Protein AF-0000000076997491 (afdb_homodimer)

InterPro domains:
  IPR021765 Mycotoxin biosynthesis protein UstYa-like [PF11807] (21-212)
  IPR021765 Mycotoxin biosynthesis protein UstYa-like [PTHR33365] (19-217)

Structure (mmCIF, N/CA/C/O backbone):
data_AF-0000000076997491-model_v1
#
loop_
_entity.id
_entity.type
_entity.pdbx_description
1 polymer 'Oxidase ustYa'
#
loop_
_atom_site.group_PDB
_atom_site.id
_atom_site.type_symbol
_atom_site.label_atom_id
_atom_site.label_alt_id
_atom_site.label_comp_id
_atom_site.label_asym_id
_atom_site.label_entity_id
_atom_site.label_seq_id
_atom_site.pdbx_PDB_ins_code
_atom_site.Cartn_x
_atom_site.Cartn_y
_atom_site.Cartn_z
_atom_site.occupancy
_atom_site.B_iso_or_equiv
_atom_site.auth_seq_id
_atom_site.auth_comp_id
_atom_site.auth_asym_id
_atom_site.auth_atom_id
_atom_site.pdbx_PDB_model_num
ATOM 1 N N . MET A 1 1 ? -20.172 119.562 7.012 1 32.09 1 MET A N 1
ATOM 2 C CA . MET A 1 1 ? -18.906 118.875 6.887 1 32.09 1 MET A CA 1
ATOM 3 C C . MET A 1 1 ? -18.578 118.125 8.164 1 32.09 1 MET A C 1
ATOM 5 O O . MET A 1 1 ? -17.766 117.188 8.148 1 32.09 1 MET A O 1
ATOM 9 N N . ASP A 1 2 ? -19.047 118.625 9.336 1 39.59 2 ASP A N 1
ATOM 10 C CA . ASP A 1 2 ? -18.531 118.188 10.633 1 39.59 2 ASP A CA 1
ATOM 11 C C . ASP A 1 2 ? -19.188 116.938 11.125 1 39.59 2 ASP A C 1
ATOM 13 O O . ASP A 1 2 ? -18.625 116.188 11.953 1 39.59 2 ASP A O 1
ATOM 17 N N . GLU A 1 3 ? -20.469 116.562 10.773 1 45.59 3 GLU A N 1
ATOM 18 C CA . GLU A 1 3 ? -21.266 115.562 11.43 1 45.59 3 GLU A CA 1
ATOM 19 C C . GLU A 1 3 ? -20.812 114.125 11 1 45.59 3 GLU A C 1
ATOM 21 O O . GLU A 1 3 ? -21.156 113.188 11.648 1 45.59 3 GLU A O 1
ATOM 26 N N . GLU A 1 4 ? -20.094 114 9.836 1 44.53 4 GLU A N 1
ATOM 27 C CA . GLU A 1 4 ? -19.875 112.688 9.258 1 44.53 4 GLU A CA 1
ATOM 28 C C . GLU A 1 4 ? -18.75 111.938 9.992 1 44.53 4 GLU A C 1
ATOM 30 O O . GLU A 1 4 ? -18.484 110.812 9.711 1 44.53 4 GLU A O 1
ATOM 35 N N . LYS A 1 5 ? -18 112.625 10.922 1 47.25 5 LYS A N 1
ATOM 36 C CA . LYS A 1 5 ? -16.781 112 11.43 1 47.25 5 LYS A CA 1
ATOM 37 C C . LYS A 1 5 ? -17.125 110.938 12.469 1 47.25 5 LYS A C 1
ATOM 39 O O . LYS A 1 5 ? -16.391 109.938 12.617 1 47.25 5 LYS A O 1
ATOM 44 N N . HIS A 1 6 ? -18.266 111.188 13.211 1 44.56 6 HIS A N 1
ATOM 45 C CA . HIS A 1 6 ? -18.297 110.438 14.469 1 44.56 6 HIS A CA 1
ATOM 46 C C . HIS A 1 6 ? -18.641 109 14.25 1 44.56 6 HIS A C 1
ATOM 48 O O . HIS A 1 6 ? -18.375 108.125 15.109 1 44.56 6 HIS A O 1
ATOM 54 N N . ILE A 1 7 ? -19.391 108.562 13.172 1 45.56 7 ILE A N 1
ATOM 55 C CA . ILE A 1 7 ? -19.984 107.25 13.125 1 45.56 7 ILE A CA 1
ATOM 56 C C . ILE A 1 7 ? -18.906 106.25 12.82 1 45.56 7 ILE A C 1
ATOM 58 O O . ILE A 1 7 ? -19.047 105.062 13.172 1 45.56 7 ILE A O 1
ATOM 62 N N . LEU A 1 8 ? -17.797 106.625 12.086 1 44.78 8 LEU A N 1
ATOM 63 C CA . LEU A 1 8 ? -16.922 105.625 11.555 1 44.78 8 LEU A CA 1
ATOM 64 C C . LEU A 1 8 ? -16.062 105 12.664 1 44.78 8 LEU A C 1
ATOM 66 O O . LEU A 1 8 ? -15.523 103.875 12.5 1 44.78 8 LEU A O 1
ATOM 70 N N . LEU A 1 9 ? -15.844 105.75 13.828 1 44.03 9 LEU A N 1
ATOM 71 C CA . LEU A 1 9 ? -14.844 105.25 14.773 1 44.03 9 LEU A CA 1
ATOM 72 C C . LEU A 1 9 ? -15.359 104 15.531 1 44.03 9 LEU A C 1
ATOM 74 O O . LEU A 1 9 ? -14.57 103.188 16 1 44.03 9 LEU A O 1
ATOM 78 N N . GLU A 1 10 ? -16.688 103.812 15.734 1 41.38 10 GLU A N 1
ATOM 79 C CA . GLU A 1 10 ? -17.094 102.875 16.734 1 41.38 10 GLU A CA 1
ATOM 80 C C . GLU A 1 10 ? -16.938 101.438 16.219 1 41.38 10 GLU A C 1
ATOM 82 O O . GLU A 1 10 ? -17.031 100.5 16.969 1 41.38 10 GLU A O 1
ATOM 87 N N . ALA A 1 11 ? -16.938 101.188 14.844 1 44.5 11 ALA A N 1
ATOM 88 C CA . ALA A 1 11 ? -17.078 99.812 14.406 1 44.5 11 ALA A CA 1
ATOM 89 C C . ALA A 1 11 ? -15.773 99.062 14.617 1 44.5 11 ALA A C 1
ATOM 91 O O . ALA A 1 11 ? -15.734 97.812 14.445 1 44.5 11 ALA A O 1
ATOM 92 N N . THR A 1 12 ? -14.656 99.75 14.812 1 41.25 12 THR A N 1
ATOM 93 C CA . THR A 1 12 ? -13.438 98.938 14.672 1 41.25 12 THR A CA 1
ATOM 94 C C . THR A 1 12 ? -13.211 98.125 15.906 1 41.25 12 THR A C 1
ATOM 96 O O . THR A 1 12 ? -12.227 97.375 15.984 1 41.25 12 THR A O 1
ATOM 99 N N . LYS A 1 13 ? -13.875 98.375 17.047 1 43.06 13 LYS A N 1
ATOM 100 C CA . LYS A 1 13 ? -13.211 97.75 18.203 1 43.06 13 LYS A CA 1
ATOM 101 C C . LYS A 1 13 ? -13.422 96.25 18.219 1 43.06 13 LYS A C 1
ATOM 103 O O . LYS A 1 13 ? -12.578 95.5 18.734 1 43.06 13 LYS A O 1
ATOM 108 N N . GLY A 1 14 ? -14.641 95.812 17.984 1 38 14 GLY A N 1
ATOM 109 C CA . GLY A 1 14 ? -14.891 94.562 18.688 1 38 14 GLY A CA 1
ATOM 110 C C . GLY A 1 14 ? -14.258 93.312 18.016 1 38 14 GLY A C 1
ATOM 111 O O . GLY A 1 14 ? -14.953 92.375 17.641 1 38 14 GLY A O 1
ATOM 112 N N . LEU A 1 15 ? -13.289 93.5 17.062 1 40.47 15 LEU A N 1
ATOM 113 C CA . LEU A 1 15 ? -12.828 92.25 16.547 1 40.47 15 LEU A CA 1
ATOM 114 C C . LEU A 1 15 ? -12.227 91.375 17.641 1 40.47 15 LEU A C 1
ATOM 116 O O . LEU A 1 15 ? -11.148 91.688 18.172 1 40.47 15 LEU A O 1
ATOM 120 N N . GLU A 1 16 ? -13.031 90.938 18.656 1 40.31 16 GLU A N 1
ATOM 121 C CA . GLU A 1 16 ? -12.562 89.938 19.594 1 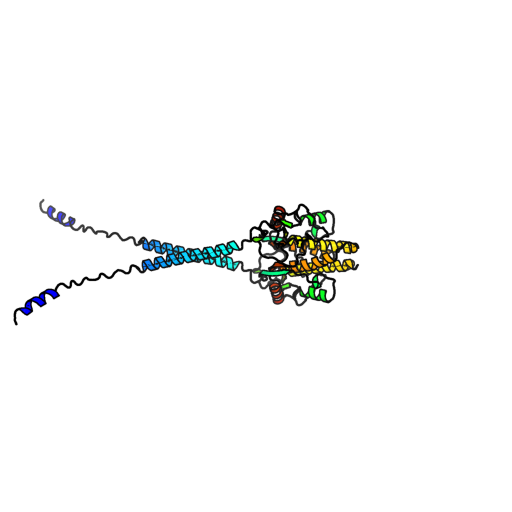40.31 16 GLU A CA 1
ATOM 122 C C . GLU A 1 16 ? -11.852 88.812 18.859 1 40.31 16 GLU A C 1
ATOM 124 O O . GLU A 1 16 ? -12.32 88.312 17.828 1 40.31 16 GLU A O 1
ATOM 129 N N . GLN A 1 17 ? -10.516 88.812 18.859 1 43.78 17 GLN A N 1
ATOM 130 C CA . GLN A 1 17 ? -9.656 87.688 18.469 1 43.78 17 GLN A CA 1
ATOM 131 C C . GLN A 1 17 ? -10.195 86.375 19.016 1 43.78 17 GLN A C 1
ATOM 133 O O . GLN A 1 17 ? -10.312 86.188 20.219 1 43.78 17 GLN A O 1
ATOM 138 N N . THR A 1 18 ? -11.273 85.812 18.438 1 43.94 18 THR A N 1
ATOM 139 C CA . THR A 1 18 ? -11.602 84.438 18.75 1 43.94 18 THR A CA 1
ATOM 140 C C . THR A 1 18 ? -10.359 83.562 18.719 1 43.94 18 THR A C 1
ATOM 142 O O . THR A 1 18 ? -9.734 83.375 17.672 1 43.94 18 THR A O 1
ATOM 145 N N . THR A 1 19 ? -9.523 83.562 19.734 1 46.66 19 THR A N 1
ATOM 146 C CA . THR A 1 19 ? -8.438 82.625 19.875 1 46.66 19 THR A CA 1
ATOM 147 C C . THR A 1 19 ? -8.93 81.188 19.609 1 46.66 19 THR A C 1
ATOM 149 O O . THR A 1 19 ? -9.852 80.75 20.281 1 46.66 19 THR A O 1
ATOM 152 N N . CYS A 1 20 ? -8.992 80.75 18.344 1 45.59 20 CYS A N 1
ATOM 153 C CA . CYS A 1 20 ? -9.25 79.375 17.984 1 45.59 20 CYS A CA 1
ATOM 154 C C . CYS A 1 20 ? -8.391 78.438 18.828 1 45.59 20 CYS A C 1
ATOM 156 O O . CYS A 1 20 ? -7.164 78.562 18.828 1 45.59 20 CYS A O 1
ATOM 158 N N . ARG A 1 21 ? -8.82 78 19.938 1 50.78 21 ARG A N 1
ATOM 159 C CA . ARG A 1 21 ? -8.164 76.875 20.672 1 50.78 21 ARG A CA 1
ATOM 160 C C . ARG A 1 21 ? -7.754 75.75 19.734 1 50.78 21 ARG A C 1
ATOM 162 O O . ARG A 1 21 ? -8.539 75.375 18.875 1 50.78 21 ARG A O 1
ATOM 169 N N . PRO A 1 22 ? -6.512 75.5 19.531 1 51.88 22 PRO A N 1
ATOM 170 C CA . PRO A 1 22 ? -6.121 74.375 18.703 1 51.88 22 PRO A CA 1
ATOM 171 C C . PRO A 1 22 ? -6.859 73.125 19.078 1 51.88 22 PRO A C 1
ATOM 173 O O . PRO A 1 22 ? -7.047 72.812 20.266 1 51.88 22 PRO A O 1
ATOM 176 N N . ARG A 1 23 ? -7.836 72.688 18.359 1 50.66 23 ARG A N 1
ATOM 177 C CA . ARG A 1 23 ? -8.445 71.375 18.5 1 50.66 23 ARG A CA 1
ATOM 178 C C . ARG A 1 23 ? -7.387 70.312 18.781 1 50.66 23 ARG A C 1
ATOM 180 O O . ARG A 1 23 ? -6.43 70.188 18.016 1 50.66 23 ARG A O 1
ATOM 187 N N . ARG A 1 24 ? -7.125 70 19.984 1 54 24 ARG A N 1
ATOM 188 C CA . ARG A 1 24 ? -6.285 68.875 20.266 1 54 24 ARG A CA 1
ATOM 189 C C . ARG A 1 24 ? -6.617 67.688 19.344 1 54 24 ARG A C 1
ATOM 191 O O . ARG A 1 24 ? -7.789 67.438 19.094 1 54 24 ARG A O 1
ATOM 198 N N . SER A 1 25 ? -5.883 67.438 18.359 1 59.16 25 SER A N 1
ATOM 199 C CA . SER A 1 25 ? -6.039 66.312 17.438 1 59.16 25 SER A CA 1
ATOM 200 C C . SER A 1 25 ? -6.48 65.062 18.156 1 59.16 25 SER A C 1
ATOM 202 O O . SER A 1 25 ? -5.902 64.688 19.172 1 59.16 25 SER A O 1
ATOM 204 N N . PRO A 1 26 ? -7.727 64.688 18 1 64.38 26 PRO A N 1
ATOM 205 C CA . PRO A 1 26 ? -8.258 63.562 18.734 1 64.38 26 PRO A CA 1
ATOM 206 C C . PRO A 1 26 ? -7.336 62.344 18.672 1 64.38 26 PRO A C 1
ATOM 208 O O . PRO A 1 26 ? -7.555 61.375 19.391 1 64.38 26 PRO A O 1
ATOM 211 N N . PHE A 1 27 ? -6.309 62.438 17.75 1 68.19 27 PHE A N 1
ATOM 212 C CA . PHE A 1 27 ? -5.508 61.219 17.641 1 68.19 27 PHE A CA 1
ATOM 213 C C . PHE A 1 27 ? -4.238 61.344 18.484 1 68.19 27 PHE A C 1
ATOM 215 O O . PHE A 1 27 ? -3.25 61.906 18.047 1 68.19 27 PHE A O 1
ATOM 222 N N . SER A 1 28 ? -4.352 61.438 19.781 1 81.06 28 SER A N 1
ATOM 223 C CA . SER A 1 28 ? -3.16 61.344 20.609 1 81.06 28 SER A CA 1
ATOM 224 C C . SER A 1 28 ? -2.338 60.094 20.266 1 81.06 28 SER A C 1
ATOM 226 O O . SER A 1 28 ? -2.889 59.062 19.859 1 81.06 28 SER A O 1
ATOM 228 N N . PRO A 1 29 ? -1.018 60.25 20.016 1 88.06 29 PRO A N 1
ATOM 229 C CA . PRO A 1 29 ? -0.13 59.125 19.703 1 88.06 29 PRO A CA 1
ATOM 230 C C . PRO A 1 29 ? -0.472 57.875 20.5 1 88.06 29 PRO A C 1
ATOM 232 O O . PRO A 1 29 ? -0.37 56.75 19.984 1 88.06 29 PRO A O 1
ATOM 235 N N . THR A 1 30 ? -0.955 58.031 21.625 1 86.44 30 THR A N 1
ATOM 236 C CA . THR A 1 30 ? -1.3 56.906 22.469 1 86.44 30 THR A CA 1
ATOM 237 C C . THR A 1 30 ? -2.535 56.188 21.922 1 86.44 30 THR A C 1
ATOM 239 O O . THR A 1 30 ? -2.588 54.969 21.891 1 86.44 30 THR A O 1
ATOM 242 N N . ARG A 1 31 ? -3.533 56.969 21.516 1 87.44 31 ARG A N 1
ATOM 243 C CA . ARG A 1 31 ? -4.746 56.406 20.953 1 87.44 31 ARG A CA 1
ATOM 244 C C . ARG A 1 31 ? -4.449 55.656 19.641 1 87.44 31 ARG A C 1
ATOM 246 O O . ARG A 1 31 ? -4.984 54.594 19.391 1 87.44 31 ARG A O 1
ATOM 253 N N . VAL A 1 32 ? -3.551 56.188 18.844 1 89.12 32 VAL A N 1
ATOM 254 C CA . VAL A 1 32 ? -3.158 55.562 17.578 1 89.12 32 VAL A CA 1
ATOM 255 C C . VAL A 1 32 ? -2.447 54.219 17.875 1 89.12 32 VAL A C 1
ATOM 257 O O . VAL A 1 32 ? -2.711 53.219 17.219 1 89.12 32 VAL A O 1
ATOM 260 N N . ALA A 1 33 ? -1.529 54.25 18.922 1 89.62 33 ALA A N 1
ATOM 261 C CA . ALA A 1 33 ? -0.811 53.031 19.297 1 89.62 33 ALA A CA 1
ATOM 262 C C . ALA A 1 33 ? -1.776 51.938 19.75 1 89.62 33 ALA A C 1
ATOM 264 O O . ALA A 1 33 ? -1.631 50.781 19.375 1 89.62 33 ALA A O 1
ATOM 265 N N . ILE A 1 34 ? -2.809 52.281 20.484 1 90.88 34 ILE A N 1
ATOM 266 C CA . ILE A 1 34 ? -3.791 51.312 20.969 1 90.88 34 ILE A CA 1
ATOM 267 C C . ILE A 1 34 ? -4.582 50.75 19.812 1 90.88 34 ILE A C 1
ATOM 269 O O . ILE A 1 34 ? -4.801 49.531 19.734 1 90.88 34 ILE A O 1
ATOM 273 N N . VAL A 1 35 ? -5.012 51.625 18.891 1 91.25 35 VAL A N 1
ATOM 274 C CA . VAL A 1 35 ? -5.781 51.156 17.734 1 91.25 35 VAL A CA 1
ATOM 275 C C . VAL A 1 35 ? -4.941 50.188 16.906 1 91.25 35 VAL A C 1
ATOM 277 O O . VAL A 1 35 ? -5.43 49.156 16.484 1 91.25 35 VAL A O 1
ATOM 280 N N . LEU A 1 36 ? -3.621 50.469 16.719 1 92.5 36 LEU A N 1
ATOM 281 C CA . LEU A 1 36 ? -2.738 49.625 15.945 1 92.5 36 LEU A CA 1
ATOM 282 C C . LEU A 1 36 ? -2.543 48.281 16.641 1 92.5 36 LEU A C 1
ATOM 284 O O . LEU A 1 36 ? -2.533 47.219 15.992 1 92.5 36 LEU A O 1
ATOM 288 N N . LEU A 1 37 ? -2.434 48.281 17.969 1 93.62 37 LEU A N 1
ATOM 289 C CA . LEU A 1 37 ? -2.246 47.062 18.734 1 93.62 37 LEU A CA 1
ATOM 290 C C . LEU A 1 37 ? -3.502 46.188 18.688 1 93.62 37 LEU A C 1
ATOM 292 O O . LEU A 1 37 ? -3.414 44.969 18.594 1 93.62 37 LEU A O 1
ATOM 296 N N . VAL A 1 38 ? -4.691 46.812 18.734 1 93.19 38 VAL A N 1
ATOM 297 C CA . VAL A 1 38 ? -5.953 46.062 18.656 1 93.19 38 VAL A CA 1
ATOM 298 C C . VAL A 1 38 ? -6.098 45.469 17.266 1 93.19 38 VAL A C 1
ATOM 300 O O . VAL A 1 38 ? -6.453 44.281 17.141 1 93.19 38 VAL A O 1
ATOM 303 N N . LEU A 1 39 ? -5.758 46.219 16.25 1 93.31 39 LEU A N 1
ATOM 304 C CA . LEU A 1 39 ? -5.852 45.719 14.883 1 93.31 39 LEU A CA 1
ATOM 305 C C . LEU A 1 39 ? -4.883 44.562 14.664 1 93.31 39 LEU A C 1
ATOM 307 O O . LEU A 1 39 ? -5.227 43.562 14.016 1 93.31 39 LEU A O 1
ATOM 311 N N . SER A 1 40 ? -3.654 44.688 15.219 1 93.38 40 SER A N 1
ATOM 312 C CA . SER A 1 40 ? -2.68 43.625 15.109 1 93.38 40 SER A CA 1
ATOM 313 C C . SER A 1 40 ? -3.152 42.375 15.844 1 93.38 40 SER A C 1
ATOM 315 O O . SER A 1 40 ? -3.016 41.25 15.336 1 93.38 40 SER A O 1
ATOM 317 N N . ASN A 1 41 ? -3.734 42.562 17.016 1 93.31 41 ASN A N 1
ATOM 318 C CA . ASN A 1 41 ? -4.285 41.438 17.75 1 93.31 41 ASN A CA 1
ATOM 319 C C . ASN A 1 41 ? -5.41 40.75 16.984 1 93.31 41 ASN A C 1
ATOM 321 O O . ASN A 1 41 ? -5.473 39.531 16.922 1 93.31 41 ASN A O 1
ATOM 325 N N . ILE A 1 42 ? -6.258 41.469 16.344 1 92.25 42 ILE A N 1
ATOM 326 C CA . ILE A 1 42 ? -7.363 40.938 15.57 1 92.25 42 ILE A CA 1
ATOM 327 C C . ILE A 1 42 ? -6.816 40.188 14.359 1 92.25 42 ILE A C 1
ATOM 329 O O . ILE A 1 42 ? -7.254 39.062 14.078 1 92.25 42 ILE A O 1
ATOM 333 N N . ALA A 1 43 ? -5.875 40.75 13.703 1 92.75 43 ALA A N 1
ATOM 334 C CA . ALA A 1 43 ? -5.262 40.125 12.547 1 92.75 43 ALA A CA 1
ATOM 335 C C . ALA A 1 43 ? -4.613 38.781 12.945 1 92.75 43 ALA A C 1
ATOM 337 O O . ALA A 1 43 ? -4.734 37.781 12.234 1 92.75 43 ALA A O 1
ATOM 338 N N . LEU A 1 44 ? -4.039 38.75 14.133 1 92.56 44 LEU A N 1
ATOM 339 C CA . LEU A 1 44 ? -3.352 37.562 14.594 1 92.56 44 LEU A CA 1
ATOM 340 C C . LEU A 1 44 ? -4.355 36.5 15.031 1 92.56 44 LEU A C 1
ATOM 342 O O . LEU A 1 44 ? -4.145 35.312 14.789 1 92.56 44 LEU A O 1
ATOM 346 N N . VAL A 1 45 ? -5.406 36.844 15.562 1 90.62 45 VAL A N 1
ATOM 347 C CA . VAL A 1 45 ? -6.453 35.906 15.945 1 90.62 45 VAL A CA 1
ATOM 348 C C . VAL A 1 45 ? -7.098 35.312 14.695 1 90.62 45 VAL A C 1
ATOM 350 O O . VAL A 1 45 ? -7.348 34.094 14.633 1 90.62 45 VAL A O 1
ATOM 353 N N . VAL A 1 46 ? -7.254 36.094 13.703 1 88.62 46 VAL A N 1
ATOM 354 C CA . VAL A 1 46 ? -7.824 35.625 12.445 1 88.62 46 VAL A CA 1
ATOM 355 C C . VAL A 1 46 ? -6.852 34.656 11.773 1 88.62 46 VAL A C 1
ATOM 357 O O . VAL A 1 46 ? -7.25 33.594 11.305 1 88.62 46 VAL A O 1
ATOM 360 N N . ALA A 1 47 ? -5.637 35.031 11.805 1 87.75 47 ALA A N 1
ATOM 361 C CA . ALA A 1 47 ? -4.621 34.156 11.219 1 87.75 47 ALA A CA 1
ATOM 362 C C . ALA A 1 47 ? -4.559 32.812 11.953 1 87.75 47 ALA A C 1
ATOM 364 O O . ALA A 1 47 ? -4.492 31.75 11.32 1 87.75 47 ALA A O 1
ATOM 365 N N . LEU A 1 48 ? -4.594 32.844 13.164 1 85.81 48 LEU A N 1
ATOM 366 C CA . LEU A 1 48 ? -4.582 31.641 13.977 1 85.81 48 LEU A CA 1
ATOM 367 C C . LEU A 1 48 ? -5.812 30.781 13.688 1 85.81 48 LEU A C 1
ATOM 369 O O . LEU A 1 48 ? -5.703 29.562 13.539 1 85.81 48 LEU A O 1
ATOM 373 N N . GLY A 1 49 ? -6.859 31.328 13.516 1 80.75 49 GLY A N 1
ATOM 374 C CA . GLY A 1 49 ? -8.078 30.609 13.188 1 80.75 49 GLY A CA 1
ATOM 375 C C . GLY A 1 49 ? -8.023 29.938 11.828 1 80.75 49 GLY A C 1
ATOM 376 O O . GLY A 1 49 ? -8.43 28.781 11.68 1 80.75 49 GLY A O 1
ATOM 377 N N . VAL A 1 50 ? -7.477 30.625 10.898 1 77.31 50 VAL A N 1
ATOM 378 C CA . VAL A 1 50 ? -7.359 30.078 9.547 1 77.31 50 VAL A CA 1
ATOM 379 C C . VAL A 1 50 ? -6.391 28.906 9.547 1 77.31 50 VAL A C 1
ATOM 381 O O . VAL A 1 50 ? -6.668 27.859 8.93 1 77.31 50 VAL A O 1
ATOM 384 N N . ILE A 1 51 ? -5.336 29.078 10.273 1 71.88 51 ILE A N 1
ATOM 385 C CA . ILE A 1 51 ? -4.336 28.016 10.32 1 71.88 51 ILE A CA 1
ATOM 386 C C . ILE A 1 51 ? -4.898 26.812 11.062 1 71.88 51 ILE A C 1
ATOM 388 O O . ILE A 1 51 ? -4.73 25.672 10.617 1 71.88 51 ILE A O 1
ATOM 392 N N . LEU A 1 52 ? -5.504 27 12.117 1 70.06 52 LEU A N 1
ATOM 393 C CA . LEU A 1 52 ? -6.082 25.906 12.883 1 70.06 52 LEU A CA 1
ATOM 394 C C . LEU A 1 52 ? -7.188 25.219 12.086 1 70.06 52 LEU A C 1
ATOM 396 O O . LEU A 1 52 ? -7.324 23.984 12.148 1 70.06 52 LEU A O 1
ATOM 400 N N . ARG A 1 53 ? -7.926 25.922 11.406 1 68 53 ARG A N 1
ATOM 401 C CA . ARG A 1 53 ? -8.969 25.344 10.562 1 68 53 ARG A CA 1
ATOM 402 C C . ARG A 1 53 ? -8.359 24.547 9.406 1 68 53 ARG A C 1
ATOM 404 O O . ARG A 1 53 ? -8.898 23.516 9.016 1 68 53 ARG A O 1
ATOM 411 N N . SER A 1 54 ? -7.328 25.156 8.906 1 61.88 54 SER A N 1
ATOM 412 C CA . SER A 1 54 ? -6.66 24.469 7.812 1 61.88 54 SER A CA 1
ATOM 413 C C . SER A 1 54 ? -6.051 23.141 8.289 1 61.88 54 SER A C 1
ATOM 415 O O . SER A 1 54 ? -5.957 22.188 7.52 1 61.88 54 SER A O 1
ATOM 417 N N . GLN A 1 55 ? -5.469 23.25 9.453 1 58.97 55 GLN A N 1
ATOM 418 C CA . GLN A 1 55 ? -4.922 22.031 10.031 1 58.97 55 GLN A CA 1
ATOM 419 C C . GLN A 1 55 ? -6.027 21.047 10.375 1 58.97 55 GLN A C 1
ATOM 421 O O . GLN A 1 55 ? -5.816 19.828 10.328 1 58.97 55 GLN A O 1
ATOM 426 N N . SER A 1 56 ? -7.043 21.594 10.977 1 53.09 56 SER A N 1
ATOM 427 C CA . SER A 1 56 ? -8.156 20.719 11.32 1 53.09 56 SER A CA 1
ATOM 428 C C . SER A 1 56 ? -8.789 20.109 10.078 1 53.09 56 SER A C 1
ATOM 430 O O . SER A 1 56 ? -9.336 19.016 10.133 1 53.09 56 SER A O 1
ATOM 432 N N . GLY A 1 57 ? -8.961 20.906 9.039 1 48.78 57 GLY A N 1
ATOM 433 C CA . GLY A 1 57 ? -9.852 20.656 7.914 1 48.78 57 GLY A CA 1
ATOM 434 C C . GLY A 1 57 ? -9.391 19.5 7.051 1 48.78 57 GLY A C 1
ATOM 435 O O . GLY A 1 57 ? -9.992 19.219 6.008 1 48.78 57 GLY A O 1
ATOM 436 N N . THR A 1 58 ? -8.07 19.328 6.891 1 52.53 58 THR A N 1
ATOM 437 C CA . THR A 1 58 ? -8.141 18.391 5.773 1 52.53 58 THR A CA 1
ATOM 438 C C . THR A 1 58 ? -8.992 17.172 6.145 1 52.53 58 THR A C 1
ATOM 440 O O . THR A 1 58 ? -8.461 16.094 6.41 1 52.53 58 THR A O 1
ATOM 443 N N . SER A 1 59 ? -9.883 17.453 6.984 1 61.44 59 SER A N 1
ATOM 444 C CA . SER A 1 59 ? -10.82 16.422 7.414 1 61.44 59 SER A CA 1
ATOM 445 C C . SER A 1 59 ? -11.469 15.727 6.219 1 61.44 59 SER A C 1
ATOM 447 O O . SER A 1 59 ? -11.914 16.391 5.281 1 61.44 59 SER A O 1
ATOM 449 N N . GLN A 1 60 ? -11.117 14.531 6 1 74.62 60 GLN A N 1
ATOM 450 C CA . GLN A 1 60 ? -11.758 13.727 4.961 1 74.62 60 GLN A CA 1
ATOM 451 C C . GLN A 1 60 ? -13.273 13.844 5.039 1 74.62 60 GLN A C 1
ATOM 453 O O . GLN A 1 60 ? -13.836 13.992 6.125 1 74.62 60 GLN A O 1
ATOM 458 N N . PRO A 1 61 ? -13.891 14.023 3.904 1 83.31 61 PRO A N 1
ATOM 459 C CA . PRO A 1 61 ? -15.352 13.992 3.918 1 83.31 61 PRO A CA 1
ATOM 460 C C . PRO A 1 61 ? -15.906 12.812 4.719 1 83.31 61 PRO A C 1
ATOM 462 O O . PRO A 1 61 ? -15.32 11.734 4.727 1 83.31 61 PRO A O 1
ATOM 465 N N . PRO A 1 62 ? -16.984 13.086 5.355 1 82.38 62 PRO A N 1
ATOM 466 C CA . PRO A 1 62 ? -17.547 12.055 6.227 1 82.38 62 PRO A CA 1
ATOM 467 C C . PRO A 1 62 ? -17.906 10.781 5.465 1 82.38 62 PRO A C 1
ATOM 469 O O . PRO A 1 62 ? -18.031 9.711 6.066 1 82.38 62 PRO A O 1
ATOM 472 N N . TRP A 1 63 ? -18.172 10.844 4.18 1 89.31 63 TRP A N 1
ATOM 473 C CA . TRP A 1 63 ? -18.594 9.688 3.404 1 89.31 63 TRP A CA 1
ATOM 474 C C . TRP A 1 63 ? -17.391 8.836 2.996 1 89.31 63 TRP A C 1
ATOM 476 O O . TRP A 1 63 ? -17.547 7.75 2.436 1 89.31 63 TRP A O 1
ATOM 486 N N . MET A 1 64 ? -16.234 9.352 3.328 1 92.44 64 MET A N 1
ATOM 487 C CA . MET A 1 64 ? -15.023 8.602 3.004 1 92.44 64 MET A CA 1
ATOM 488 C C . MET A 1 64 ? -14.617 7.695 4.164 1 92.44 64 MET A C 1
ATOM 490 O O . MET A 1 64 ? -14.844 8.031 5.328 1 92.44 64 MET A O 1
ATOM 494 N N . PRO A 1 65 ? -13.984 6.543 3.807 1 95.38 65 PRO A N 1
ATOM 495 C CA . PRO A 1 65 ? -13.445 5.695 4.871 1 95.38 65 PRO A CA 1
ATOM 496 C C . PRO A 1 65 ? -12.406 6.414 5.73 1 95.38 65 PRO A C 1
ATOM 498 O O . PRO A 1 65 ? -11.75 7.348 5.262 1 95.38 65 PRO A O 1
ATOM 501 N N . PRO A 1 66 ? -12.328 5.969 6.988 1 92.44 66 PRO A N 1
ATOM 502 C CA . PRO A 1 66 ? -11.367 6.617 7.883 1 92.44 66 PRO A CA 1
ATOM 503 C C . PRO A 1 66 ? -9.93 6.48 7.398 1 92.44 66 PRO A C 1
ATOM 505 O O . PRO A 1 66 ? -9.562 5.461 6.812 1 92.44 66 PRO A O 1
ATOM 508 N N . GLN A 1 67 ? -9.172 7.496 7.652 1 90.44 67 GLN A N 1
ATOM 509 C CA . GLN A 1 67 ? -7.77 7.504 7.242 1 90.44 67 GLN A CA 1
ATOM 510 C C . GLN A 1 67 ? -6.844 7.668 8.445 1 90.44 67 GLN A C 1
ATOM 512 O O . GLN A 1 67 ? -5.789 8.297 8.344 1 90.44 67 GLN A O 1
ATOM 517 N N . ARG A 1 68 ? -7.188 7.094 9.516 1 90.19 68 ARG A N 1
ATOM 518 C CA . ARG A 1 68 ? -6.352 7.125 10.711 1 90.19 68 ARG A CA 1
ATOM 519 C C . ARG A 1 68 ? -5.066 6.332 10.508 1 90.19 68 ARG A C 1
ATOM 521 O O . ARG A 1 68 ? -5.062 5.316 9.805 1 90.19 68 ARG A O 1
ATOM 528 N N . THR A 1 69 ? -4.016 6.824 11.086 1 92.19 69 THR A N 1
ATOM 529 C CA . THR A 1 69 ? -2.721 6.16 10.977 1 92.19 69 THR A CA 1
ATOM 530 C C . THR A 1 69 ? -2.465 5.27 12.188 1 92.19 69 THR A C 1
ATOM 532 O O . THR A 1 69 ? -2.998 5.52 13.273 1 92.19 69 THR A O 1
ATOM 535 N N . ALA A 1 70 ? -1.725 4.18 11.961 1 94.62 70 ALA A N 1
ATOM 536 C CA . ALA A 1 70 ? -1.314 3.258 13.016 1 94.62 70 ALA A CA 1
ATOM 537 C C . ALA A 1 70 ? 0.078 2.697 12.742 1 94.62 70 ALA A C 1
ATOM 539 O O . ALA A 1 70 ? 0.479 2.547 11.586 1 94.62 70 ALA A O 1
ATOM 540 N N . LYS A 1 71 ? 0.819 2.484 13.867 1 93.62 71 LYS A N 1
ATOM 541 C CA . LYS A 1 71 ? 2.094 1.784 13.75 1 93.62 71 LYS A CA 1
ATOM 542 C C . LYS A 1 71 ? 1.903 0.274 13.852 1 93.62 71 LYS A C 1
ATOM 544 O O . LYS A 1 71 ? 1.183 -0.207 14.727 1 93.62 71 LYS A O 1
ATOM 549 N N . LYS A 1 72 ? 2.482 -0.448 12.891 1 96.56 72 LYS A N 1
ATOM 550 C CA . LYS A 1 72 ? 2.346 -1.901 12.883 1 96.56 72 LYS A CA 1
ATOM 551 C C . LYS A 1 72 ? 3.701 -2.582 12.719 1 96.56 72 LYS A C 1
ATOM 553 O O . LYS A 1 72 ? 4.504 -2.178 11.875 1 96.56 72 LYS A O 1
ATOM 558 N N . LEU A 1 73 ? 3.969 -3.566 13.586 1 95.56 73 LEU A N 1
ATOM 559 C CA . LEU A 1 73 ? 5.145 -4.422 13.461 1 95.56 73 LEU A CA 1
ATOM 560 C C . LEU A 1 73 ? 4.863 -5.605 12.539 1 95.56 73 LEU A C 1
ATOM 562 O O . LEU A 1 73 ? 3.92 -6.363 12.773 1 95.56 73 LEU A O 1
ATOM 566 N N . PHE A 1 74 ? 5.668 -5.75 11.453 1 96.81 74 PHE A N 1
ATOM 567 C CA . PHE A 1 74 ? 5.508 -6.902 10.57 1 96.81 74 PHE A CA 1
ATOM 568 C C . PHE A 1 74 ? 6.184 -8.133 11.164 1 96.81 74 PHE A C 1
ATOM 570 O O . PHE A 1 74 ? 7.363 -8.086 11.516 1 96.81 74 PHE A O 1
ATOM 577 N N . MET A 1 75 ? 5.469 -9.172 11.336 1 96.94 75 MET A N 1
ATOM 578 C CA . MET A 1 75 ? 5.961 -10.469 11.773 1 96.94 75 MET A CA 1
ATOM 579 C C . MET A 1 75 ? 5.391 -11.586 10.914 1 96.94 75 MET A C 1
ATOM 581 O O . MET A 1 75 ? 4.211 -11.562 10.555 1 96.94 75 MET A O 1
ATOM 585 N N . TYR A 1 76 ? 6.23 -12.531 10.688 1 97.19 76 TYR A N 1
ATOM 586 C CA . TYR A 1 76 ? 5.785 -13.633 9.844 1 97.19 76 TYR A CA 1
ATOM 587 C C . TYR A 1 76 ? 4.668 -14.422 10.523 1 97.19 76 TYR A C 1
ATOM 589 O O . TYR A 1 76 ? 4.77 -14.766 11.703 1 97.19 76 TYR A O 1
ATOM 597 N N . GLN A 1 77 ? 3.641 -14.648 9.781 1 98.19 77 GLN A N 1
ATOM 598 C CA . GLN A 1 77 ? 2.537 -15.508 10.203 1 98.19 77 GLN A CA 1
ATOM 599 C C . GLN A 1 77 ? 2.34 -16.672 9.227 1 98.19 77 GLN A C 1
ATOM 601 O O . GLN A 1 77 ? 1.783 -16.484 8.141 1 98.19 77 GLN A O 1
ATOM 606 N N . SER A 1 78 ? 2.639 -17.797 9.609 1 97.31 78 SER A N 1
ATOM 607 C CA . SER A 1 78 ? 2.721 -18.953 8.727 1 97.31 78 SER A CA 1
ATOM 608 C C . SER A 1 78 ? 1.353 -19.312 8.156 1 97.31 78 SER A C 1
ATOM 610 O O . SER A 1 78 ? 1.255 -19.859 7.062 1 97.31 78 SER A O 1
ATOM 612 N N . VAL A 1 79 ? 0.308 -18.984 8.844 1 98.12 79 VAL A N 1
ATOM 613 C CA . VAL A 1 79 ? -1.041 -19.312 8.398 1 98.12 79 VAL A CA 1
ATOM 614 C C . VAL A 1 79 ? -1.343 -18.609 7.078 1 98.12 79 VAL A C 1
ATOM 616 O O . VAL A 1 79 ? -2.121 -19.109 6.266 1 98.12 79 VAL A O 1
ATOM 619 N N . PHE A 1 80 ? -0.691 -17.5 6.824 1 98.5 80 PHE A N 1
ATOM 620 C CA . PHE A 1 80 ? -0.937 -16.734 5.613 1 98.5 80 PHE A CA 1
ATOM 621 C C . PHE A 1 80 ? 0.097 -17.047 4.543 1 98.5 80 PHE A C 1
ATOM 623 O O . PHE A 1 80 ? -0.194 -16.984 3.348 1 98.5 80 PHE A O 1
ATOM 630 N N . GLY A 1 81 ? 1.274 -17.438 4.934 1 97.56 81 GLY A N 1
ATOM 631 C CA . GLY A 1 81 ? 2.346 -17.703 3.984 1 97.56 81 GLY A CA 1
ATOM 632 C C . GLY A 1 81 ? 2.451 -19.156 3.586 1 97.56 81 GLY A C 1
ATOM 633 O O . GLY A 1 81 ? 2.975 -19.484 2.518 1 97.56 81 GLY A O 1
ATOM 634 N N . GLY A 1 82 ? 1.923 -20.047 4.391 1 95.88 82 GLY A N 1
ATOM 635 C CA . GLY A 1 82 ? 2.158 -21.469 4.23 1 95.88 82 GLY A CA 1
ATOM 636 C C . GLY A 1 82 ? 1.195 -22.141 3.264 1 95.88 82 GLY A C 1
ATOM 637 O O . GLY A 1 82 ? 0.525 -21.453 2.484 1 95.88 82 GLY A O 1
ATOM 638 N N . GLU A 1 83 ? 1.155 -23.422 3.293 1 96.75 83 GLU A N 1
ATOM 639 C CA . GLU A 1 83 ? 0.316 -24.25 2.439 1 96.75 83 GLU A CA 1
ATOM 640 C C . GLU A 1 83 ? -1.165 -23.984 2.686 1 96.75 83 GLU A C 1
ATOM 642 O O . GLU A 1 83 ? -1.572 -23.719 3.818 1 96.75 83 GLU A O 1
ATOM 647 N N . PRO A 1 84 ? -1.905 -24.078 1.558 1 96 84 PRO A N 1
ATOM 648 C CA . PRO A 1 84 ? -3.35 -23.984 1.784 1 96 84 PRO A CA 1
ATOM 649 C C . PRO A 1 84 ? -3.906 -25.141 2.6 1 96 84 PRO A C 1
ATOM 651 O O . PRO A 1 84 ? -3.551 -26.297 2.354 1 96 84 PRO A O 1
ATOM 654 N N . ASP A 1 85 ? -4.613 -24.891 3.564 1 96.5 85 ASP A N 1
ATOM 655 C CA . ASP A 1 85 ? -5.414 -25.828 4.352 1 96.5 85 ASP A CA 1
ATOM 656 C C . ASP A 1 85 ? -6.652 -25.141 4.922 1 96.5 85 ASP A C 1
ATOM 658 O O . ASP A 1 85 ? -6.906 -23.969 4.633 1 96.5 85 ASP A O 1
ATOM 662 N N . ALA A 1 86 ? -7.469 -25.859 5.617 1 96.25 86 ALA A N 1
ATOM 663 C CA . ALA A 1 86 ? -8.734 -25.328 6.102 1 96.25 86 ALA A CA 1
ATOM 664 C C . ALA A 1 86 ? -8.508 -24.094 6.973 1 96.25 86 ALA A C 1
ATOM 666 O O . ALA A 1 86 ? -9.227 -23.094 6.844 1 96.25 86 ALA A O 1
ATOM 667 N N . LYS A 1 87 ? -7.586 -24.172 7.82 1 97.31 87 LYS A N 1
ATOM 668 C CA . LYS A 1 87 ? -7.293 -23.047 8.711 1 97.31 87 LYS A CA 1
ATOM 669 C C . LYS A 1 87 ? -6.805 -21.828 7.922 1 97.31 87 LYS A C 1
ATOM 671 O O . LYS A 1 87 ? -7.246 -20.703 8.164 1 97.31 87 LYS A O 1
ATOM 676 N N . SER A 1 88 ? -5.844 -22.031 7.043 1 96.81 88 SER A N 1
ATOM 677 C CA . SER A 1 88 ? -5.34 -20.953 6.195 1 96.81 88 SER A CA 1
ATOM 678 C C . SER A 1 88 ? -6.465 -20.297 5.402 1 96.81 88 SER A C 1
ATOM 680 O O . SER A 1 88 ? -6.559 -19.078 5.344 1 96.81 88 SER A O 1
ATOM 682 N N . GLU A 1 89 ? -7.344 -21.078 4.836 1 95.31 89 GLU A N 1
ATOM 683 C CA . GLU A 1 89 ? -8.469 -20.547 4.059 1 95.31 89 GLU A CA 1
ATOM 684 C C . GLU A 1 89 ? -9.398 -19.719 4.93 1 95.31 89 GLU A C 1
ATOM 686 O O . GLU A 1 89 ? -9.867 -18.656 4.504 1 95.31 89 GLU A O 1
ATOM 691 N N . GLU A 1 90 ? -9.656 -20.234 6.051 1 95.81 90 GLU A N 1
ATOM 692 C CA . GLU A 1 90 ? -10.484 -19.484 6.992 1 95.81 90 GLU A CA 1
ATOM 693 C C . GLU A 1 90 ? -9.852 -18.141 7.348 1 95.81 90 GLU A C 1
ATOM 695 O O . GLU A 1 90 ? -10.539 -17.125 7.371 1 95.81 90 GLU A O 1
ATOM 700 N N . MET A 1 91 ? -8.562 -18.141 7.598 1 97.69 91 MET A N 1
ATOM 701 C CA . MET A 1 91 ? -7.867 -16.938 8.023 1 97.69 91 MET A CA 1
ATOM 702 C C . MET A 1 91 ? -7.801 -15.914 6.887 1 97.69 91 MET A C 1
ATOM 704 O O . MET A 1 91 ? -7.957 -14.711 7.109 1 97.69 91 MET A O 1
ATOM 708 N N . TRP A 1 92 ? -7.594 -16.359 5.664 1 97.56 92 TRP A N 1
ATOM 709 C CA . TRP A 1 92 ? -7.621 -15.461 4.516 1 97.56 92 TRP A CA 1
ATOM 710 C C . TRP A 1 92 ? -9.016 -14.867 4.324 1 97.56 92 TRP A C 1
ATOM 712 O O . TRP A 1 92 ? -9.148 -13.672 4.043 1 97.56 92 TRP A O 1
ATOM 722 N N . THR A 1 93 ? -10.047 -15.633 4.516 1 96 93 THR A N 1
ATOM 723 C CA . THR A 1 93 ? -11.414 -15.133 4.391 1 96 93 THR A CA 1
ATOM 724 C C . THR A 1 93 ? -11.703 -14.07 5.445 1 96 93 THR A C 1
ATOM 726 O O . THR A 1 93 ? -12.406 -13.094 5.176 1 96 93 THR A O 1
ATOM 729 N N . LYS A 1 94 ? -11.148 -14.242 6.586 1 97 94 LYS A N 1
ATOM 730 C CA . LYS A 1 94 ? -11.375 -13.312 7.688 1 97 94 LYS A CA 1
ATOM 731 C C . LYS A 1 94 ? -10.75 -11.953 7.406 1 97 94 LYS A C 1
ATOM 733 O O . LYS A 1 94 ? -11.062 -10.969 8.078 1 97 94 LYS A O 1
ATOM 738 N N . LEU A 1 95 ? -9.859 -11.844 6.438 1 97.81 95 LEU A N 1
ATOM 739 C CA . LEU A 1 95 ? -9.234 -10.57 6.086 1 97.81 95 LEU A CA 1
ATOM 740 C C . LEU A 1 95 ? -10.242 -9.648 5.406 1 97.81 95 LEU A C 1
ATOM 742 O O . LEU A 1 95 ? -10.023 -8.438 5.316 1 97.81 95 LEU A O 1
ATOM 746 N N . ILE A 1 96 ? -11.281 -10.234 4.844 1 96.75 96 ILE A N 1
ATOM 747 C CA . ILE A 1 96 ? -12.305 -9.477 4.133 1 96.75 96 ILE A CA 1
ATOM 748 C C . ILE A 1 96 ? -13.523 -9.281 5.035 1 96.75 96 ILE A C 1
ATOM 750 O O . ILE A 1 96 ? -13.984 -10.227 5.68 1 96.75 96 ILE A O 1
ATOM 754 N N . PRO A 1 97 ? -14.062 -8.094 5.082 1 97.19 97 PRO A N 1
ATOM 755 C CA . PRO A 1 97 ? -15.258 -7.863 5.906 1 97.19 97 PRO A CA 1
ATOM 756 C C . PRO A 1 97 ? -16.516 -8.469 5.301 1 97.19 97 PRO A C 1
ATOM 758 O O . PRO A 1 97 ? -16.547 -8.789 4.109 1 97.19 97 PRO A O 1
ATOM 761 N N . MET A 1 98 ? -17.516 -8.633 6.207 1 96.31 98 MET A N 1
ATOM 762 C CA . MET A 1 98 ? -18.844 -8.922 5.676 1 96.31 98 MET A CA 1
ATOM 763 C C . MET A 1 98 ? -19.25 -7.887 4.633 1 96.31 98 MET A C 1
ATOM 765 O O . MET A 1 98 ? -19.047 -6.688 4.832 1 96.31 98 MET A O 1
ATOM 769 N N . GLY A 1 99 ? -19.812 -8.375 3.496 1 94.81 99 GLY A N 1
ATOM 770 C CA . GLY A 1 99 ? -20.109 -7.477 2.393 1 94.81 99 GLY A CA 1
ATOM 771 C C . GLY A 1 99 ? -18.984 -7.379 1.382 1 94.81 99 GLY A C 1
ATOM 772 O O . GLY A 1 99 ? -19.109 -6.695 0.365 1 94.81 99 GLY A O 1
ATOM 773 N N . LYS A 1 100 ? -17.734 -7.992 1.658 1 94.75 100 LYS A N 1
ATOM 774 C CA . LYS A 1 100 ? -16.594 -8.164 0.755 1 94.75 100 LYS A CA 1
ATOM 775 C C . LYS A 1 100 ? -15.922 -6.824 0.463 1 94.75 100 LYS A C 1
ATOM 777 O O . LYS A 1 100 ? -15.211 -6.688 -0.533 1 94.75 100 LYS A O 1
ATOM 782 N N . GLY A 1 101 ? -16.312 -5.801 1.281 1 95.94 101 GLY A N 1
ATOM 783 C CA . GLY A 1 101 ? -15.711 -4.488 1.112 1 95.94 101 GLY A CA 1
ATOM 784 C C . GLY A 1 101 ? -16.578 -3.535 0.306 1 95.94 101 GLY A C 1
ATOM 785 O O . GLY A 1 101 ? -16.219 -2.367 0.131 1 95.94 101 GLY A O 1
ATOM 786 N N . TRP A 1 102 ? -17.688 -4.055 -0.203 1 95.62 102 TRP A N 1
ATOM 787 C CA . TRP A 1 102 ? -18.672 -3.191 -0.86 1 95.62 102 TRP A CA 1
ATOM 788 C C . TRP A 1 102 ? -19.484 -2.404 0.165 1 95.62 102 TRP A C 1
ATOM 790 O O . TRP A 1 102 ? -20.047 -2.982 1.092 1 95.62 102 TRP A O 1
ATOM 800 N N . ILE A 1 103 ? -19.562 -1.097 -0.035 1 96.69 103 ILE A N 1
ATOM 801 C CA . ILE A 1 103 ? -20.234 -0.262 0.95 1 96.69 103 ILE A CA 1
ATOM 802 C C . ILE A 1 103 ? -21.312 0.58 0.262 1 96.69 103 ILE A C 1
ATOM 804 O O . ILE A 1 103 ? -21.234 0.843 -0.939 1 96.69 103 ILE A O 1
ATOM 808 N N . ASN A 1 104 ? -22.266 0.908 1.071 1 96.12 104 ASN A N 1
ATOM 809 C CA . ASN A 1 104 ? -23.172 2.006 0.727 1 96.12 104 ASN A CA 1
ATOM 810 C C . ASN A 1 104 ? -22.562 3.359 1.078 1 96.12 104 ASN A C 1
ATOM 812 O O . ASN A 1 104 ? -22.359 3.666 2.254 1 96.12 104 ASN A O 1
ATOM 816 N N . VAL A 1 105 ? -22.281 4.109 0.012 1 95.81 105 VAL A N 1
ATOM 817 C CA . VAL A 1 105 ? -21.719 5.434 0.273 1 95.81 105 VAL A CA 1
ATOM 818 C C . VAL A 1 105 ? -22.781 6.332 0.896 1 95.81 105 VAL A C 1
ATOM 820 O O . VAL A 1 105 ? -23.906 6.422 0.383 1 95.81 105 VAL A O 1
ATOM 823 N N . THR A 1 106 ? -22.469 6.977 1.967 1 93.19 106 THR A N 1
ATOM 824 C CA . THR A 1 106 ? -23.469 7.688 2.764 1 93.19 106 THR A CA 1
ATOM 825 C C . THR A 1 106 ? -23.844 9.016 2.107 1 93.19 106 THR A C 1
ATOM 827 O O . THR A 1 106 ? -24.953 9.508 2.287 1 93.19 106 THR A O 1
ATOM 830 N N . ALA A 1 107 ? -22.969 9.57 1.357 1 93.69 107 ALA A N 1
ATOM 831 C CA . ALA A 1 107 ? -23.25 10.828 0.681 1 93.69 107 ALA A CA 1
ATOM 832 C C . ALA A 1 107 ? -24.219 10.625 -0.484 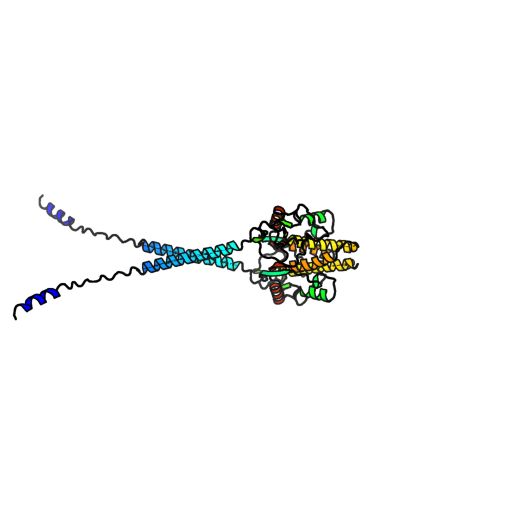1 93.69 107 ALA A C 1
ATOM 834 O O . ALA A 1 107 ? -24.234 9.562 -1.104 1 93.69 107 ALA A O 1
ATOM 835 N N . ASP A 1 108 ? -24.953 11.672 -0.686 1 94.81 108 ASP A N 1
ATOM 836 C CA . ASP A 1 108 ? -25.75 11.672 -1.912 1 94.81 108 ASP A CA 1
ATOM 837 C C . ASP A 1 108 ? -24.859 11.828 -3.143 1 94.81 108 ASP A C 1
ATOM 839 O O . ASP A 1 108 ? -23.812 12.484 -3.082 1 94.81 108 ASP A O 1
ATOM 843 N N . THR A 1 109 ? -25.344 11.18 -4.27 1 93.62 109 THR A N 1
ATOM 844 C CA . THR A 1 109 ? -24.547 11.18 -5.5 1 93.62 109 THR A CA 1
ATOM 845 C C . THR A 1 109 ? -24.188 12.609 -5.902 1 93.62 109 THR A C 1
ATOM 847 O O . THR A 1 109 ? -23.078 12.852 -6.375 1 93.62 109 THR A O 1
ATOM 850 N N . ASP A 1 110 ? -24.969 13.617 -5.676 1 91.62 110 ASP A N 1
ATOM 851 C CA . ASP A 1 110 ? -24.75 15 -6.098 1 91.62 110 ASP A CA 1
ATOM 852 C C . ASP A 1 110 ? -23.656 15.656 -5.258 1 91.62 110 ASP A C 1
ATOM 854 O O . ASP A 1 110 ? -23.109 16.688 -5.645 1 91.62 110 ASP A O 1
ATOM 858 N N . GLU A 1 111 ? -23.328 15.055 -4.113 1 90.5 111 GLU A N 1
ATOM 859 C CA . GLU A 1 111 ? -22.312 15.586 -3.223 1 90.5 111 GLU A CA 1
ATOM 860 C C . GLU A 1 111 ? -20.938 15.031 -3.574 1 90.5 111 GLU A C 1
ATOM 862 O O . GLU A 1 111 ? -19.906 15.539 -3.102 1 90.5 111 GLU A O 1
ATOM 867 N N . LEU A 1 112 ? -21.016 13.977 -4.332 1 89.31 112 LEU A N 1
ATOM 868 C CA . LEU A 1 112 ? -19.766 13.297 -4.656 1 89.31 112 LEU A CA 1
ATOM 869 C C . LEU A 1 112 ? -19.062 13.969 -5.832 1 89.31 112 LEU A C 1
ATOM 871 O O . LEU A 1 112 ? -19.719 14.422 -6.773 1 89.31 112 LEU A O 1
ATOM 875 N N . PRO A 1 113 ? -17.766 14.07 -5.676 1 83.31 113 PRO A N 1
ATOM 876 C CA . PRO A 1 113 ? -17.062 14.578 -6.852 1 83.31 113 PRO A CA 1
ATOM 877 C C . PRO A 1 113 ? -17.25 13.695 -8.086 1 83.31 113 PRO A C 1
ATOM 879 O O . PRO A 1 113 ? -17.562 12.508 -7.957 1 83.31 113 PRO A O 1
ATOM 882 N N . TYR A 1 114 ? -17.062 14.375 -9.188 1 79.56 114 TYR A N 1
ATOM 883 C CA . TYR A 1 114 ? -17.141 13.609 -10.43 1 79.56 114 TYR A CA 1
ATOM 884 C C . TYR A 1 114 ? -16.031 12.57 -10.516 1 79.56 114 TYR A C 1
ATOM 886 O O . TYR A 1 114 ? -14.891 12.852 -10.164 1 79.56 114 TYR A O 1
ATOM 894 N N . SER A 1 115 ? -16.438 11.375 -10.82 1 76.38 115 SER A N 1
ATOM 895 C CA . SER A 1 115 ? -15.492 10.273 -11.039 1 76.38 115 SER A CA 1
ATOM 896 C C . SER A 1 115 ? -15.914 9.422 -12.227 1 76.38 115 SER A C 1
ATOM 898 O O . SER A 1 115 ? -17.109 9.172 -12.43 1 76.38 115 SER A O 1
ATOM 900 N N . PRO A 1 116 ? -14.906 9.039 -12.984 1 73.12 116 PRO A N 1
ATOM 901 C CA . PRO A 1 116 ? -15.258 8.164 -14.102 1 73.12 116 PRO A CA 1
ATOM 902 C C . PRO A 1 116 ? -15.906 6.855 -13.648 1 73.12 116 PRO A C 1
ATOM 904 O O . PRO A 1 116 ? -15.531 6.309 -12.609 1 73.12 116 PRO A O 1
ATOM 907 N N . GLY A 1 117 ? -16.922 6.41 -14.398 1 73.06 117 GLY A N 1
ATOM 908 C CA . GLY A 1 117 ? -17.547 5.125 -14.125 1 73.06 117 GLY A CA 1
ATOM 909 C C . GLY A 1 117 ? -18.719 5.227 -13.156 1 73.06 117 GLY A C 1
ATOM 910 O O . GLY A 1 117 ? -19.422 4.246 -12.93 1 73.06 117 GLY A O 1
ATOM 911 N N . MET A 1 118 ? -18.875 6.367 -12.594 1 82.56 118 MET A N 1
ATOM 912 C CA . MET A 1 118 ? -19.984 6.551 -11.648 1 82.56 118 MET A CA 1
ATOM 913 C C . MET A 1 118 ? -21.297 6.746 -12.383 1 82.56 118 MET A C 1
ATOM 915 O O . MET A 1 118 ? -21.391 7.566 -13.297 1 82.56 118 MET A O 1
ATOM 919 N N . ASP A 1 119 ? -22.25 5.949 -12.031 1 86.12 119 ASP A N 1
ATOM 920 C CA . ASP A 1 119 ? -23.609 6.164 -12.531 1 86.12 119 ASP A CA 1
ATOM 921 C C . ASP A 1 119 ? -24.328 7.262 -11.734 1 86.12 119 ASP A C 1
ATOM 923 O O . ASP A 1 119 ? -24.922 6.992 -10.695 1 86.12 119 ASP A O 1
ATOM 927 N N . ARG A 1 120 ? -24.469 8.375 -12.305 1 88.38 120 ARG A N 1
ATOM 928 C CA . ARG A 1 120 ? -24.953 9.531 -11.562 1 88.38 120 ARG A CA 1
ATOM 929 C C . ARG A 1 120 ? -26.484 9.562 -11.555 1 88.38 120 ARG A C 1
ATOM 931 O O . ARG A 1 120 ? -27.094 10.414 -10.898 1 88.38 120 ARG A O 1
ATOM 938 N N . SER A 1 121 ? -27.016 8.711 -12.297 1 89.19 121 SER A N 1
ATOM 939 C CA . SER A 1 121 ? -28.469 8.648 -12.258 1 89.19 121 SER A CA 1
ATOM 940 C C . SER A 1 121 ? -28.969 8.031 -10.953 1 89.19 121 SER A C 1
ATOM 942 O O . SER A 1 121 ? -30.141 8.164 -10.602 1 89.19 121 SER A O 1
ATOM 944 N N . LE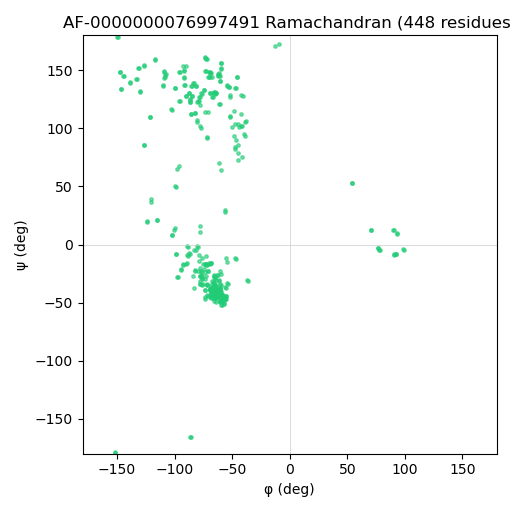U A 1 122 ? -28.094 7.34 -10.25 1 90.88 122 LEU A N 1
ATOM 945 C CA . LEU A 1 122 ? -28.438 6.738 -8.969 1 90.88 122 LEU A CA 1
ATOM 946 C C . LEU A 1 122 ? -28.359 7.766 -7.844 1 90.88 122 LEU A C 1
ATOM 948 O O . LEU A 1 122 ? -27.438 8.578 -7.801 1 90.88 122 LEU A O 1
ATOM 952 N N . PRO A 1 123 ? -29.344 7.777 -6.938 1 93 123 PRO A N 1
ATOM 953 C CA . PRO A 1 123 ? -29.328 8.734 -5.828 1 93 123 PRO A CA 1
ATOM 954 C C . PRO A 1 123 ? -28.188 8.477 -4.848 1 93 123 PRO A C 1
ATOM 956 O O . PRO A 1 123 ? -27.672 9.414 -4.23 1 93 123 PRO A O 1
ATOM 959 N N . LYS A 1 124 ? -27.859 7.152 -4.73 1 93.69 124 LYS A N 1
ATOM 960 C CA . LYS A 1 124 ? -26.75 6.73 -3.881 1 93.69 124 LYS A CA 1
ATOM 961 C C . LYS A 1 124 ? -25.812 5.773 -4.625 1 93.69 124 LYS A C 1
ATOM 963 O O . LYS A 1 124 ? -26.234 5.086 -5.555 1 93.69 124 LYS A O 1
ATOM 968 N N . GLN A 1 125 ? -24.594 5.871 -4.148 1 93.06 125 GLN A N 1
ATOM 969 C CA . GLN A 1 125 ? -23.609 5.027 -4.809 1 93.06 125 GLN A CA 1
ATOM 970 C C . GLN A 1 125 ? -23.172 3.879 -3.904 1 93.06 125 GLN A C 1
ATOM 972 O O . GLN A 1 125 ? -23.234 3.99 -2.68 1 93.06 125 GLN A O 1
ATOM 977 N N . ARG A 1 126 ? -22.844 2.809 -4.539 1 93.81 126 ARG A N 1
ATOM 978 C CA . ARG A 1 126 ? -22.094 1.721 -3.912 1 93.81 126 ARG A CA 1
ATOM 979 C C . ARG A 1 126 ? -20.672 1.653 -4.438 1 93.81 126 ARG A C 1
ATOM 981 O O . ARG A 1 126 ? -20.422 1.96 -5.605 1 93.81 126 ARG A O 1
ATOM 988 N N . ALA A 1 127 ? -19.781 1.314 -3.553 1 94.88 127 ALA A N 1
ATOM 989 C CA . ALA A 1 127 ? -18.391 1.29 -3.969 1 94.88 127 ALA A CA 1
ATOM 990 C C . ALA A 1 127 ? -17.609 0.199 -3.23 1 94.88 127 ALA A C 1
ATOM 992 O O . ALA A 1 127 ? -17.969 -0.169 -2.109 1 94.88 127 ALA A O 1
ATOM 993 N N . LEU A 1 128 ? -16.656 -0.296 -3.939 1 95.56 128 LEU A N 1
ATOM 994 C CA . LEU A 1 128 ? -15.672 -1.192 -3.338 1 95.56 128 LEU A CA 1
ATOM 995 C C . LEU A 1 128 ? -14.477 -0.409 -2.801 1 95.56 128 LEU A C 1
ATOM 997 O O . LEU A 1 128 ? -13.898 0.417 -3.514 1 95.56 128 LEU A O 1
ATOM 1001 N N . ILE A 1 129 ? -14.133 -0.644 -1.522 1 96.88 129 ILE A N 1
ATOM 1002 C CA . ILE A 1 129 ? -12.906 -0.04 -1.011 1 96.88 129 ILE A CA 1
ATOM 1003 C C . ILE A 1 129 ? -11.695 -0.781 -1.569 1 96.88 129 ILE A C 1
ATOM 1005 O O . ILE A 1 129 ? -11.594 -2.004 -1.447 1 96.88 129 ILE A O 1
ATOM 1009 N N . SER A 1 130 ? -10.719 -0.106 -2.047 1 97.44 130 SER A N 1
ATOM 1010 C CA . SER A 1 130 ? -9.656 -0.65 -2.885 1 97.44 130 SER A CA 1
ATOM 1011 C C . SER A 1 130 ? -8.797 -1.646 -2.111 1 97.44 130 SER A C 1
ATOM 1013 O O . SER A 1 130 ? -8.281 -2.609 -2.686 1 97.44 130 SER A O 1
ATOM 1015 N N . VAL A 1 131 ? -8.609 -1.438 -0.84 1 98.5 131 VAL A N 1
ATOM 1016 C CA . VAL A 1 131 ? -7.754 -2.35 -0.083 1 98.5 131 VAL A CA 1
ATOM 1017 C C . VAL A 1 131 ? -8.328 -3.764 -0.147 1 98.5 131 VAL A C 1
ATOM 1019 O O . VAL A 1 131 ? -7.574 -4.742 -0.218 1 98.5 131 VAL A O 1
ATOM 1022 N N . PHE A 1 132 ? -9.586 -3.92 -0.178 1 97.75 132 PHE A N 1
ATOM 1023 C CA . PHE A 1 132 ? -10.195 -5.242 -0.187 1 97.75 132 PHE A CA 1
ATOM 1024 C C . PHE A 1 132 ? -10.117 -5.867 -1.573 1 97.75 132 PHE A C 1
ATOM 1026 O O . PHE A 1 132 ? -9.992 -7.09 -1.703 1 97.75 132 PHE A O 1
ATOM 1033 N N . HIS A 1 133 ? -10.219 -5.047 -2.59 1 96.88 133 HIS A N 1
ATOM 1034 C CA . HIS A 1 133 ? -9.922 -5.52 -3.939 1 96.88 133 HIS A CA 1
ATOM 1035 C C . HIS A 1 133 ? -8.492 -6.043 -4.039 1 96.88 133 HIS A C 1
ATOM 1037 O O . HIS A 1 133 ? -8.258 -7.109 -4.613 1 96.88 133 HIS A O 1
ATOM 1043 N N . GLN A 1 134 ? -7.566 -5.332 -3.463 1 98.38 134 GLN A N 1
ATOM 1044 C CA . GLN A 1 134 ? -6.156 -5.707 -3.482 1 98.38 134 GLN A CA 1
ATOM 1045 C C . GLN A 1 134 ? -5.926 -7.027 -2.754 1 98.38 134 GLN A C 1
ATOM 1047 O O . GLN A 1 134 ? -5.191 -7.887 -3.236 1 98.38 134 GLN A O 1
ATOM 1052 N N . LEU A 1 135 ? -6.566 -7.168 -1.624 1 98.25 135 LEU A N 1
ATOM 1053 C CA . LEU A 1 135 ? -6.445 -8.414 -0.875 1 98.25 135 LEU A CA 1
ATOM 1054 C C . LEU A 1 135 ? -7.043 -9.578 -1.657 1 98.25 135 LEU A C 1
ATOM 1056 O O . LEU A 1 135 ? -6.484 -10.68 -1.664 1 98.25 135 LEU A O 1
ATOM 1060 N N . HIS A 1 136 ? -8.141 -9.352 -2.281 1 96.94 136 HIS A N 1
ATOM 1061 C CA . HIS A 1 136 ? -8.742 -10.352 -3.15 1 96.94 136 HIS A CA 1
ATOM 1062 C C . HIS A 1 136 ? -7.785 -10.773 -4.258 1 96.94 136 HIS A C 1
ATOM 1064 O O . HIS A 1 136 ? -7.598 -11.969 -4.5 1 96.94 136 HIS A O 1
ATOM 1070 N N . CYS A 1 137 ? -7.195 -9.805 -4.859 1 97.5 137 CYS A N 1
ATOM 1071 C CA . CYS A 1 137 ? -6.27 -10.102 -5.945 1 97.5 137 CYS A CA 1
ATOM 1072 C C . CYS A 1 137 ? -5.074 -10.898 -5.441 1 97.5 137 CYS A C 1
ATOM 1074 O O . CYS A 1 137 ? -4.598 -11.812 -6.125 1 97.5 137 CYS A O 1
ATOM 1076 N N . LEU A 1 138 ? -4.543 -10.531 -4.281 1 98.5 138 LEU A N 1
ATOM 1077 C CA . LEU A 1 138 ? -3.424 -11.289 -3.732 1 98.5 138 LEU A CA 1
ATOM 1078 C C . LEU A 1 138 ? -3.824 -12.734 -3.465 1 98.5 138 LEU A C 1
ATOM 1080 O O . LEU A 1 138 ? -3.061 -13.664 -3.754 1 98.5 138 LEU A O 1
ATOM 1084 N N . TYR A 1 139 ? -4.988 -12.906 -2.916 1 97.5 139 TYR A N 1
ATOM 1085 C CA . TYR A 1 139 ? -5.492 -14.258 -2.672 1 97.5 139 TYR A CA 1
ATOM 1086 C C . TYR A 1 139 ? -5.59 -15.047 -3.973 1 97.5 139 TYR A C 1
ATOM 1088 O O . TYR A 1 139 ? -5.199 -16.219 -4.031 1 97.5 139 TYR A O 1
ATOM 1096 N N . MET A 1 140 ? -6.137 -14.43 -4.988 1 96.75 140 MET A N 1
ATOM 1097 C CA . MET A 1 140 ? -6.305 -15.109 -6.27 1 96.75 140 MET A CA 1
ATOM 1098 C C . MET A 1 140 ? -4.953 -15.484 -6.867 1 96.75 140 MET A C 1
ATOM 1100 O O . MET A 1 140 ? -4.816 -16.547 -7.477 1 96.75 140 MET A O 1
ATOM 1104 N N . ALA A 1 141 ? -3.986 -14.602 -6.727 1 97.25 141 ALA A N 1
ATOM 1105 C CA . ALA A 1 141 ? -2.631 -14.922 -7.172 1 97.25 141 ALA A CA 1
ATOM 1106 C C . ALA A 1 141 ? -2.082 -16.141 -6.43 1 97.25 141 ALA A C 1
ATOM 1108 O O . ALA A 1 141 ? -1.548 -17.062 -7.047 1 97.25 141 ALA A O 1
ATOM 1109 N N . ARG A 1 142 ? -2.219 -16.109 -5.102 1 97.62 142 ARG A N 1
ATOM 1110 C CA . ARG A 1 142 ? -1.777 -17.234 -4.266 1 97.62 142 ARG A CA 1
ATOM 1111 C C . ARG A 1 142 ? -2.49 -18.516 -4.652 1 97.62 142 ARG A C 1
ATOM 1113 O O . ARG A 1 142 ? -1.848 -19.547 -4.859 1 97.62 142 ARG A O 1
ATOM 1120 N N . SER A 1 143 ? -3.781 -18.422 -4.758 1 96.31 143 SER A N 1
ATOM 1121 C CA . SER A 1 143 ? -4.582 -19.594 -5.141 1 96.31 143 SER A CA 1
ATOM 1122 C C . SER A 1 143 ? -4.18 -20.109 -6.52 1 96.31 143 SER A C 1
ATOM 1124 O O . SER A 1 143 ? -4.098 -21.312 -6.734 1 96.31 143 SER A O 1
ATOM 1126 N N . GLY A 1 144 ? -3.998 -19.172 -7.406 1 96.44 144 GLY A N 1
ATOM 1127 C CA . GLY A 1 144 ? -3.562 -19.562 -8.742 1 96.44 144 GLY A CA 1
ATOM 1128 C C . GLY A 1 144 ? -2.244 -20.312 -8.742 1 96.44 144 GLY A C 1
ATOM 1129 O O . GLY A 1 144 ? -2.098 -21.312 -9.453 1 96.44 144 GLY A O 1
ATOM 1130 N N . TYR A 1 145 ? -1.286 -19.859 -7.988 1 97.88 145 TYR A N 1
ATOM 1131 C CA . TYR A 1 145 ? -0 -20.547 -7.879 1 97.88 145 TYR A CA 1
ATOM 1132 C C . TYR A 1 145 ? -0.181 -21.969 -7.383 1 97.88 145 TYR A C 1
ATOM 1134 O O . TYR A 1 145 ? 0.35 -22.906 -7.98 1 97.88 145 TYR A O 1
ATOM 1142 N N . PHE A 1 146 ? -0.88 -22.141 -6.27 1 97.62 146 PHE A N 1
ATOM 1143 C CA . PHE A 1 146 ? -1.008 -23.469 -5.684 1 97.62 146 PHE A CA 1
ATOM 1144 C C . PHE A 1 146 ? -1.779 -24.391 -6.609 1 97.62 146 PHE A C 1
ATOM 1146 O O . PHE A 1 146 ? -1.471 -25.594 -6.703 1 97.62 146 PHE A O 1
ATOM 1153 N N . ALA A 1 147 ? -2.82 -23.859 -7.289 1 96.94 147 ALA A N 1
ATOM 1154 C CA . ALA A 1 147 ? -3.525 -24.656 -8.289 1 96.94 147 ALA A CA 1
ATOM 1155 C C . ALA A 1 147 ? -2.578 -25.109 -9.391 1 96.94 147 ALA A C 1
ATOM 1157 O O . ALA A 1 147 ? -2.572 -26.281 -9.766 1 96.94 147 ALA A O 1
ATOM 1158 N N . ALA A 1 148 ? -1.788 -24.219 -9.883 1 97.75 148 ALA A N 1
ATOM 1159 C CA . ALA A 1 148 ? -0.833 -24.547 -10.938 1 97.75 148 ALA A CA 1
ATOM 1160 C C . ALA A 1 148 ? 0.197 -25.562 -10.445 1 97.75 148 ALA A C 1
ATOM 1162 O O . ALA A 1 148 ? 0.515 -26.531 -11.156 1 97.75 148 ALA A O 1
ATOM 1163 N N . ARG A 1 149 ? 0.717 -25.359 -9.297 1 97.38 149 ARG A N 1
ATOM 1164 C CA . ARG A 1 149 ? 1.693 -26.25 -8.688 1 97.38 149 ARG A CA 1
ATOM 1165 C C . ARG A 1 149 ? 1.144 -27.672 -8.586 1 97.38 149 ARG A C 1
ATOM 1167 O O . ARG A 1 149 ? 1.868 -28.641 -8.82 1 97.38 149 ARG A O 1
ATOM 1174 N N . ASP A 1 150 ? -0.076 -27.75 -8.32 1 97.12 150 ASP A N 1
ATOM 1175 C CA . ASP A 1 150 ? -0.711 -29.031 -8.094 1 97.12 150 ASP A CA 1
ATOM 1176 C C . ASP A 1 150 ? -1.21 -29.641 -9.406 1 97.12 150 ASP A C 1
ATOM 1178 O O . ASP A 1 150 ? -1.828 -30.703 -9.406 1 97.12 150 ASP A O 1
ATOM 1182 N N . GLY A 1 151 ? -1.064 -28.984 -10.477 1 96.06 151 GLY A N 1
ATOM 1183 C CA . GLY A 1 151 ? -1.421 -29.516 -11.781 1 96.06 151 GLY A CA 1
ATOM 1184 C C . GLY A 1 151 ? -2.834 -29.156 -12.211 1 96.06 151 GLY A C 1
ATOM 1185 O O . GLY A 1 151 ? -3.336 -29.672 -13.211 1 96.06 151 GLY A O 1
ATOM 1186 N N . ASP A 1 152 ? -3.529 -28.25 -11.477 1 96 152 ASP A N 1
ATOM 1187 C CA . ASP A 1 152 ? -4.902 -27.844 -11.773 1 96 152 ASP A CA 1
ATOM 1188 C C . ASP A 1 152 ? -4.938 -26.516 -12.523 1 96 152 ASP A C 1
ATOM 1190 O O . ASP A 1 152 ? -5.664 -25.594 -12.148 1 96 152 ASP A O 1
ATOM 1194 N N . VAL A 1 153 ? -4.172 -26.406 -13.578 1 95.06 153 VAL A N 1
ATOM 1195 C CA . VAL A 1 153 ? -3.986 -25.156 -14.328 1 95.06 153 VAL A CA 1
ATOM 1196 C C . VAL A 1 153 ? -5.305 -24.75 -14.977 1 95.06 153 VAL A C 1
ATOM 1198 O O . VAL A 1 153 ? -5.594 -23.547 -15.102 1 95.06 153 VAL A O 1
ATOM 1201 N N . SER A 1 154 ? -6.148 -25.703 -15.289 1 94 154 SER A N 1
ATOM 1202 C CA . SER A 1 154 ? -7.398 -25.422 -15.984 1 94 154 SER A CA 1
ATOM 1203 C C . SER A 1 154 ? -8.383 -24.688 -15.078 1 94 154 SER A C 1
ATOM 1205 O O . SER A 1 154 ? -9.328 -24.062 -15.562 1 94 154 SER A O 1
ATOM 1207 N N . THR A 1 155 ? -8.164 -24.688 -13.797 1 91.38 155 THR A N 1
ATOM 1208 C CA . THR A 1 155 ? -9.07 -24.047 -12.852 1 91.38 155 THR A CA 1
ATOM 1209 C C . THR A 1 155 ? -8.695 -22.594 -12.625 1 91.38 155 THR A C 1
ATOM 1211 O O . THR A 1 155 ? -9.445 -21.844 -12 1 91.38 155 THR A O 1
ATOM 1214 N N . VAL A 1 156 ? -7.547 -22.219 -13.156 1 92 156 VAL A N 1
ATOM 1215 C CA . VAL A 1 156 ? -7.066 -20.859 -12.93 1 92 156 VAL A CA 1
ATOM 1216 C C . VAL A 1 156 ? -7.648 -19.922 -13.977 1 92 156 VAL A C 1
ATOM 1218 O O . VAL A 1 156 ? -7.555 -20.188 -15.18 1 92 156 VAL A O 1
ATOM 1221 N N . ASN A 1 157 ? -8.289 -18.891 -13.531 1 92.62 157 ASN A N 1
ATOM 1222 C CA . ASN A 1 157 ? -8.719 -17.812 -14.422 1 92.62 157 ASN A CA 1
ATOM 1223 C C . ASN A 1 157 ? -7.555 -16.891 -14.789 1 92.62 157 ASN A C 1
ATOM 1225 O O . ASN A 1 157 ? -7.23 -15.969 -14.047 1 92.62 157 ASN A O 1
ATOM 1229 N N . THR A 1 158 ? -6.98 -17.062 -15.969 1 94.19 158 THR A N 1
ATOM 1230 C CA . THR A 1 158 ? -5.746 -16.391 -16.359 1 94.19 158 THR A CA 1
ATOM 1231 C C . THR A 1 158 ? -5.996 -14.914 -16.609 1 94.19 158 THR A C 1
ATOM 1233 O O . THR A 1 158 ? -5.121 -14.078 -16.359 1 94.19 158 THR A O 1
ATOM 1236 N N . THR A 1 159 ? -7.16 -14.578 -17.109 1 93.81 159 THR A N 1
ATOM 1237 C CA . THR A 1 159 ? -7.496 -13.172 -17.328 1 93.81 159 THR A CA 1
ATOM 1238 C C . THR A 1 159 ? -7.566 -12.43 -15.992 1 93.81 159 THR A C 1
ATOM 1240 O O . THR A 1 159 ? -7.066 -11.312 -15.867 1 93.81 159 THR A O 1
ATOM 1243 N N . HIS A 1 160 ? -8.156 -13.109 -15.039 1 93.94 160 HIS A N 1
ATOM 1244 C CA . HIS A 1 160 ? -8.242 -12.531 -13.695 1 93.94 160 HIS A CA 1
ATOM 1245 C C . HIS A 1 160 ? -6.852 -12.344 -13.094 1 93.94 160 HIS A C 1
ATOM 1247 O O . HIS A 1 160 ? -6.555 -11.297 -12.516 1 93.94 160 HIS A O 1
ATOM 1253 N N . LEU A 1 161 ? -6.02 -13.352 -13.258 1 96.19 161 LEU A N 1
ATOM 1254 C CA . LEU A 1 161 ? -4.68 -13.242 -12.703 1 96.19 161 LEU A CA 1
ATOM 1255 C C . LEU A 1 161 ? -3.887 -12.141 -13.398 1 96.19 161 LEU A C 1
ATOM 1257 O O . LEU A 1 161 ? -3.111 -11.43 -12.758 1 96.19 161 LEU A O 1
ATOM 1261 N N . SER A 1 162 ? -4.07 -12.055 -14.703 1 96.88 162 SER A N 1
ATOM 1262 C CA . SER A 1 162 ? -3.438 -10.969 -15.453 1 96.88 162 SER A CA 1
ATOM 1263 C C . SER A 1 162 ? -3.826 -9.609 -14.883 1 96.88 162 SER A C 1
ATOM 1265 O O . SER A 1 162 ? -2.971 -8.742 -14.695 1 96.88 162 SER A O 1
ATOM 1267 N N . HIS A 1 163 ? -5.039 -9.414 -14.633 1 96.44 163 HIS A N 1
ATOM 1268 C CA . HIS A 1 163 ? -5.551 -8.227 -13.961 1 96.44 163 HIS A CA 1
ATOM 1269 C C . HIS A 1 163 ? -4.875 -8.016 -12.609 1 96.44 163 HIS A C 1
ATOM 1271 O O . HIS A 1 163 ? -4.414 -6.918 -12.297 1 96.44 163 HIS A O 1
ATOM 1277 N N . CYS A 1 164 ? -4.781 -9.094 -11.812 1 97.5 164 CYS A N 1
ATOM 1278 C CA . CYS A 1 164 ? -4.281 -9.008 -10.445 1 97.5 164 CYS A CA 1
ATOM 1279 C C . CYS A 1 164 ? -2.814 -8.586 -10.43 1 97.5 164 CYS A C 1
ATOM 1281 O O . CYS A 1 164 ? -2.408 -7.77 -9.602 1 97.5 164 CYS A O 1
ATOM 1283 N N . TRP A 1 165 ? -2.023 -9.117 -11.367 1 98.62 165 TRP A N 1
ATOM 1284 C CA . TRP A 1 165 ? -0.603 -8.781 -11.391 1 98.62 165 TRP A CA 1
ATOM 1285 C C . TRP A 1 165 ? -0.394 -7.285 -11.578 1 98.62 165 TRP A C 1
ATOM 1287 O O . TRP A 1 165 ? 0.355 -6.656 -10.828 1 98.62 165 TRP A O 1
ATOM 1297 N N . ASP A 1 166 ? -1.064 -6.762 -12.547 1 98.75 166 ASP A N 1
ATOM 1298 C CA . ASP A 1 166 ? -0.868 -5.348 -12.844 1 98.75 166 ASP A CA 1
ATOM 1299 C C . ASP A 1 166 ? -1.525 -4.465 -11.781 1 98.75 166 ASP A C 1
ATOM 1301 O O . ASP A 1 166 ? -0.993 -3.412 -11.43 1 98.75 166 ASP A O 1
ATOM 1305 N N . TYR A 1 167 ? -2.678 -4.852 -11.312 1 98.44 167 TYR A N 1
ATOM 1306 C CA . TYR A 1 167 ? -3.383 -4.07 -10.305 1 98.44 167 TYR A CA 1
ATOM 1307 C C . TYR A 1 167 ? -2.572 -3.98 -9.016 1 98.44 167 TYR A C 1
ATOM 1309 O O . TYR A 1 167 ? -2.416 -2.896 -8.445 1 98.44 167 TYR A O 1
ATOM 1317 N N . LEU A 1 168 ? -1.98 -5.133 -8.578 1 98.88 168 LEU A N 1
ATOM 1318 C CA . LEU A 1 168 ? -1.164 -5.16 -7.367 1 98.88 168 LEU A CA 1
ATOM 1319 C C . LEU A 1 168 ? 0.131 -4.383 -7.566 1 98.88 168 LEU A C 1
ATOM 1321 O O . LEU A 1 168 ? 0.595 -3.695 -6.652 1 98.88 168 LEU A O 1
ATOM 1325 N N . ARG A 1 169 ? 0.701 -4.492 -8.781 1 98.94 169 ARG A N 1
ATOM 1326 C CA . ARG A 1 169 ? 1.9 -3.721 -9.094 1 98.94 169 ARG A CA 1
ATOM 1327 C C . ARG A 1 169 ? 1.659 -2.229 -8.898 1 98.94 169 ARG A C 1
ATOM 1329 O O . ARG A 1 169 ? 2.42 -1.559 -8.195 1 98.94 169 ARG A O 1
ATOM 1336 N N . GLN A 1 170 ? 0.615 -1.736 -9.469 1 98.88 170 GLN A N 1
ATOM 1337 C CA . GLN A 1 170 ? 0.291 -0.317 -9.367 1 98.88 170 GLN A CA 1
ATOM 1338 C C . GLN A 1 170 ? -0.067 0.063 -7.934 1 98.88 170 GLN A C 1
ATOM 1340 O O . GLN A 1 170 ? 0.283 1.149 -7.469 1 98.88 170 GLN A O 1
ATOM 1345 N N . SER A 1 171 ? -0.727 -0.846 -7.211 1 98.88 171 SER A N 1
ATOM 1346 C CA . SER A 1 171 ? -1.098 -0.594 -5.82 1 98.88 171 SER A CA 1
ATOM 1347 C C . SER A 1 171 ? 0.137 -0.462 -4.934 1 98.88 171 SER A C 1
ATOM 1349 O O . SER A 1 171 ? 0.202 0.423 -4.078 1 98.88 171 SER A O 1
ATOM 1351 N N . ILE A 1 172 ? 1.122 -1.346 -5.133 1 98.88 172 ILE A N 1
ATOM 1352 C CA . ILE A 1 172 ? 2.359 -1.325 -4.355 1 98.88 172 ILE A CA 1
ATOM 1353 C C . ILE A 1 172 ? 3.123 -0.033 -4.637 1 98.88 172 ILE A C 1
ATOM 1355 O O . ILE A 1 172 ? 3.564 0.648 -3.711 1 98.88 172 ILE A O 1
ATOM 1359 N N . MET A 1 173 ? 3.246 0.358 -5.883 1 98.81 173 MET A N 1
ATOM 1360 C CA . MET A 1 173 ? 3.918 1.594 -6.273 1 98.81 173 MET A CA 1
ATOM 1361 C C . MET A 1 173 ? 3.199 2.809 -5.695 1 98.81 173 MET A C 1
ATOM 1363 O O . MET A 1 173 ? 3.842 3.768 -5.262 1 98.81 173 MET A O 1
ATOM 1367 N N . CYS A 1 174 ? 1.867 2.754 -5.727 1 98.81 174 CYS A N 1
ATOM 1368 C CA . CYS A 1 174 ? 1.053 3.842 -5.195 1 98.81 174 CYS A CA 1
ATOM 1369 C C . CYS A 1 174 ? 1.252 3.988 -3.691 1 98.81 174 CYS A C 1
ATOM 1371 O O . CYS A 1 174 ? 1.372 5.102 -3.182 1 98.81 174 CYS A O 1
ATOM 1373 N N . ALA A 1 175 ? 1.223 2.836 -2.951 1 98.5 175 ALA A N 1
ATOM 1374 C CA . ALA A 1 175 ? 1.451 2.881 -1.509 1 98.5 175 ALA A CA 1
ATOM 1375 C C . ALA A 1 175 ? 2.822 3.469 -1.188 1 98.5 175 ALA A C 1
ATOM 1377 O O . ALA A 1 175 ? 2.953 4.301 -0.286 1 98.5 175 ALA A O 1
ATOM 1378 N N . GLY A 1 176 ? 3.857 3.07 -1.948 1 98.44 176 GLY A N 1
ATOM 1379 C CA . GLY A 1 176 ? 5.195 3.625 -1.806 1 98.44 176 GLY A CA 1
ATOM 1380 C C . GLY A 1 176 ? 5.727 3.543 -0.387 1 98.44 176 GLY A C 1
ATOM 1381 O O . GLY A 1 176 ? 6.191 4.543 0.165 1 98.44 176 GLY A O 1
ATOM 1382 N N . ASP A 1 177 ? 5.707 2.359 0.214 1 98.25 177 ASP A N 1
ATOM 1383 C CA . ASP A 1 177 ? 6.145 2.176 1.595 1 98.25 177 ASP A CA 1
ATOM 1384 C C . ASP A 1 177 ? 7.613 2.561 1.761 1 98.25 177 ASP A C 1
ATOM 1386 O O . ASP A 1 177 ? 8.492 1.928 1.176 1 98.25 177 ASP A O 1
ATOM 1390 N N . THR A 1 178 ? 7.895 3.541 2.646 1 96.94 178 THR A N 1
ATOM 1391 C CA . THR A 1 178 ? 9.234 4.102 2.758 1 96.94 178 THR A CA 1
ATOM 1392 C C . THR A 1 178 ? 9.961 3.539 3.98 1 96.94 178 THR A C 1
ATOM 1394 O O . THR A 1 178 ? 11 4.055 4.383 1 96.94 178 THR A O 1
ATOM 1397 N N . THR A 1 179 ? 9.352 2.561 4.586 1 95.25 179 THR A N 1
ATOM 1398 C CA . THR A 1 179 ? 10.023 1.943 5.719 1 95.25 179 THR A CA 1
ATOM 1399 C C . THR A 1 179 ? 11.422 1.464 5.324 1 95.25 179 THR A C 1
ATOM 1401 O O . THR A 1 179 ? 11.602 0.89 4.25 1 95.25 179 THR A O 1
ATOM 1404 N N . LEU A 1 180 ? 12.352 1.714 6.191 1 94.12 180 LEU A N 1
ATOM 1405 C CA . LEU A 1 180 ? 13.719 1.258 5.965 1 94.12 180 LEU A CA 1
ATOM 1406 C C . LEU A 1 180 ? 13.977 -0.068 6.676 1 94.12 180 LEU A C 1
ATOM 1408 O O . LEU A 1 180 ? 13.773 -0.178 7.887 1 94.12 180 LEU A O 1
ATOM 1412 N N . GLU A 1 181 ? 14.383 -1.032 5.875 1 93.44 181 GLU A N 1
ATOM 1413 C CA . GLU A 1 181 ? 14.789 -2.338 6.395 1 93.44 181 GLU A CA 1
ATOM 1414 C C . GLU A 1 181 ? 16.312 -2.471 6.438 1 93.44 181 GLU A C 1
ATOM 1416 O O . GLU A 1 181 ? 16.953 -2.596 5.395 1 93.44 181 GLU A O 1
ATOM 1421 N N . TRP A 1 182 ? 16.812 -2.59 7.562 1 91.44 182 TRP A N 1
ATOM 1422 C CA . TRP A 1 182 ? 18.266 -2.535 7.75 1 91.44 182 TRP A CA 1
ATOM 1423 C C . TRP A 1 182 ? 18.922 -3.781 7.18 1 91.44 182 TRP A C 1
ATOM 1425 O O . TRP A 1 182 ? 18.375 -4.883 7.266 1 91.44 182 TRP A O 1
ATOM 1435 N N . LEU A 1 183 ? 20.078 -3.557 6.633 1 87 183 LEU A N 1
ATOM 1436 C CA . LEU A 1 183 ? 20.875 -4.699 6.207 1 87 183 LEU A CA 1
ATOM 1437 C C . LEU A 1 183 ? 21.344 -5.512 7.406 1 87 183 LEU A C 1
ATOM 1439 O O . LEU A 1 183 ? 22.016 -4.984 8.305 1 87 183 LEU A O 1
ATOM 1443 N N . PRO A 1 184 ? 21.047 -6.797 7.316 1 79.12 184 PRO A N 1
ATOM 1444 C CA . PRO A 1 184 ? 21.516 -7.617 8.438 1 79.12 184 PRO A CA 1
ATOM 1445 C C . PRO A 1 184 ? 23.031 -7.828 8.43 1 79.12 184 PRO A C 1
ATOM 1447 O O . PRO A 1 184 ? 23.672 -7.66 7.395 1 79.12 184 PRO A O 1
ATOM 1450 N N . PRO A 1 185 ? 23.562 -8.164 9.547 1 75.69 185 PRO A N 1
ATOM 1451 C CA . PRO A 1 185 ? 25.016 -8.352 9.672 1 75.69 185 PRO A CA 1
ATOM 1452 C C . PRO A 1 185 ? 25.531 -9.469 8.773 1 75.69 185 PRO A C 1
ATOM 1454 O O . PRO A 1 185 ? 26.672 -9.406 8.305 1 75.69 185 PRO A O 1
ATOM 1457 N N . ASN A 1 186 ? 24.75 -10.438 8.539 1 71.38 186 ASN A N 1
ATOM 1458 C CA . ASN A 1 186 ? 25.234 -11.562 7.75 1 71.38 186 ASN A CA 1
ATOM 1459 C C . ASN A 1 186 ? 25.219 -11.258 6.254 1 71.38 186 ASN A C 1
ATOM 1461 O O . ASN A 1 186 ? 25.672 -12.062 5.445 1 71.38 186 ASN A O 1
ATOM 1465 N N . GLY A 1 187 ? 24.734 -10.055 5.988 1 66.12 187 GLY A N 1
ATOM 1466 C CA . GLY A 1 187 ? 24.766 -9.57 4.617 1 66.12 187 GLY A CA 1
ATOM 1467 C C . GLY A 1 187 ? 23.703 -10.188 3.738 1 66.12 187 GLY A C 1
ATOM 1468 O O . GLY A 1 187 ? 23.625 -9.906 2.539 1 66.12 187 GLY A O 1
ATOM 1469 N N . VAL A 1 188 ? 23.016 -11.102 4.438 1 68.94 188 VAL A N 1
ATOM 1470 C CA . VAL A 1 188 ? 21.953 -11.719 3.656 1 68.94 188 VAL A CA 1
ATOM 1471 C C . VAL A 1 188 ? 20.75 -10.773 3.588 1 68.94 188 VAL A C 1
ATOM 1473 O O . VAL A 1 188 ? 20.547 -9.953 4.484 1 68.94 188 VAL A O 1
ATOM 1476 N N . GLY A 1 189 ? 20.25 -10.375 2.447 1 82.06 189 GLY A N 1
ATOM 1477 C CA . GLY A 1 189 ? 19.094 -9.547 2.104 1 82.06 189 GLY A CA 1
ATOM 1478 C C . GLY A 1 189 ? 18.156 -9.312 3.273 1 82.06 189 GLY A C 1
ATOM 1479 O O . GLY A 1 189 ? 18.438 -9.75 4.395 1 82.06 189 GLY A O 1
ATOM 1480 N N . SER A 1 190 ? 17.172 -8.469 3.219 1 85.44 190 SER A N 1
ATOM 1481 C CA . SER A 1 190 ? 16.219 -8.156 4.27 1 85.44 190 SER A CA 1
ATOM 1482 C C . SER A 1 190 ? 15.062 -9.156 4.273 1 85.44 190 SER A C 1
ATOM 1484 O O . SER A 1 190 ? 14.523 -9.5 3.217 1 85.44 190 SER A O 1
ATOM 1486 N N . THR A 1 191 ? 14.656 -9.617 5.473 1 88.44 191 THR A N 1
ATOM 1487 C CA . THR A 1 191 ? 13.469 -10.453 5.613 1 88.44 191 THR A CA 1
ATOM 1488 C C . THR A 1 191 ? 12.203 -9.602 5.645 1 88.44 191 THR A C 1
ATOM 1490 O O . THR A 1 191 ? 11.102 -10.102 5.395 1 88.44 191 THR A O 1
ATOM 1493 N N . GLY A 1 192 ? 12.383 -8.359 6.004 1 91.56 192 GLY A N 1
ATOM 1494 C CA . GLY A 1 192 ? 11.227 -7.492 6.152 1 91.56 192 GLY A CA 1
ATOM 1495 C C . GLY A 1 192 ? 10.469 -7.715 7.449 1 91.56 192 GLY A C 1
ATOM 1496 O O . GLY A 1 192 ? 9.5 -7.012 7.738 1 91.56 192 GLY A O 1
ATOM 1497 N N . TRP A 1 193 ? 10.891 -8.727 8.242 1 93.88 193 TRP A N 1
ATOM 1498 C CA . TRP A 1 193 ? 10.227 -9.016 9.508 1 93.88 193 TRP A CA 1
ATOM 1499 C C . TRP A 1 193 ? 10.898 -8.266 10.656 1 93.88 193 TRP A C 1
ATOM 1501 O O . TRP A 1 193 ? 12.109 -8.047 10.641 1 93.88 193 TRP A O 1
ATOM 1511 N N . GLY A 1 194 ? 10.055 -7.812 11.633 1 91.44 194 GLY A N 1
ATOM 1512 C CA . GLY A 1 194 ? 10.578 -7.137 12.812 1 91.44 194 GLY A CA 1
ATOM 1513 C C . GLY A 1 194 ? 10.688 -5.633 12.641 1 91.44 194 GLY A C 1
ATOM 1514 O O . GLY A 1 194 ? 11.242 -4.941 13.492 1 91.44 194 GLY A O 1
ATOM 1515 N N . TYR A 1 195 ? 10.078 -5.141 11.586 1 91.94 195 TYR A N 1
ATOM 1516 C CA . TYR A 1 195 ? 10.117 -3.707 11.32 1 91.94 195 TYR A CA 1
ATOM 1517 C C . TYR A 1 195 ? 8.75 -3.074 11.531 1 91.94 195 TYR A C 1
ATOM 1519 O O . TYR A 1 195 ? 7.727 -3.643 11.141 1 91.94 195 TYR A O 1
ATOM 1527 N N . GLN A 1 196 ? 8.82 -1.903 12.203 1 92.62 196 GLN A N 1
ATOM 1528 C CA . GLN A 1 196 ? 7.582 -1.152 12.406 1 92.62 196 GLN A CA 1
ATOM 1529 C C . GLN A 1 196 ? 7.27 -0.272 11.195 1 92.62 196 GLN A C 1
ATOM 1531 O O . GLN A 1 196 ? 8.125 0.486 10.734 1 92.62 196 GLN A O 1
ATOM 1536 N N . HIS A 1 197 ? 6.125 -0.394 10.695 1 95.12 197 HIS A N 1
ATOM 1537 C CA . HIS A 1 197 ? 5.637 0.402 9.578 1 95.12 197 HIS A CA 1
ATOM 1538 C C . HIS A 1 197 ? 4.594 1.417 10.031 1 95.12 197 HIS A C 1
ATOM 1540 O O . HIS A 1 197 ? 3.906 1.199 11.031 1 95.12 197 HIS A O 1
ATOM 1546 N N . THR A 1 198 ? 4.562 2.594 9.383 1 93.31 198 THR A N 1
ATOM 1547 C CA . THR A 1 198 ? 3.445 3.523 9.523 1 93.31 198 THR A CA 1
ATOM 1548 C C . THR A 1 198 ? 2.326 3.18 8.547 1 93.31 198 THR A C 1
ATOM 1550 O O . THR A 1 198 ? 2.508 3.271 7.332 1 93.31 198 THR A O 1
ATOM 1553 N N . CYS A 1 199 ? 1.223 2.738 9.141 1 97.5 199 CYS A N 1
ATOM 1554 C CA . CYS A 1 199 ? 0.134 2.166 8.359 1 97.5 199 CYS A CA 1
ATOM 1555 C C . CYS A 1 199 ? -1.132 3.004 8.492 1 97.5 199 CYS A C 1
ATOM 1557 O O . CYS A 1 199 ? -1.226 3.859 9.375 1 97.5 199 CYS A O 1
ATOM 1559 N N . ARG A 1 200 ? -2.01 2.855 7.539 1 96.06 200 ARG A N 1
ATOM 1560 C CA . ARG A 1 200 ? -3.408 3.16 7.828 1 96.06 200 ARG A CA 1
ATOM 1561 C C . ARG A 1 200 ? -3.998 2.143 8.805 1 96.06 200 ARG A C 1
ATOM 1563 O O . ARG A 1 200 ? -3.615 0.971 8.789 1 96.06 200 ARG A O 1
ATOM 1570 N N . ASP A 1 201 ? -4.914 2.656 9.617 1 96.5 201 ASP A N 1
ATOM 1571 C CA . ASP A 1 201 ? -5.562 1.782 10.586 1 96.5 201 ASP A CA 1
ATOM 1572 C C . ASP A 1 201 ? -6.535 0.822 9.898 1 96.5 201 ASP A C 1
ATOM 1574 O O . ASP A 1 201 ? -7.719 1.125 9.758 1 96.5 201 ASP A O 1
ATOM 1578 N N . TYR A 1 202 ? -6.035 -0.356 9.547 1 98.19 202 TYR A N 1
ATOM 1579 C CA . TYR A 1 202 ? -6.812 -1.348 8.812 1 98.19 202 TYR A CA 1
ATOM 1580 C C . TYR A 1 202 ? -8.047 -1.771 9.602 1 98.19 202 TYR A C 1
ATOM 1582 O O . TYR A 1 202 ? -9.102 -2.031 9.023 1 98.19 202 TYR A O 1
ATOM 1590 N N . GLU A 1 203 ? -7.906 -1.901 10.9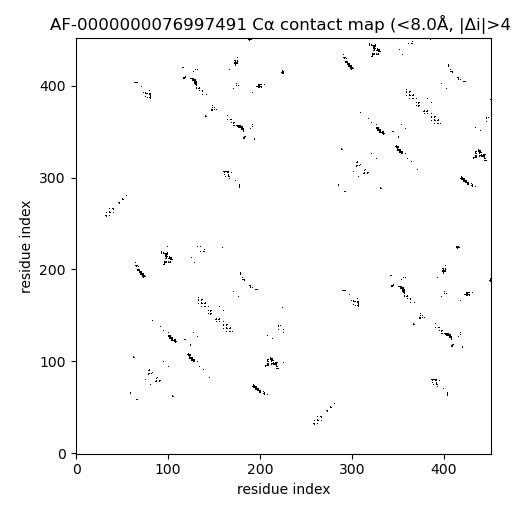06 1 97.44 203 GLU A N 1
ATOM 1591 C CA . GLU A 1 203 ? -9.039 -2.285 11.734 1 97.44 203 GLU A CA 1
ATOM 1592 C C . GLU A 1 203 ? -10.172 -1.263 11.641 1 97.44 203 GLU A C 1
ATOM 1594 O O . GLU A 1 203 ? -11.344 -1.631 11.531 1 97.44 203 GLU A O 1
ATOM 1599 N N . ALA A 1 204 ? -9.812 -0.011 11.711 1 96.38 204 ALA A N 1
ATOM 1600 C CA . ALA A 1 204 ? -10.82 1.035 11.562 1 96.38 204 ALA A CA 1
ATOM 1601 C C . ALA A 1 204 ? -11.5 0.948 10.195 1 96.38 204 ALA A C 1
ATOM 1603 O O . ALA A 1 204 ? -12.719 1.123 10.094 1 96.38 204 ALA A O 1
ATOM 1604 N N . LEU A 1 205 ? -10.727 0.657 9.141 1 97.38 205 LEU A N 1
ATOM 1605 C CA . LEU A 1 205 ? -11.258 0.503 7.793 1 97.38 205 LEU A CA 1
ATOM 1606 C C . LEU A 1 205 ? -12.211 -0.69 7.719 1 97.38 205 LEU A C 1
ATOM 1608 O O . LEU A 1 205 ? -13.281 -0.598 7.125 1 97.38 205 LEU A O 1
ATOM 1612 N N . TYR A 1 206 ? -11.789 -1.759 8.32 1 98.19 206 TYR A N 1
ATOM 1613 C CA . TYR A 1 206 ? -12.562 -2.994 8.367 1 98.19 206 TYR A CA 1
ATOM 1614 C C . TYR A 1 206 ? -13.922 -2.766 9.023 1 98.19 206 TYR A C 1
ATOM 1616 O O . TYR A 1 206 ? -14.961 -3.127 8.469 1 98.19 206 TYR A O 1
ATOM 1624 N N . ILE A 1 207 ? -13.938 -2.1 10.141 1 97.38 207 ILE A N 1
ATOM 1625 C CA . ILE A 1 207 ? -15.156 -1.814 10.891 1 97.38 207 ILE A CA 1
ATOM 1626 C C . ILE A 1 207 ? -16.047 -0.877 10.086 1 97.38 207 ILE A C 1
ATOM 1628 O O . ILE A 1 207 ? -17.266 -1.092 9.992 1 97.38 207 ILE A O 1
ATOM 1632 N N . TYR A 1 208 ? -15.508 0.127 9.531 1 97.62 208 TYR A N 1
ATOM 1633 C CA . TYR A 1 208 ? -16.266 1.054 8.688 1 97.62 208 TYR A CA 1
ATOM 1634 C C . TYR A 1 208 ? -16.953 0.318 7.551 1 97.62 208 TYR A C 1
ATOM 1636 O O . TYR A 1 208 ? -18.141 0.551 7.277 1 97.62 208 TYR A O 1
ATOM 1644 N N . ALA A 1 209 ? -16.172 -0.602 6.852 1 97.81 209 ALA A N 1
ATOM 1645 C CA . ALA A 1 209 ? -16.719 -1.355 5.727 1 97.81 209 ALA A CA 1
ATOM 1646 C C . ALA A 1 209 ? -17.891 -2.225 6.168 1 97.81 209 ALA A C 1
ATOM 1648 O O . ALA A 1 209 ? -18.906 -2.307 5.473 1 97.81 209 ALA A O 1
ATOM 1649 N N . GLU A 1 210 ? -17.766 -2.822 7.297 1 97.94 210 GLU A N 1
ATOM 1650 C CA . GLU A 1 210 ? -18.859 -3.662 7.793 1 97.94 210 GLU A CA 1
ATOM 1651 C C . GLU A 1 210 ? -20.078 -2.822 8.18 1 97.94 210 GLU A C 1
ATOM 1653 O O . GLU A 1 210 ? -21.203 -3.205 7.902 1 97.94 210 GLU A O 1
ATOM 1658 N N . GLN A 1 211 ? -19.844 -1.702 8.758 1 96.94 211 GLN A N 1
ATOM 1659 C CA . GLN A 1 211 ? -20.922 -0.827 9.203 1 96.94 211 GLN A CA 1
ATOM 1660 C C . GLN A 1 211 ? -21.719 -0.293 8.016 1 96.94 211 GLN A C 1
ATOM 1662 O O . GLN A 1 211 ? -22.922 -0.058 8.125 1 96.94 211 GLN A O 1
ATOM 1667 N N . HIS A 1 212 ? -21.094 -0.181 6.918 1 97.56 212 HIS A N 1
ATOM 1668 C CA . HIS A 1 212 ? -21.75 0.413 5.758 1 97.56 212 HIS A CA 1
ATOM 1669 C C . HIS A 1 212 ? -21.906 -0.606 4.637 1 97.56 212 HIS A C 1
ATOM 1671 O O . HIS A 1 212 ? -22.094 -0.233 3.475 1 97.56 212 HIS A O 1
ATOM 1677 N N . ARG A 1 213 ? -21.859 -1.856 4.969 1 96.94 213 ARG A N 1
ATOM 1678 C CA . ARG A 1 213 ? -21.828 -2.922 3.973 1 96.94 213 ARG A CA 1
ATOM 1679 C C . ARG A 1 213 ? -23.078 -2.9 3.109 1 96.94 213 ARG A C 1
ATOM 1681 O O . ARG A 1 213 ? -24.172 -2.609 3.6 1 96.94 213 ARG A O 1
ATOM 1688 N N . SER A 1 214 ? -22.844 -3.295 1.87 1 94.12 214 SER A N 1
ATOM 1689 C CA . SER A 1 214 ? -23.969 -3.338 0.932 1 94.12 214 SER A CA 1
ATOM 1690 C C . SER A 1 214 ? -24.516 -4.754 0.794 1 94.12 214 SER A C 1
ATOM 1692 O O . SER A 1 214 ? -25.516 -4.969 0.102 1 94.12 214 SER A O 1
ATOM 1694 N N . GLY A 1 215 ? -23.859 -5.793 1.372 1 92.94 215 GLY A N 1
ATOM 1695 C CA . GLY A 1 215 ? -24.281 -7.184 1.321 1 92.94 215 GLY A CA 1
ATOM 1696 C C . GLY A 1 215 ? -23.828 -7.992 2.521 1 92.94 215 GLY A C 1
ATOM 1697 O O . GLY A 1 215 ? -23.125 -7.473 3.396 1 92.94 215 GLY A O 1
ATOM 1698 N N . ASP A 1 216 ? -24.188 -9.344 2.506 1 93.62 216 ASP A N 1
ATOM 1699 C CA . ASP A 1 216 ? -23.922 -10.156 3.684 1 93.62 216 ASP A CA 1
ATOM 1700 C C . ASP A 1 216 ? -23.062 -11.375 3.326 1 93.62 216 ASP A C 1
ATOM 1702 O O . ASP A 1 216 ? -23.031 -12.359 4.066 1 93.62 216 ASP A O 1
ATOM 1706 N N . LYS A 1 217 ? -22.438 -11.258 2.25 1 90.5 217 LYS A N 1
ATOM 1707 C CA . LYS A 1 217 ? -21.531 -12.336 1.889 1 90.5 217 LYS A CA 1
ATOM 1708 C C . LYS A 1 217 ? -20.125 -12.062 2.414 1 90.5 217 LYS A C 1
ATOM 1710 O O . LYS A 1 217 ? -19.672 -10.914 2.426 1 90.5 217 LYS A O 1
ATOM 1715 N N . LYS A 1 218 ? -19.547 -13.125 2.936 1 91.69 218 LYS A N 1
ATOM 1716 C CA . LYS A 1 218 ? -18.156 -13.047 3.404 1 91.69 218 LYS A CA 1
ATOM 1717 C C . LYS A 1 218 ? -17.297 -14.133 2.771 1 91.69 218 LYS A C 1
ATOM 1719 O O . LYS A 1 218 ? -17.156 -15.219 3.33 1 91.69 218 LYS A O 1
ATOM 1724 N N . VAL A 1 219 ? -16.766 -13.875 1.579 1 88.19 219 VAL A N 1
ATOM 1725 C CA . VAL A 1 219 ? -15.93 -14.812 0.833 1 88.19 219 VAL A CA 1
ATOM 1726 C C . VAL A 1 219 ? -14.875 -14.047 0.04 1 88.19 219 VAL A C 1
ATOM 1728 O O . VAL A 1 219 ? -15.18 -13.039 -0.599 1 88.19 219 VAL A O 1
ATOM 1731 N N . ILE A 1 220 ? -13.688 -14.562 0.166 1 87.5 220 ILE A N 1
ATOM 1732 C CA . ILE A 1 220 ? -12.602 -13.898 -0.55 1 87.5 220 ILE A CA 1
ATOM 1733 C C . ILE A 1 220 ? -12.414 -14.547 -1.919 1 87.5 220 ILE A C 1
ATOM 1735 O O . ILE A 1 220 ? -11.828 -13.945 -2.822 1 87.5 220 ILE A O 1
ATOM 1739 N N . HIS A 1 221 ? -12.938 -15.805 -2.199 1 75.19 221 HIS A N 1
ATOM 1740 C CA . HIS A 1 221 ? -12.547 -16.734 -3.25 1 75.19 221 HIS A CA 1
ATOM 1741 C C . HIS A 1 221 ? -13.5 -16.656 -4.434 1 75.19 221 HIS A C 1
ATOM 1743 O O . HIS A 1 221 ? -13.422 -17.484 -5.352 1 75.19 221 HIS A O 1
ATOM 1749 N N . GLU A 1 222 ? -14.234 -15.695 -4.461 1 64.88 222 GLU A N 1
ATOM 1750 C CA . GLU A 1 222 ? -15.148 -15.82 -5.59 1 64.88 222 GLU A CA 1
ATOM 1751 C C . GLU A 1 222 ? -14.438 -15.555 -6.914 1 64.88 222 GLU A C 1
ATOM 1753 O O . GLU A 1 222 ? -13.664 -14.602 -7.027 1 64.88 222 GLU A O 1
ATOM 1758 N N . ASP A 1 223 ? -14.336 -16.625 -7.75 1 60.72 223 ASP A N 1
ATOM 1759 C CA . ASP A 1 223 ? -13.555 -16.594 -8.984 1 60.72 223 ASP A CA 1
ATOM 1760 C C . ASP A 1 223 ? -14 -15.438 -9.883 1 60.72 223 ASP A C 1
ATOM 1762 O O . ASP A 1 223 ? -13.391 -15.195 -10.93 1 60.72 223 ASP A O 1
ATOM 1766 N N . LYS A 1 224 ? -15.156 -14.898 -9.422 1 58.81 224 LYS A N 1
ATOM 1767 C CA . LYS A 1 224 ? -15.57 -13.781 -10.258 1 58.81 224 LYS A CA 1
ATOM 1768 C C . LYS A 1 224 ? -15.031 -12.461 -9.719 1 58.81 224 LYS A C 1
ATOM 1770 O O . LYS A 1 224 ? -14.5 -12.406 -8.609 1 58.81 224 LYS A O 1
ATOM 1775 N N . VAL A 1 225 ? -14.922 -11.555 -10.789 1 56.69 225 VAL A N 1
ATOM 1776 C CA . VAL A 1 225 ? -14.594 -10.18 -10.414 1 56.69 225 VAL A CA 1
ATOM 1777 C C . VAL A 1 225 ? -15.391 -9.773 -9.18 1 56.69 225 VAL A C 1
ATOM 1779 O O . VAL A 1 225 ? -16.547 -10.172 -9.016 1 56.69 225 VAL A O 1
ATOM 1782 N N . LEU A 1 226 ? -14.656 -9.227 -8.133 1 62.16 226 LEU A N 1
ATOM 1783 C CA . LEU A 1 226 ? -15.398 -8.719 -6.988 1 62.16 226 LEU A CA 1
ATOM 1784 C C . LEU A 1 226 ? -16.375 -7.633 -7.414 1 62.16 226 LEU A C 1
ATOM 1786 O O . LEU A 1 226 ? -16.047 -6.773 -8.234 1 62.16 226 LEU A O 1
ATOM 1790 N N . MET B 1 1 ? 4.555 82.062 89.438 1 31.98 1 MET B N 1
ATOM 1791 C CA . MET B 1 1 ? 3.416 81.438 88.812 1 31.98 1 MET B CA 1
ATOM 1792 C C . MET B 1 1 ? 3.227 81.875 87.375 1 31.98 1 MET B C 1
ATOM 1794 O O . MET B 1 1 ? 2.781 81.062 86.562 1 31.98 1 MET B O 1
ATOM 1798 N N . ASP B 1 2 ? 3.48 83.188 87.125 1 39.03 2 ASP B N 1
ATOM 1799 C CA . ASP B 1 2 ? 2.951 83.875 85.938 1 39.03 2 ASP B CA 1
ATOM 1800 C C . ASP B 1 2 ? 3.836 83.625 84.688 1 39.03 2 ASP B C 1
ATOM 1802 O O . ASP B 1 2 ? 3.361 83.625 83.562 1 39.03 2 ASP B O 1
ATOM 1806 N N . GLU B 1 3 ? 5.191 83.562 84.812 1 46 3 GLU B N 1
ATOM 1807 C CA . GLU B 1 3 ? 6.129 83.75 83.688 1 46 3 GLU B CA 1
ATOM 1808 C C . GLU B 1 3 ? 6.195 82.5 82.812 1 46 3 GLU B C 1
ATOM 1810 O O . GLU B 1 3 ? 6.668 82.5 81.688 1 46 3 GLU B O 1
ATOM 1815 N N . GLU B 1 4 ? 5.809 81.25 83.438 1 44.44 4 GLU B N 1
ATOM 1816 C CA . GLU B 1 4 ? 6.066 80 82.75 1 44.44 4 GLU B CA 1
ATOM 1817 C C . GLU B 1 4 ? 5.094 79.812 81.562 1 44.44 4 GLU B C 1
ATOM 1819 O O . GLU B 1 4 ? 5.227 78.875 80.812 1 44.44 4 GLU B O 1
ATOM 1824 N N . LYS B 1 5 ? 4.039 80.688 81.438 1 48.75 5 LYS B N 1
ATOM 1825 C CA . LYS B 1 5 ? 2.977 80.375 80.5 1 48.75 5 LYS B CA 1
ATOM 1826 C C . LYS B 1 5 ? 3.412 80.75 79.062 1 48.75 5 LYS B C 1
ATOM 1828 O O . LYS B 1 5 ? 2.891 80.188 78.062 1 48.75 5 LYS B O 1
ATOM 1833 N N . HIS B 1 6 ? 4.395 81.688 79 1 45.12 6 HIS B N 1
ATOM 1834 C CA . HIS B 1 6 ? 4.512 82.312 77.688 1 45.12 6 HIS B CA 1
ATOM 1835 C C . HIS B 1 6 ? 5.219 81.375 76.688 1 45.12 6 HIS B C 1
ATOM 1837 O O . HIS B 1 6 ? 5.113 81.5 75.5 1 45.12 6 HIS B O 1
ATOM 1843 N N . ILE B 1 7 ? 6.129 80.5 77.188 1 46 7 ILE B N 1
ATOM 1844 C CA . ILE B 1 7 ? 7.059 79.812 76.312 1 46 7 ILE B CA 1
ATOM 1845 C C . ILE B 1 7 ? 6.305 78.75 75.5 1 46 7 ILE B C 1
ATOM 1847 O O . ILE B 1 7 ? 6.645 78.5 74.312 1 46 7 ILE B O 1
ATOM 1851 N N . LEU B 1 8 ? 5.254 78.062 76.062 1 45.44 8 LEU B N 1
ATOM 1852 C CA . LEU B 1 8 ? 4.73 76.875 75.5 1 45.44 8 LEU B CA 1
ATOM 1853 C C . LEU B 1 8 ? 3.908 77.188 74.25 1 45.44 8 LEU B C 1
ATOM 1855 O O . LEU B 1 8 ? 3.664 76.375 73.375 1 45.44 8 LEU B O 1
ATOM 1859 N N . LEU B 1 9 ? 3.391 78.5 74.062 1 44.53 9 LEU B N 1
ATOM 1860 C CA . LEU B 1 9 ? 2.426 78.75 73.062 1 44.53 9 LEU B CA 1
ATOM 1861 C C . LEU B 1 9 ? 3.115 78.812 71.688 1 44.53 9 LEU B C 1
ATOM 1863 O O . LEU B 1 9 ? 2.475 78.625 70.625 1 44.53 9 LEU B O 1
ATOM 1867 N N . GLU B 1 10 ? 4.438 79.188 71.562 1 41.88 10 GLU B N 1
ATOM 1868 C CA . GLU B 1 10 ? 4.977 79.5 70.25 1 41.88 10 GLU B CA 1
ATOM 1869 C C . GLU B 1 10 ? 5.168 78.25 69.438 1 41.88 10 GLU B C 1
ATOM 1871 O O . GLU B 1 10 ? 5.348 78.375 68.188 1 41.88 10 GLU B O 1
ATOM 1876 N N . ALA B 1 11 ? 5.438 77.062 70.062 1 46.22 11 ALA B N 1
ATOM 1877 C CA . ALA B 1 11 ? 5.93 75.938 69.188 1 46.22 11 ALA B CA 1
ATOM 1878 C C . ALA B 1 11 ? 4.812 75.375 68.312 1 46.22 11 ALA B C 1
ATOM 1880 O O . ALA B 1 11 ? 5.062 74.562 67.438 1 46.22 11 ALA B O 1
ATOM 1881 N N . THR B 1 12 ? 3.559 75.688 68.688 1 41.5 12 THR B N 1
ATOM 1882 C CA . THR B 1 12 ? 2.564 74.875 68 1 41.5 12 THR B CA 1
ATOM 1883 C C . THR B 1 12 ? 2.35 75.312 66.562 1 41.5 12 THR B C 1
ATOM 1885 O O . THR B 1 12 ? 1.48 74.812 65.875 1 41.5 12 THR B O 1
ATOM 1888 N N . LYS B 1 13 ? 2.885 76.5 66.188 1 45.31 13 LYS B N 1
ATOM 1889 C CA . LYS B 1 13 ? 2.258 77 65 1 45.31 13 LYS B CA 1
ATOM 1890 C C . LYS B 1 13 ? 2.719 76.188 63.75 1 45.31 13 LYS B C 1
ATOM 1892 O O . LYS B 1 13 ? 1.991 76.062 62.781 1 45.31 13 LYS B O 1
ATOM 1897 N N . GLY B 1 14 ? 4.016 75.938 63.594 1 38.78 14 GLY B N 1
ATOM 1898 C CA . GLY B 1 14 ? 4.426 75.812 62.219 1 38.78 14 GLY B CA 1
ATOM 1899 C C . GLY B 1 14 ? 4.09 74.5 61.594 1 38.78 14 GLY B C 1
ATOM 1900 O O . GLY B 1 14 ? 4.918 73.875 60.906 1 38.78 14 GLY B O 1
ATOM 1901 N N . LEU B 1 15 ? 3.258 73.625 62.219 1 41.72 15 LEU B N 1
ATOM 1902 C CA . LEU B 1 15 ? 3.109 72.375 61.5 1 41.72 15 LEU B CA 1
ATOM 1903 C C . LEU B 1 15 ? 2.506 72.625 60.125 1 41.72 15 LEU B C 1
ATOM 1905 O O . LEU B 1 15 ? 1.333 73 60 1 41.72 15 LEU B O 1
ATOM 1909 N N . GLU B 1 16 ? 3.246 73.25 59.156 1 41.03 16 GLU B N 1
ATOM 1910 C CA . GLU B 1 16 ? 2.85 73.312 57.75 1 41.03 16 GLU B CA 1
ATOM 1911 C C . GLU B 1 16 ? 2.365 72 57.25 1 41.03 16 GLU B C 1
ATOM 1913 O O . GLU B 1 16 ? 2.961 70.938 57.562 1 41.03 16 GLU B O 1
ATOM 1918 N N . GLN B 1 17 ? 1.04 71.812 57.094 1 44.16 17 GLN B N 1
ATOM 1919 C CA . GLN B 1 17 ? 0.351 70.688 56.406 1 44.16 17 GLN B CA 1
ATOM 1920 C C . GLN B 1 17 ? 1.02 70.375 55.094 1 44.16 17 GLN B C 1
ATOM 1922 O O . GLN B 1 17 ? 1.072 71.25 54.188 1 44.16 17 GLN B O 1
ATOM 1927 N N . THR B 1 18 ? 2.23 69.75 55.031 1 45.09 18 THR B N 1
ATOM 1928 C CA . THR B 1 18 ? 2.711 69.25 53.781 1 45.09 18 THR B CA 1
ATOM 1929 C C . THR B 1 18 ? 1.607 68.438 53.062 1 45.09 18 THR B C 1
ATOM 1931 O O . THR B 1 18 ? 1.119 67.438 53.562 1 45.09 18 THR B O 1
ATOM 1934 N N . THR B 1 19 ? 0.705 69.125 52.375 1 46.69 19 THR B N 1
ATOM 1935 C CA . THR B 1 19 ? -0.27 68.5 51.469 1 46.69 19 THR B CA 1
ATOM 1936 C C . THR B 1 19 ? 0.404 67.438 50.562 1 46.69 19 THR B C 1
ATOM 1938 O O . THR B 1 19 ? 1.335 67.812 49.844 1 46.69 19 THR B O 1
ATOM 1941 N N . CYS B 1 20 ? 0.549 66.188 51 1 46.34 20 CYS B N 1
ATOM 1942 C CA . CYS B 1 20 ? 0.984 65.062 50.188 1 46.34 20 CYS B CA 1
ATOM 1943 C C . CYS B 1 20 ? 0.214 65 48.875 1 46.34 20 CYS B C 1
ATOM 1945 O O . CYS B 1 20 ? -1.016 64.938 48.875 1 46.34 20 CYS B O 1
ATOM 1947 N N . ARG B 1 21 ? 0.674 65.562 47.812 1 51.56 21 ARG B N 1
ATOM 1948 C CA . ARG B 1 21 ? 0.126 65.438 46.469 1 51.56 21 ARG B CA 1
ATOM 1949 C C . ARG B 1 21 ? -0.115 63.938 46.156 1 51.56 21 ARG B C 1
ATOM 1951 O O . ARG B 1 21 ? 0.751 63.094 46.406 1 51.56 21 ARG B O 1
ATOM 1958 N N . PRO B 1 22 ? -1.319 63.5 45.969 1 52.22 22 PRO B N 1
ATOM 1959 C CA . PRO B 1 22 ? -1.566 62.125 45.594 1 52.22 22 PRO B CA 1
ATOM 1960 C C . PRO B 1 22 ? -0.716 61.656 44.406 1 52.22 22 PRO B C 1
ATOM 1962 O O . PRO B 1 22 ? -0.552 62.406 43.438 1 52.22 22 PRO B O 1
ATOM 1965 N N . ARG B 1 23 ? 0.329 60.938 44.594 1 51.28 23 ARG B N 1
ATOM 1966 C CA . ARG B 1 23 ? 1.07 60.281 43.531 1 51.28 23 ARG B CA 1
ATOM 1967 C C . ARG B 1 23 ? 0.125 59.719 42.5 1 51.28 23 ARG B C 1
ATOM 1969 O O . ARG B 1 23 ? -0.766 58.906 42.812 1 51.28 23 ARG B O 1
ATOM 1976 N N . ARG B 1 24 ? -0.15 60.406 41.469 1 54.59 24 ARG B N 1
ATOM 1977 C CA . ARG B 1 24 ? -0.873 59.812 40.344 1 54.59 24 ARG B CA 1
ATOM 1978 C C . ARG B 1 24 ? -0.369 58.406 40.031 1 54.59 24 ARG B C 1
ATOM 1980 O O . ARG B 1 24 ? 0.839 58.188 40.031 1 54.59 24 ARG B O 1
ATOM 1987 N N . SER B 1 25 ? -1.029 57.375 40.406 1 59.16 25 SER B N 1
ATOM 1988 C CA . SER B 1 25 ? -0.719 55.969 40.125 1 59.16 25 SER B CA 1
ATOM 1989 C C . SER B 1 25 ? -0.201 55.781 38.719 1 59.16 25 SER B C 1
ATOM 1991 O O . SER B 1 25 ? -0.799 56.281 37.75 1 59.16 25 SER B O 1
ATOM 1993 N N . PRO B 1 26 ? 1.078 55.562 38.594 1 64.12 26 PRO B N 1
ATOM 1994 C CA . PRO B 1 26 ? 1.686 55.469 37.25 1 64.12 26 PRO B CA 1
ATOM 1995 C C . PRO B 1 26 ? 0.883 54.562 36.312 1 64.12 26 PRO B C 1
ATOM 1997 O O . PRO B 1 26 ? 1.161 54.531 35.125 1 64.12 26 PRO B O 1
ATOM 2000 N N . PHE B 1 27 ? -0.095 53.781 36.906 1 67.94 27 PHE B N 1
ATOM 2001 C CA . PHE B 1 27 ? -0.763 52.875 35.969 1 67.94 27 PHE B CA 1
ATOM 2002 C C . PHE B 1 27 ? -2.061 53.5 35.469 1 67.94 27 PHE B C 1
ATOM 2004 O O . PHE B 1 27 ? -3.088 53.438 36.156 1 67.94 27 PHE B O 1
ATOM 2011 N N . SER B 1 28 ? -1.999 54.531 34.719 1 81.12 28 SER B N 1
ATOM 2012 C CA . SER B 1 28 ? -3.203 55.031 34.031 1 81.12 28 SER B CA 1
ATOM 2013 C C . SER B 1 28 ? -3.895 53.906 33.25 1 81.12 28 SER B C 1
ATOM 2015 O O . SER B 1 28 ? -3.236 53 32.75 1 81.12 28 SER B O 1
ATOM 2017 N N . PRO B 1 29 ? -5.215 53.688 33.469 1 88.38 29 PRO B N 1
ATOM 2018 C CA . PRO B 1 29 ? -5.98 52.656 32.75 1 88.38 29 PRO B CA 1
ATOM 2019 C C . PRO B 1 29 ? -5.555 52.5 31.297 1 88.38 29 PRO B C 1
ATOM 2021 O O . PRO B 1 29 ? -5.539 51.406 30.766 1 88.38 29 PRO B O 1
ATOM 2024 N N . THR B 1 30 ? -5.133 53.531 30.734 1 86.31 30 THR B N 1
ATOM 2025 C CA . THR B 1 30 ? -4.715 53.5 29.328 1 86.31 30 THR B CA 1
ATOM 2026 C C . THR B 1 30 ? -3.4 52.719 29.188 1 86.31 30 THR B C 1
ATOM 2028 O O . THR B 1 30 ? -3.234 51.938 28.266 1 86.31 30 THR B O 1
ATOM 2031 N N . ARG B 1 31 ? -2.449 53 30.109 1 87.12 31 ARG B N 1
ATOM 2032 C CA . ARG B 1 31 ? -1.167 52.312 30.078 1 87.12 31 ARG B CA 1
ATOM 2033 C C . ARG B 1 31 ? -1.35 50.812 30.328 1 87.12 31 ARG B C 1
ATOM 2035 O O . ARG B 1 31 ? -0.711 49.969 29.672 1 87.12 31 ARG B O 1
ATOM 2042 N N . VAL B 1 32 ? -2.275 50.438 31.203 1 89.25 32 VAL B N 1
ATOM 2043 C CA . VAL B 1 32 ? -2.562 49.031 31.5 1 89.25 32 VAL B CA 1
ATOM 2044 C C . VAL B 1 32 ? -3.16 48.344 30.266 1 89.25 32 VAL B C 1
ATOM 2046 O O . VAL B 1 32 ? -2.783 47.25 29.922 1 89.25 32 VAL B O 1
ATOM 2049 N N . ALA B 1 33 ? -4.121 49.094 29.562 1 89.69 33 ALA B N 1
ATOM 2050 C CA . ALA B 1 33 ? -4.738 48.562 28.359 1 89.69 33 ALA B CA 1
ATOM 2051 C C . ALA B 1 33 ? -3.697 48.281 27.266 1 89.69 33 ALA B C 1
ATOM 2053 O O . ALA B 1 33 ? -3.725 47.25 26.609 1 89.69 33 ALA B O 1
ATOM 2054 N N . ILE B 1 34 ? -2.729 49.156 27.109 1 90.75 34 ILE B N 1
ATOM 2055 C CA . ILE B 1 34 ? -1.684 49.031 26.094 1 90.75 34 ILE B CA 1
ATOM 2056 C C . ILE B 1 34 ? -0.802 47.812 26.422 1 90.75 34 ILE B C 1
ATOM 2058 O O . ILE B 1 34 ? -0.477 47 25.547 1 90.75 34 ILE B O 1
ATOM 2062 N N . VAL B 1 35 ? -0.427 47.719 27.719 1 91.38 35 VAL B N 1
ATOM 2063 C CA . VAL B 1 35 ? 0.422 46.594 28.141 1 91.38 35 VAL B CA 1
ATOM 2064 C C . VAL B 1 35 ? -0.294 45.281 27.875 1 91.38 35 VAL B C 1
ATOM 2066 O O . VAL B 1 35 ? 0.303 44.344 27.359 1 91.38 35 VAL B O 1
ATOM 2069 N N . LEU B 1 36 ? -1.619 45.188 28.156 1 92.5 36 LEU B N 1
ATOM 2070 C CA . LEU B 1 36 ? -2.391 43.969 27.938 1 92.5 36 LEU B CA 1
ATOM 2071 C C . LEU B 1 36 ? -2.49 43.656 26.453 1 92.5 36 LEU B C 1
ATOM 2073 O O . LEU B 1 36 ? -2.383 42.469 26.062 1 92.5 36 LEU B O 1
ATOM 2077 N N . LEU B 1 37 ? -2.658 44.656 25.625 1 93.56 37 LEU B N 1
ATOM 2078 C CA . LEU B 1 37 ? -2.762 44.469 24.188 1 93.56 37 LEU B CA 1
ATOM 2079 C C . LEU B 1 37 ? -1.432 43.969 23.609 1 93.56 37 LEU B C 1
ATOM 2081 O O . LEU B 1 37 ? -1.403 43.125 22.719 1 93.56 37 LEU B O 1
ATOM 2085 N N . VAL B 1 38 ? -0.304 44.531 24.094 1 93.19 38 VAL B N 1
ATOM 2086 C CA . VAL B 1 38 ? 1.021 44.125 23.656 1 93.19 38 VAL B CA 1
ATOM 2087 C C . VAL B 1 38 ? 1.276 42.656 24.062 1 93.19 38 VAL B C 1
ATOM 2089 O O . VAL B 1 38 ? 1.738 41.844 23.266 1 93.19 38 VAL B O 1
ATOM 2092 N N . LEU B 1 39 ? 0.896 42.312 25.297 1 93.25 39 LEU B N 1
ATOM 2093 C CA . LEU B 1 39 ? 1.091 40.969 25.781 1 93.25 39 LEU B CA 1
ATOM 2094 C C . LEU B 1 39 ? 0.241 39.969 24.984 1 93.25 39 LEU B C 1
ATOM 2096 O O . LEU B 1 39 ? 0.699 38.875 24.656 1 93.25 39 LEU B O 1
ATOM 2100 N N . SER B 1 40 ? -1.009 40.375 24.688 1 93.38 40 SER B N 1
ATOM 2101 C CA . SER B 1 40 ? -1.876 39.531 23.891 1 93.38 40 SER B CA 1
ATOM 2102 C C . SER B 1 40 ? -1.319 39.344 22.484 1 93.38 40 SER B C 1
ATOM 2104 O O . SER B 1 40 ? -1.332 38.25 21.953 1 93.38 40 SER B O 1
ATOM 2106 N N . ASN B 1 41 ? -0.819 40.438 21.922 1 93.19 41 ASN B N 1
ATOM 2107 C CA . ASN B 1 41 ? -0.196 40.344 20.609 1 93.19 41 ASN B CA 1
ATOM 2108 C C . ASN B 1 41 ? 1.015 39.406 20.625 1 93.19 41 ASN B C 1
ATOM 2110 O O . ASN B 1 41 ? 1.188 38.594 19.719 1 93.19 41 ASN B O 1
ATOM 2114 N N . ILE B 1 42 ? 1.824 39.438 21.609 1 92.12 42 ILE B N 1
ATOM 2115 C CA . ILE B 1 42 ? 3.002 38.594 21.734 1 92.12 42 ILE B CA 1
ATOM 2116 C C . ILE B 1 42 ? 2.572 37.15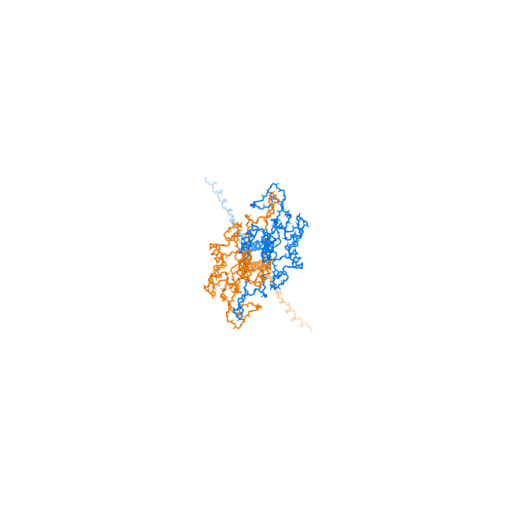6 21.906 1 92.12 42 ILE B C 1
ATOM 2118 O O . ILE B 1 42 ? 3.117 36.25 21.25 1 92.12 42 ILE B O 1
ATOM 2122 N N . ALA B 1 43 ? 1.609 36.938 22.734 1 92.69 43 ALA B N 1
ATOM 2123 C CA . ALA B 1 43 ? 1.103 35.594 22.938 1 92.69 43 ALA B CA 1
ATOM 2124 C C . ALA B 1 43 ? 0.557 35 21.641 1 92.69 43 ALA B C 1
ATOM 2126 O O . ALA B 1 43 ? 0.796 33.812 21.344 1 92.69 43 ALA B O 1
ATOM 2127 N N . LEU B 1 44 ? -0.071 35.812 20.844 1 92.5 44 LEU B N 1
ATOM 2128 C CA . LEU B 1 44 ? -0.666 35.344 19.594 1 92.5 44 LEU B CA 1
ATOM 2129 C C . LEU B 1 44 ? 0.408 35.094 18.531 1 92.5 44 LEU B C 1
ATOM 2131 O O . LEU B 1 44 ? 0.315 34.125 17.766 1 92.5 44 LEU B O 1
ATOM 2135 N N . VAL B 1 45 ? 1.411 35.812 18.5 1 90.56 45 VAL B N 1
ATOM 2136 C CA . VAL B 1 45 ? 2.521 35.625 17.578 1 90.56 45 VAL B CA 1
ATOM 2137 C C . VAL B 1 45 ? 3.268 34.344 17.953 1 90.56 45 VAL B C 1
ATOM 2139 O O . VAL B 1 45 ? 3.627 33.562 17.078 1 90.56 45 VAL B O 1
ATOM 2142 N N . VAL B 1 46 ? 3.389 34.094 19.203 1 88.62 46 VAL B N 1
ATOM 2143 C CA . VAL B 1 46 ? 4.051 32.875 19.672 1 88.62 46 VAL B CA 1
ATOM 2144 C C . VAL B 1 46 ? 3.195 31.656 19.328 1 88.62 46 VAL B C 1
ATOM 2146 O O . VAL B 1 46 ? 3.709 30.656 18.828 1 88.62 46 VAL B O 1
ATOM 2149 N N . ALA B 1 47 ? 1.949 31.797 19.516 1 87.94 47 ALA B N 1
ATOM 2150 C CA . ALA B 1 47 ? 1.041 30.703 19.188 1 87.94 47 ALA B CA 1
ATOM 2151 C C . ALA B 1 47 ? 1.07 30.406 17.688 1 87.94 47 ALA B C 1
ATOM 2153 O O . ALA B 1 47 ? 1.127 29.25 17.266 1 87.94 47 ALA B O 1
ATOM 2154 N N . LEU B 1 48 ? 1.045 31.375 16.953 1 85.81 48 LEU B N 1
ATOM 2155 C CA . LEU B 1 48 ? 1.11 31.234 15.5 1 85.81 48 LEU B CA 1
ATOM 2156 C C . LEU B 1 48 ? 2.422 30.578 15.086 1 85.81 48 LEU B C 1
ATOM 2158 O O . LEU B 1 48 ? 2.432 29.672 14.234 1 85.81 48 LEU B O 1
ATOM 2162 N N . GLY B 1 49 ? 3.424 30.891 15.648 1 80.56 49 GLY B N 1
ATOM 2163 C CA . GLY B 1 49 ? 4.715 30.281 15.359 1 80.56 49 GLY B CA 1
ATOM 2164 C C . GLY B 1 49 ? 4.777 28.812 15.703 1 80.56 49 GLY B C 1
ATOM 2165 O O . GLY B 1 49 ? 5.297 28 14.93 1 80.56 49 GLY B O 1
ATOM 2166 N N . VAL B 1 50 ? 4.215 28.5 16.797 1 77.06 50 VAL B N 1
ATOM 2167 C CA . VAL B 1 50 ? 4.207 27.109 17.25 1 77.06 50 VAL B CA 1
ATOM 2168 C C . VAL B 1 50 ? 3.354 26.266 16.297 1 77.06 50 VAL B C 1
ATOM 2170 O O . VAL B 1 50 ? 3.75 25.156 15.906 1 77.06 50 VAL B O 1
ATOM 2173 N N . ILE B 1 51 ? 2.26 26.828 15.922 1 71.94 51 ILE B N 1
ATOM 2174 C CA . ILE B 1 51 ? 1.357 26.109 15.039 1 71.94 51 ILE B CA 1
ATOM 2175 C C . ILE B 1 51 ? 1.997 25.953 13.664 1 71.94 51 ILE B C 1
ATOM 2177 O O . ILE B 1 51 ? 1.959 24.875 13.062 1 71.94 51 ILE B O 1
ATOM 2181 N N . LEU B 1 52 ? 2.531 26.953 13.156 1 70.06 52 LEU B N 1
ATOM 2182 C CA . LEU B 1 52 ? 3.174 26.906 11.852 1 70.06 52 LEU B CA 1
ATOM 2183 C C . LEU B 1 52 ? 4.371 25.953 11.867 1 70.06 52 LEU B C 1
ATOM 2185 O O . LEU B 1 52 ? 4.621 25.25 10.891 1 70.06 52 LEU B O 1
ATOM 2189 N N . ARG B 1 53 ? 5.07 25.953 12.867 1 68.06 53 ARG B N 1
ATOM 2190 C CA . ARG B 1 53 ? 6.199 25.031 13.008 1 68.06 53 ARG B CA 1
ATOM 2191 C C . ARG B 1 53 ? 5.723 23.594 13.117 1 68.06 53 ARG B C 1
ATOM 2193 O O . ARG B 1 53 ? 6.367 22.672 12.594 1 68.06 53 ARG B O 1
ATOM 2200 N N . SER B 1 54 ? 4.672 23.5 13.867 1 61.88 54 SER B N 1
ATOM 2201 C CA . SER B 1 54 ? 4.117 22.156 14 1 61.88 54 SER B CA 1
ATOM 2202 C C . SER B 1 54 ? 3.613 21.625 12.664 1 61.88 54 SER B C 1
ATOM 2204 O O . SER B 1 54 ? 3.637 20.422 12.414 1 61.88 54 SER B O 1
ATOM 2206 N N . GLN B 1 55 ? 2.973 22.547 11.969 1 58.81 55 GLN B N 1
ATOM 2207 C CA . GLN B 1 55 ? 2.516 22.156 10.641 1 58.81 55 GLN B CA 1
ATOM 2208 C C . GLN B 1 55 ? 3.695 21.906 9.703 1 58.81 55 GLN B C 1
ATOM 2210 O O . GLN B 1 55 ? 3.602 21.078 8.797 1 58.81 55 GLN B O 1
ATOM 2215 N N . SER B 1 56 ? 4.625 22.812 9.789 1 52.97 56 SER B N 1
ATOM 2216 C CA . SER B 1 56 ? 5.801 22.625 8.953 1 52.97 56 SER B CA 1
ATOM 2217 C C . SER B 1 56 ? 6.543 21.344 9.312 1 52.97 56 SER B C 1
ATOM 2219 O O . SER B 1 56 ? 7.199 20.75 8.461 1 52.97 56 SER B O 1
ATOM 2221 N N . GLY B 1 57 ? 6.664 21.094 10.594 1 48.62 57 GLY B N 1
ATOM 2222 C CA . GLY B 1 57 ? 7.602 20.141 11.172 1 48.62 57 GLY B CA 1
ATOM 2223 C C . GLY B 1 57 ? 7.32 18.703 10.766 1 48.62 57 GLY B C 1
ATOM 2224 O O . GLY B 1 57 ? 7.992 17.781 11.219 1 48.62 57 GLY B O 1
ATOM 2225 N N . THR B 1 58 ? 6.027 18.359 10.648 1 52.38 58 THR B N 1
ATOM 2226 C CA . THR B 1 58 ? 6.25 16.906 10.594 1 52.38 58 THR B CA 1
ATOM 2227 C C . THR B 1 58 ? 7.199 16.547 9.461 1 52.38 58 THR B C 1
ATOM 2229 O O . THR B 1 58 ? 6.777 15.992 8.445 1 52.38 58 THR B O 1
ATOM 2232 N N . SER B 1 59 ? 8.008 17.484 9.195 1 61.38 59 SER B N 1
ATOM 2233 C CA . SER B 1 59 ? 9.023 17.281 8.164 1 61.38 59 SER B CA 1
ATOM 2234 C C . SER B 1 59 ? 9.82 16 8.422 1 61.38 59 SER B C 1
ATOM 2236 O O . SER B 1 59 ? 10.242 15.742 9.547 1 61.38 59 SER B O 1
ATOM 2238 N N . GLN B 1 60 ? 9.625 15.039 7.609 1 74.56 60 GLN B N 1
ATOM 2239 C CA . GLN B 1 60 ? 10.406 13.805 7.684 1 74.56 60 GLN B CA 1
ATOM 2240 C C . GLN B 1 60 ? 11.898 14.109 7.801 1 74.56 60 GLN B C 1
ATOM 2242 O O . GLN B 1 60 ? 12.383 15.102 7.254 1 74.56 60 GLN B O 1
ATOM 2247 N N . PRO B 1 61 ? 12.555 13.438 8.688 1 83.19 61 PRO B N 1
ATOM 2248 C CA . PRO B 1 61 ? 14.016 13.586 8.734 1 83.19 61 PRO B CA 1
ATOM 2249 C C . PRO B 1 61 ? 14.656 13.516 7.348 1 83.19 61 PRO B C 1
ATOM 2251 O O . PRO B 1 61 ? 14.188 12.781 6.48 1 83.19 61 PRO B O 1
ATOM 2254 N N . PRO B 1 62 ? 15.672 14.297 7.203 1 82.25 62 PRO B N 1
ATOM 2255 C CA . PRO B 1 62 ? 16.297 14.367 5.883 1 82.25 62 PRO B CA 1
ATOM 2256 C C . PRO B 1 62 ? 16.844 13.023 5.418 1 82.25 62 PRO B C 1
ATOM 2258 O O . PRO B 1 62 ? 17.062 12.82 4.219 1 82.25 62 PRO B O 1
ATOM 2261 N N . TRP B 1 63 ? 17.141 12.102 6.301 1 89.31 63 TRP B N 1
ATOM 2262 C CA . TRP B 1 63 ? 17.734 10.812 5.93 1 89.31 63 TRP B CA 1
ATOM 2263 C C . TRP B 1 63 ? 16.656 9.836 5.484 1 89.31 63 TRP B C 1
ATOM 2265 O O . TRP B 1 63 ? 16.953 8.734 5.02 1 89.31 63 TRP B O 1
ATOM 2275 N N . MET B 1 64 ? 15.43 10.289 5.605 1 92.44 64 MET B N 1
ATOM 2276 C CA . MET B 1 64 ? 14.328 9.438 5.176 1 92.44 64 MET B CA 1
ATOM 2277 C C . MET B 1 64 ? 13.969 9.711 3.719 1 92.44 64 MET B C 1
ATOM 2279 O O . MET B 1 64 ? 14.102 10.836 3.238 1 92.44 64 MET B O 1
ATOM 2283 N N . PRO B 1 65 ? 13.469 8.641 3.029 1 95.38 65 PRO B N 1
ATOM 2284 C CA . PRO B 1 65 ? 12.969 8.859 1.671 1 95.38 65 PRO B CA 1
ATOM 2285 C C . PRO B 1 65 ? 11.82 9.867 1.623 1 95.38 65 PRO B C 1
ATOM 2287 O O . PRO B 1 65 ? 11.102 10.031 2.607 1 95.38 65 PRO B O 1
ATOM 2290 N N . PRO B 1 66 ? 11.734 10.547 0.465 1 92.38 66 PRO B N 1
ATOM 2291 C CA . PRO B 1 66 ? 10.672 11.547 0.342 1 92.38 66 PRO B CA 1
ATOM 2292 C C . PRO B 1 66 ? 9.281 10.938 0.479 1 92.38 66 PRO B C 1
ATOM 2294 O O . PRO B 1 66 ? 9.047 9.805 0.049 1 92.38 66 PRO B O 1
ATOM 2297 N N . GLN B 1 67 ? 8.398 11.688 1.064 1 90.5 67 GLN B N 1
ATOM 2298 C CA . GLN B 1 67 ? 7.027 11.242 1.261 1 90.5 67 GLN B CA 1
ATOM 2299 C C . GLN B 1 67 ? 6.039 12.18 0.579 1 90.5 67 GLN B C 1
ATOM 2301 O O . GLN B 1 67 ? 4.941 12.406 1.092 1 90.5 67 GLN B O 1
ATOM 2306 N N . ARG B 1 68 ? 6.375 12.648 -0.552 1 90.31 68 ARG B N 1
ATOM 2307 C CA . ARG B 1 68 ? 5.488 13.5 -1.33 1 90.31 68 ARG B CA 1
ATOM 2308 C C . ARG B 1 68 ? 4.297 12.711 -1.866 1 90.31 68 ARG B C 1
ATOM 2310 O O . ARG B 1 68 ? 4.426 11.531 -2.195 1 90.31 68 ARG B O 1
ATOM 2317 N N . THR B 1 69 ? 3.174 13.367 -1.901 1 92.25 69 THR B N 1
ATOM 2318 C CA . THR B 1 69 ? 1.96 12.734 -2.402 1 92.25 69 THR B CA 1
ATOM 2319 C C . THR B 1 69 ? 1.74 13.07 -3.873 1 92.25 69 THR B C 1
ATOM 2321 O O . THR B 1 69 ? 2.191 14.109 -4.352 1 92.25 69 THR B O 1
ATOM 2324 N N . ALA B 1 70 ? 1.133 12.117 -4.602 1 94.69 70 ALA B N 1
ATOM 2325 C CA . ALA B 1 70 ? 0.771 12.297 -6.004 1 94.69 70 ALA B CA 1
ATOM 2326 C C . ALA B 1 70 ? -0.541 11.594 -6.328 1 94.69 70 ALA B C 1
ATOM 2328 O O . ALA B 1 70 ? -0.862 10.562 -5.73 1 94.69 70 ALA B O 1
ATOM 2329 N N . LYS B 1 71 ? -1.314 12.242 -7.238 1 93.75 71 LYS B N 1
ATOM 2330 C CA . LYS B 1 71 ? -2.502 11.57 -7.758 1 93.75 71 LYS B CA 1
ATOM 2331 C C . LYS B 1 71 ? -2.162 10.711 -8.977 1 93.75 71 LYS B C 1
ATOM 2333 O O . LYS B 1 71 ? -1.44 11.156 -9.867 1 93.75 71 LYS B O 1
ATOM 2338 N N . LYS B 1 72 ? -2.613 9.461 -8.938 1 96.5 72 LYS B N 1
ATOM 2339 C CA . LYS B 1 72 ? -2.324 8.547 -10.039 1 96.5 72 LYS B CA 1
ATOM 2340 C C . LYS B 1 72 ? -3.592 7.848 -10.516 1 96.5 72 LYS B C 1
ATOM 2342 O O . LYS B 1 72 ? -4.395 7.379 -9.703 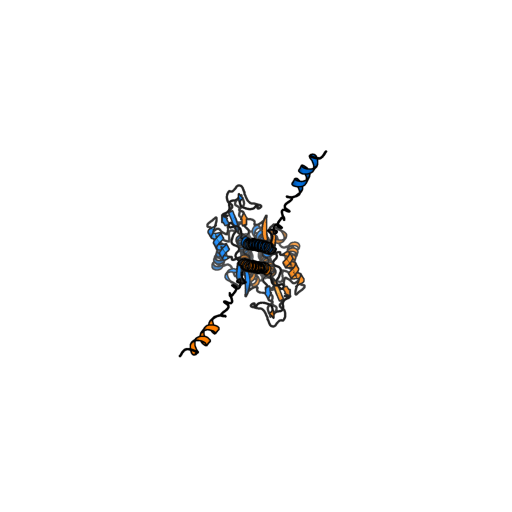1 96.5 72 LYS B O 1
ATOM 2347 N N . LEU B 1 73 ? -3.795 7.848 -11.844 1 95.56 73 LEU B N 1
ATOM 2348 C CA . LEU B 1 73 ? -4.867 7.086 -12.477 1 95.56 73 LEU B CA 1
ATOM 2349 C C . LEU B 1 73 ? -4.418 5.66 -12.773 1 95.56 73 LEU B C 1
ATOM 2351 O O . LEU B 1 73 ? -3.412 5.453 -13.453 1 95.56 73 LEU B O 1
ATOM 2355 N N . PHE B 1 74 ? -5.16 4.648 -12.234 1 96.75 74 PHE B N 1
ATOM 2356 C CA . PHE B 1 74 ? -4.836 3.262 -12.539 1 96.75 74 PHE B CA 1
ATOM 2357 C C . PHE B 1 74 ? -5.41 2.861 -13.898 1 96.75 74 PHE B C 1
ATOM 2359 O O . PHE B 1 74 ? -6.605 3.031 -14.141 1 96.75 74 PHE B O 1
ATOM 2366 N N . MET B 1 75 ? -4.594 2.426 -14.773 1 97 75 MET B N 1
ATOM 2367 C CA . MET B 1 75 ? -4.969 1.883 -16.078 1 97 75 MET B CA 1
ATOM 2368 C C . MET B 1 75 ? -4.242 0.57 -16.344 1 97 75 MET B C 1
ATOM 2370 O O . MET B 1 75 ? -3.057 0.438 -16.047 1 97 75 MET B O 1
ATOM 2374 N N . TYR B 1 76 ? -4.977 -0.297 -16.953 1 97.25 76 TYR B N 1
ATOM 2375 C CA . TYR B 1 76 ? -4.383 -1.598 -17.234 1 97.25 76 TYR B CA 1
ATOM 2376 C C . TYR B 1 76 ? -3.223 -1.464 -18.219 1 97.25 76 TYR B C 1
ATOM 2378 O O . TYR B 1 76 ? -3.344 -0.793 -19.25 1 97.25 76 TYR B O 1
ATOM 2386 N N . GLN B 1 77 ? -2.143 -2.068 -17.875 1 98.19 77 GLN B N 1
ATOM 2387 C CA . GLN B 1 77 ? -0.978 -2.18 -18.75 1 98.19 77 GLN B CA 1
ATOM 2388 C C . GLN B 1 77 ? -0.618 -3.641 -19 1 98.19 77 GLN B C 1
ATOM 2390 O O . GLN B 1 77 ? -0.034 -4.301 -18.125 1 98.19 77 GLN B O 1
ATOM 2395 N N . SER B 1 78 ? -0.814 -4.094 -20.109 1 97.38 78 SER B N 1
ATOM 2396 C CA . SER B 1 78 ? -0.735 -5.516 -20.438 1 97.38 78 SER B CA 1
ATOM 2397 C C . SER B 1 78 ? 0.688 -6.039 -20.281 1 97.38 78 SER B C 1
ATOM 2399 O O . SER B 1 78 ? 0.892 -7.223 -20 1 97.38 78 SER B O 1
ATOM 2401 N N . VAL B 1 79 ? 1.657 -5.203 -20.422 1 98.12 79 VAL B N 1
ATOM 2402 C CA . VAL B 1 79 ? 3.053 -5.617 -20.328 1 98.12 79 VAL B CA 1
ATOM 2403 C C . VAL B 1 79 ? 3.338 -6.148 -18.922 1 98.12 79 VAL B C 1
ATOM 2405 O O . VAL B 1 79 ? 4.195 -7.016 -18.75 1 98.12 79 VAL B O 1
ATOM 2408 N N . PHE B 1 80 ? 2.598 -5.707 -17.938 1 98.5 80 PHE B N 1
ATOM 2409 C CA . PHE B 1 80 ? 2.816 -6.113 -16.562 1 98.5 80 PHE B CA 1
ATOM 2410 C C . PHE B 1 80 ? 1.872 -7.242 -16.172 1 98.5 80 PHE B C 1
ATOM 2412 O O . PHE B 1 80 ? 2.209 -8.078 -15.328 1 98.5 80 PHE B O 1
ATOM 2419 N N . GLY B 1 81 ? 0.726 -7.316 -16.781 1 97.56 81 GLY B N 1
ATOM 2420 C CA . GLY B 1 81 ? -0.266 -8.32 -16.422 1 97.56 81 GLY B CA 1
ATOM 2421 C C . GLY B 1 81 ? -0.199 -9.562 -17.281 1 97.56 81 GLY B C 1
ATOM 2422 O O . GLY B 1 81 ? -0.628 -10.641 -16.875 1 97.56 81 GLY B O 1
ATOM 2423 N N . GLY B 1 82 ? 0.373 -9.453 -18.469 1 95.94 82 GLY B N 1
ATOM 2424 C CA . GLY B 1 82 ? 0.296 -10.508 -19.453 1 95.94 82 GLY B CA 1
ATOM 2425 C C . GLY B 1 82 ? 1.37 -11.57 -19.297 1 95.94 82 GLY B C 1
ATOM 2426 O O . GLY B 1 82 ? 2.01 -11.648 -18.234 1 95.94 82 GLY B O 1
ATOM 2427 N N . GLU B 1 83 ? 1.539 -12.359 -20.281 1 96.75 83 GLU B N 1
ATOM 2428 C CA . GLU B 1 83 ? 2.5 -13.453 -20.328 1 96.75 83 GLU B CA 1
ATOM 2429 C C . GLU B 1 83 ? 3.932 -12.938 -20.203 1 96.75 83 GLU B C 1
ATOM 2431 O O . GLU B 1 83 ? 4.254 -11.859 -20.719 1 96.75 83 GLU B O 1
ATOM 2436 N N . PRO B 1 84 ? 4.723 -13.789 -19.531 1 96 84 PRO B N 1
ATOM 2437 C CA . PRO B 1 84 ? 6.133 -13.391 -19.516 1 96 84 PRO B CA 1
ATOM 2438 C C . PRO B 1 84 ? 6.77 -13.461 -20.906 1 96 84 PRO B C 1
ATOM 2440 O O . PRO B 1 84 ? 6.555 -14.43 -21.641 1 96 84 PRO B O 1
ATOM 2443 N N . ASP B 1 85 ? 7.398 -12.492 -21.312 1 96.5 85 ASP B N 1
ATOM 2444 C CA . ASP B 1 85 ? 8.258 -12.398 -22.484 1 96.5 85 ASP B CA 1
ATOM 2445 C C . ASP B 1 85 ? 9.391 -11.398 -22.266 1 96.5 85 ASP B C 1
ATOM 2447 O O . ASP B 1 85 ? 9.531 -10.844 -21.172 1 96.5 85 ASP B O 1
ATOM 2451 N N . ALA B 1 86 ? 10.25 -11.242 -23.234 1 96.31 86 ALA B N 1
ATOM 2452 C CA . ALA B 1 86 ? 11.43 -10.398 -23.078 1 96.31 86 ALA B CA 1
ATOM 2453 C C . ALA B 1 86 ? 11.039 -8.969 -22.703 1 96.31 86 ALA B C 1
ATOM 2455 O O . ALA B 1 86 ? 11.656 -8.359 -21.812 1 96.31 86 ALA B O 1
ATOM 2456 N N . LYS B 1 87 ? 10.086 -8.477 -23.344 1 97.31 87 LYS B N 1
ATOM 2457 C CA . LYS B 1 87 ? 9.641 -7.109 -23.062 1 97.31 87 LYS B CA 1
ATOM 2458 C C . LYS B 1 87 ? 9.062 -6.992 -21.656 1 97.31 87 LYS B C 1
ATOM 2460 O O . LYS B 1 87 ? 9.375 -6.047 -20.938 1 97.31 87 LYS B O 1
ATOM 2465 N N . SER B 1 88 ? 8.172 -7.895 -21.297 1 96.88 88 SER B N 1
ATOM 2466 C CA . SER B 1 88 ? 7.605 -7.91 -19.953 1 96.88 88 SER B CA 1
ATOM 2467 C C . SER B 1 88 ? 8.695 -7.984 -18.891 1 96.88 88 SER B C 1
ATOM 2469 O O . SER B 1 88 ? 8.664 -7.238 -17.906 1 96.88 88 SER B O 1
ATOM 2471 N N . GLU B 1 89 ? 9.672 -8.812 -19.078 1 95.38 89 GLU B N 1
ATOM 2472 C CA . GLU B 1 89 ? 10.773 -8.961 -18.125 1 95.38 89 GLU B CA 1
ATOM 2473 C C . GLU B 1 89 ? 11.562 -7.664 -18 1 95.38 89 GLU B C 1
ATOM 2475 O O . GLU B 1 89 ? 11.938 -7.27 -16.891 1 95.38 89 GLU B O 1
ATOM 2480 N N . GLU B 1 90 ? 11.82 -7.113 -19.109 1 95.81 90 GLU B N 1
ATOM 2481 C CA . GLU B 1 90 ? 12.531 -5.836 -19.094 1 95.81 90 GLU B CA 1
ATOM 2482 C C . GLU B 1 90 ? 11.75 -4.773 -18.328 1 95.81 90 GLU B C 1
ATOM 2484 O O . GLU B 1 90 ? 12.32 -4.031 -17.531 1 95.81 90 GLU B O 1
ATOM 2489 N N . MET B 1 91 ? 10.438 -4.719 -18.547 1 97.75 91 MET B N 1
ATOM 2490 C CA . MET B 1 91 ? 9.609 -3.693 -17.922 1 97.75 91 MET B CA 1
ATOM 2491 C C . MET B 1 91 ? 9.492 -3.926 -16.422 1 97.75 91 MET B C 1
ATOM 2493 O O . MET B 1 91 ? 9.508 -2.975 -15.633 1 97.75 91 MET B O 1
ATOM 2497 N N . TRP B 1 92 ? 9.391 -5.156 -15.992 1 97.62 92 TRP B N 1
ATOM 2498 C CA . TRP B 1 92 ? 9.383 -5.461 -14.57 1 97.62 92 TRP B CA 1
ATOM 2499 C C . TRP B 1 92 ? 10.711 -5.09 -13.922 1 97.62 92 TRP B C 1
ATOM 2501 O O . TRP B 1 92 ? 10.742 -4.535 -12.82 1 97.62 92 TRP B O 1
ATOM 2511 N N . THR B 1 93 ? 11.812 -5.328 -14.586 1 96 93 THR B N 1
ATOM 2512 C CA . THR B 1 93 ? 13.125 -4.969 -14.055 1 96 93 THR B CA 1
ATOM 2513 C C . THR B 1 93 ? 13.25 -3.457 -13.906 1 96 93 THR B C 1
ATOM 2515 O O . THR B 1 93 ? 13.867 -2.975 -12.953 1 96 93 THR B O 1
ATOM 2518 N N . LYS B 1 94 ? 12.672 -2.746 -14.781 1 97 94 LYS B N 1
ATOM 2519 C CA . LYS B 1 94 ? 12.75 -1.288 -14.773 1 97 94 LYS B CA 1
ATOM 2520 C C . LYS B 1 94 ? 12 -0.704 -13.578 1 97 94 LYS B C 1
ATOM 2522 O O . LYS B 1 94 ? 12.18 0.468 -13.242 1 97 94 LYS B O 1
ATOM 2527 N N . LEU B 1 95 ? 11.148 -1.469 -12.914 1 97.75 95 LEU B N 1
ATOM 2528 C CA . LEU B 1 95 ? 10.414 -0.994 -11.742 1 97.75 95 LEU B CA 1
ATOM 2529 C C . LEU B 1 95 ? 11.352 -0.828 -10.555 1 97.75 95 LEU B C 1
ATOM 2531 O O . LEU B 1 95 ? 11.016 -0.149 -9.578 1 97.75 95 LEU B O 1
ATOM 2535 N N . ILE B 1 96 ? 12.461 -1.53 -10.594 1 96.75 96 ILE B N 1
ATOM 2536 C CA . ILE B 1 96 ? 13.438 -1.482 -9.508 1 96.75 96 ILE B CA 1
ATOM 2537 C C . ILE B 1 96 ? 14.578 -0.542 -9.875 1 96.75 96 ILE B C 1
ATOM 2539 O O . ILE B 1 96 ? 15.102 -0.599 -10.992 1 96.75 96 ILE B O 1
ATOM 2543 N N . PRO B 1 97 ? 14.992 0.305 -8.969 1 97.19 97 PRO B N 1
ATOM 2544 C CA . PRO B 1 97 ? 16.109 1.204 -9.273 1 97.19 97 PRO B CA 1
ATOM 2545 C C . PRO B 1 97 ? 17.453 0.486 -9.289 1 97.19 97 PRO B C 1
ATOM 2547 O O . PRO B 1 97 ? 17.578 -0.623 -8.766 1 97.19 97 PRO B O 1
ATOM 2550 N N . MET B 1 98 ? 18.422 1.187 -9.953 1 96.25 98 MET B N 1
ATOM 2551 C CA . MET B 1 98 ? 19.797 0.736 -9.766 1 96.25 98 MET B CA 1
ATOM 2552 C C . MET B 1 98 ? 20.141 0.641 -8.289 1 96.25 98 MET B C 1
ATOM 2554 O O . MET B 1 98 ? 19.812 1.536 -7.508 1 96.25 98 MET B O 1
ATOM 2558 N N . GLY B 1 99 ? 20.812 -0.479 -7.906 1 94.75 99 GLY B N 1
ATOM 2559 C CA . GLY B 1 99 ? 21.078 -0.719 -6.492 1 94.75 99 GLY B CA 1
ATOM 2560 C C . GLY B 1 99 ? 20 -1.549 -5.824 1 94.75 99 GLY B C 1
ATOM 2561 O O . GLY B 1 99 ? 20.109 -1.88 -4.641 1 94.75 99 GLY B O 1
ATOM 2562 N N . LYS B 1 100 ? 18.812 -1.854 -6.527 1 94.69 100 LYS B N 1
ATOM 2563 C CA . LYS B 1 100 ? 17.75 -2.77 -6.133 1 94.69 100 LYS B CA 1
ATOM 2564 C C . LYS B 1 100 ? 16.953 -2.215 -4.953 1 94.69 100 LYS B C 1
ATOM 2566 O O . LYS B 1 100 ? 16.281 -2.965 -4.238 1 94.69 100 LYS B O 1
ATOM 2571 N N . GLY B 1 101 ? 17.188 -0.903 -4.68 1 95.88 101 GLY B N 1
ATOM 2572 C CA . GLY B 1 101 ? 16.453 -0.26 -3.596 1 95.88 101 GLY B CA 1
ATOM 2573 C C . GLY B 1 101 ? 17.25 -0.182 -2.309 1 95.88 101 GLY B C 1
ATOM 2574 O O . GLY B 1 101 ? 16.797 0.385 -1.318 1 95.88 101 GLY B O 1
ATOM 2575 N N . TRP B 1 102 ? 18.453 -0.773 -2.32 1 95.5 102 TRP B N 1
ATOM 2576 C CA . TRP B 1 102 ? 19.359 -0.626 -1.191 1 95.5 102 TRP B CA 1
ATOM 2577 C C . TRP B 1 102 ? 20.031 0.742 -1.209 1 95.5 102 TRP B C 1
ATOM 2579 O O . TRP B 1 102 ? 20.625 1.14 -2.219 1 95.5 102 TRP B O 1
ATOM 2589 N N . ILE B 1 103 ? 19.984 1.425 -0.066 1 96.62 103 ILE B N 1
ATOM 2590 C CA . ILE B 1 103 ? 20.531 2.779 -0.026 1 96.62 103 ILE B CA 1
ATOM 2591 C C . ILE B 1 103 ? 21.547 2.896 1.111 1 96.62 103 ILE B C 1
ATOM 2593 O O . ILE B 1 103 ? 21.484 2.131 2.078 1 96.62 103 ILE B O 1
ATOM 2597 N N . ASN B 1 104 ? 22.422 3.828 0.882 1 96.12 104 ASN B N 1
ATOM 2598 C CA . ASN B 1 104 ? 23.219 4.352 1.986 1 96.12 104 ASN B CA 1
ATOM 2599 C C . ASN B 1 104 ? 22.453 5.418 2.77 1 96.12 104 ASN B C 1
ATOM 2601 O O . ASN B 1 104 ? 22.156 6.492 2.24 1 96.12 104 ASN B O 1
ATOM 2605 N N . VAL B 1 105 ? 22.141 5.047 4.016 1 95.75 105 VAL B N 1
ATOM 2606 C CA . VAL B 1 105 ? 21.438 6.031 4.832 1 95.75 105 VAL B CA 1
ATOM 2607 C C . VAL B 1 105 ? 22.375 7.188 5.172 1 95.75 105 VAL B C 1
ATOM 2609 O O . VAL B 1 105 ? 23.516 6.969 5.621 1 95.75 105 VAL B O 1
ATOM 2612 N N . THR B 1 106 ? 21.953 8.383 4.969 1 93.25 106 THR B N 1
ATOM 2613 C CA . THR B 1 106 ? 22.828 9.547 5.047 1 93.25 106 THR B CA 1
ATOM 2614 C C . THR B 1 106 ? 23.094 9.93 6.5 1 93.25 106 THR B C 1
ATOM 2616 O O . THR B 1 106 ? 24.141 10.492 6.816 1 93.25 106 THR B O 1
ATOM 2619 N N . ALA B 1 107 ? 22.203 9.625 7.367 1 93.75 107 ALA B N 1
ATOM 2620 C CA . ALA B 1 107 ? 22.375 9.938 8.781 1 93.75 107 ALA B CA 1
ATOM 2621 C C . ALA B 1 107 ? 23.422 9.016 9.414 1 93.75 107 ALA B C 1
ATOM 2623 O O . ALA B 1 107 ? 23.578 7.867 9 1 93.75 107 ALA B O 1
ATOM 2624 N N . ASP B 1 108 ? 24.062 9.602 10.383 1 94.81 108 ASP B N 1
ATOM 2625 C CA . ASP B 1 108 ? 24.906 8.75 11.211 1 94.81 108 ASP B CA 1
ATOM 2626 C C . ASP B 1 108 ? 24.062 7.809 12.07 1 94.81 108 ASP B C 1
ATOM 2628 O O . ASP B 1 108 ? 22.953 8.164 12.484 1 94.81 108 ASP B O 1
ATOM 2632 N N . THR B 1 109 ? 24.672 6.586 12.328 1 93.56 109 THR B N 1
ATOM 2633 C CA . THR B 1 109 ? 23.953 5.566 13.078 1 93.56 109 THR B CA 1
ATOM 2634 C C . THR B 1 109 ? 23.453 6.121 14.406 1 93.56 109 THR B C 1
ATOM 2636 O O . THR B 1 109 ? 22.344 5.805 14.844 1 93.56 109 THR B O 1
ATOM 2639 N N . ASP B 1 110 ? 24.125 7.016 15.078 1 91.62 110 ASP B N 1
ATOM 2640 C CA . ASP B 1 110 ? 23.781 7.547 16.391 1 91.62 110 ASP B CA 1
ATOM 2641 C C . ASP B 1 110 ? 22.578 8.492 16.312 1 91.62 110 ASP B C 1
ATOM 2643 O O . ASP B 1 110 ? 21.953 8.805 17.328 1 91.62 110 ASP B O 1
ATOM 2647 N N . GLU B 1 111 ? 22.266 8.961 15.094 1 90.5 111 GLU B N 1
ATOM 2648 C CA . GLU B 1 111 ? 21.141 9.875 14.883 1 90.5 111 GLU B CA 1
ATOM 2649 C C . GLU B 1 111 ? 19.859 9.102 14.617 1 90.5 111 GLU B C 1
ATOM 2651 O O . GLU B 1 111 ? 18.766 9.68 14.648 1 90.5 111 GLU B O 1
ATOM 2656 N N . LEU B 1 112 ? 20.078 7.863 14.305 1 89.31 112 LEU B N 1
ATOM 2657 C CA . LEU B 1 112 ? 18.922 7.051 13.922 1 89.31 112 LEU B CA 1
ATOM 2658 C C . LEU B 1 112 ? 18.219 6.504 15.156 1 89.31 112 LEU B C 1
ATOM 2660 O O . LEU B 1 112 ? 18.859 6.137 16.141 1 89.31 112 LEU B O 1
ATOM 2664 N N . PRO B 1 113 ? 16.906 6.547 15.07 1 83.31 113 PRO B N 1
ATOM 2665 C CA . PRO B 1 113 ? 16.203 5.895 16.172 1 83.31 113 PRO B CA 1
ATOM 2666 C C . PRO B 1 113 ? 16.547 4.41 16.297 1 83.31 113 PRO B C 1
ATOM 2668 O O . PRO B 1 113 ? 16.969 3.789 15.32 1 83.31 113 PRO B O 1
ATOM 2671 N N . TYR B 1 114 ? 16.344 3.973 17.516 1 79.31 114 TYR B N 1
ATOM 2672 C CA . TYR B 1 114 ? 16.562 2.549 17.734 1 79.31 114 TYR B CA 1
ATOM 2673 C C . TYR B 1 114 ? 15.578 1.711 16.938 1 79.31 114 TYR B C 1
ATOM 2675 O O . TYR B 1 114 ? 14.391 2.037 16.859 1 79.31 114 TYR B O 1
ATOM 2683 N N . SER B 1 115 ? 16.109 0.745 16.234 1 76.25 115 SER B N 1
ATOM 2684 C CA . SER B 1 115 ? 15.312 -0.219 15.492 1 76.25 115 SER B CA 1
ATOM 2685 C C . SER B 1 115 ? 15.875 -1.63 15.625 1 76.25 115 SER B C 1
ATOM 2687 O O . SER B 1 115 ? 17.094 -1.82 15.625 1 76.25 115 SER B O 1
ATOM 2689 N N . PRO B 1 116 ? 14.93 -2.561 15.773 1 72.88 116 PRO B N 1
ATOM 2690 C CA . PRO B 1 116 ? 15.43 -3.936 15.844 1 72.88 116 PRO B CA 1
ATOM 2691 C C . PRO B 1 116 ? 16.188 -4.352 14.586 1 72.88 116 PRO B C 1
ATOM 2693 O O . PRO B 1 116 ? 15.82 -3.947 13.477 1 72.88 116 PRO B O 1
ATOM 2696 N N . GLY B 1 117 ? 17.281 -5.09 14.766 1 72.94 117 GLY B N 1
ATOM 2697 C CA . GLY B 1 117 ? 18.016 -5.633 13.641 1 72.94 117 GLY B CA 1
ATOM 2698 C C . GLY B 1 117 ? 19.125 -4.707 13.148 1 72.94 117 GLY B C 1
ATOM 2699 O O . GLY B 1 117 ? 19.922 -5.09 12.297 1 72.94 117 GLY B O 1
ATOM 2700 N N . MET B 1 118 ? 19.141 -3.535 13.672 1 82.56 118 MET B N 1
ATOM 2701 C CA . MET B 1 118 ? 20.172 -2.582 13.258 1 82.56 118 MET B CA 1
ATOM 2702 C C . MET B 1 118 ? 21.5 -2.881 13.945 1 82.56 118 MET B C 1
ATOM 2704 O O . MET B 1 118 ? 21.547 -3.053 15.164 1 82.56 118 MET B O 1
ATOM 2708 N N . ASP B 1 119 ? 22.516 -3.012 13.148 1 86.19 119 ASP B N 1
ATOM 2709 C CA . ASP B 1 119 ? 23.859 -3.115 13.695 1 86.19 119 ASP B CA 1
ATOM 2710 C C . ASP B 1 119 ? 24.406 -1.738 14.055 1 86.19 119 ASP B C 1
ATOM 2712 O O . ASP B 1 119 ? 24.984 -1.049 13.203 1 86.19 119 ASP B O 1
ATOM 2716 N N . ARG B 1 120 ? 24.484 -1.441 15.289 1 88.44 120 ARG B N 1
ATOM 2717 C CA . ARG B 1 120 ? 24.812 -0.088 15.719 1 88.44 120 ARG B CA 1
ATOM 2718 C C . ARG B 1 120 ? 26.328 0.096 15.812 1 88.44 120 ARG B C 1
ATOM 2720 O O . ARG B 1 120 ? 26.812 1.203 16.062 1 88.44 120 ARG B O 1
ATOM 2727 N N . SER B 1 121 ? 26.969 -0.952 15.656 1 89.25 121 SER B N 1
ATOM 2728 C CA . SER B 1 121 ? 28.422 -0.813 15.648 1 89.25 121 SER B CA 1
ATOM 2729 C C . SER B 1 121 ? 28.922 -0.158 14.367 1 89.25 121 SER B C 1
ATOM 2731 O O . SER B 1 121 ? 30.047 0.316 14.297 1 89.25 121 SER B O 1
ATOM 2733 N N . LEU B 1 122 ? 28.078 -0.15 13.344 1 90.94 122 LEU B N 1
ATOM 2734 C CA . LEU B 1 122 ? 28.422 0.482 12.078 1 90.94 122 LEU B CA 1
ATOM 2735 C C . LEU B 1 122 ? 28.188 1.988 12.141 1 90.94 122 LEU B C 1
ATOM 2737 O O . LEU B 1 122 ? 27.172 2.441 12.688 1 90.94 122 LEU B O 1
ATOM 2741 N N . PRO B 1 123 ? 29.109 2.791 11.617 1 93.12 123 PRO B N 1
ATOM 2742 C CA . PRO B 1 123 ? 28.938 4.246 11.641 1 93.12 123 PRO B CA 1
ATOM 2743 C C . PRO B 1 123 ? 27.797 4.715 10.75 1 93.12 123 PRO B C 1
ATOM 2745 O O . PRO B 1 123 ? 27.156 5.73 11.047 1 93.12 123 PRO B O 1
ATOM 2748 N N . LYS B 1 124 ? 27.594 3.938 9.656 1 93.69 124 LYS B N 1
ATOM 2749 C CA . LYS B 1 124 ? 26.5 4.203 8.734 1 93.69 124 LYS B CA 1
ATOM 2750 C C . LYS B 1 124 ? 25.719 2.93 8.43 1 93.69 124 LYS B C 1
ATOM 2752 O O . LYS B 1 124 ? 26.25 1.825 8.531 1 93.69 124 LYS B O 1
ATOM 2757 N N . GLN B 1 125 ? 24.484 3.223 8.141 1 93.06 125 GLN B N 1
ATOM 2758 C CA . GLN B 1 125 ? 23.609 2.076 7.879 1 93.06 125 GLN B CA 1
ATOM 2759 C C . GLN B 1 125 ? 23.25 1.991 6.398 1 93.06 125 GLN B C 1
ATOM 2761 O O . GLN B 1 125 ? 23.25 3.006 5.695 1 93.06 125 GLN B O 1
ATOM 2766 N N . ARG B 1 126 ? 23.062 0.797 5.969 1 93.75 126 ARG B N 1
ATOM 2767 C CA . ARG B 1 126 ? 22.422 0.507 4.695 1 93.75 126 ARG B CA 1
ATOM 2768 C C . ARG B 1 126 ? 21.031 -0.087 4.914 1 93.75 126 ARG B C 1
ATOM 2770 O O . ARG B 1 126 ? 20.797 -0.807 5.891 1 93.75 126 ARG B O 1
ATOM 2777 N N . ALA B 1 127 ? 20.125 0.277 4.043 1 94.81 127 ALA B N 1
ATOM 2778 C CA . ALA B 1 127 ? 18.766 -0.202 4.227 1 94.81 127 ALA B CA 1
ATOM 2779 C C . ALA B 1 127 ? 18.062 -0.41 2.881 1 94.81 127 ALA B C 1
ATOM 2781 O O . ALA B 1 127 ? 18.406 0.254 1.896 1 94.81 127 ALA B O 1
ATOM 2782 N N . LEU B 1 128 ? 17.203 -1.366 2.908 1 95.5 128 LEU B N 1
ATOM 2783 C CA . LEU B 1 128 ? 16.297 -1.576 1.79 1 95.5 128 LEU B CA 1
ATOM 2784 C C . LEU B 1 128 ? 15 -0.79 1.986 1 95.5 128 LEU B C 1
ATOM 2786 O O . LEU B 1 128 ? 14.375 -0.866 3.049 1 95.5 128 LEU B O 1
ATOM 2790 N N . ILE B 1 129 ? 14.617 0.003 0.967 1 96.81 129 ILE B N 1
ATOM 2791 C CA . ILE B 1 129 ? 13.312 0.651 1.041 1 96.81 129 ILE B CA 1
ATOM 2792 C C . ILE B 1 129 ? 12.211 -0.373 0.774 1 96.81 129 ILE B C 1
ATOM 2794 O O . ILE B 1 129 ? 12.234 -1.067 -0.245 1 96.81 129 ILE B O 1
ATOM 2798 N N . SER B 1 130 ? 11.195 -0.408 1.554 1 97.38 130 SER B N 1
ATOM 2799 C CA . SER B 1 130 ? 10.242 -1.506 1.623 1 97.38 130 SER B CA 1
ATOM 2800 C C . SER B 1 130 ? 9.453 -1.635 0.324 1 97.38 130 SER B C 1
ATOM 2802 O O . SER B 1 130 ? 9.07 -2.738 -0.072 1 97.38 130 SER B O 1
ATOM 2804 N N . VAL B 1 131 ? 9.172 -0.555 -0.344 1 98.5 131 VAL B N 1
ATOM 2805 C CA . VAL B 1 131 ? 8.383 -0.643 -1.569 1 98.5 131 VAL B CA 1
ATOM 2806 C C . VAL B 1 131 ? 9.102 -1.532 -2.582 1 98.5 131 VAL B C 1
ATOM 2808 O O . VAL B 1 131 ? 8.461 -2.287 -3.318 1 98.5 131 VAL B O 1
ATOM 2811 N N . PHE B 1 132 ? 10.375 -1.523 -2.627 1 97.75 132 PHE B N 1
ATOM 2812 C CA . PHE B 1 132 ? 11.125 -2.305 -3.604 1 97.75 132 PHE B CA 1
ATOM 2813 C C . PHE B 1 132 ? 11.18 -3.773 -3.197 1 97.75 132 PHE B C 1
ATOM 2815 O O . PHE B 1 132 ? 11.188 -4.66 -4.051 1 97.75 132 PHE B O 1
ATOM 2822 N N . HIS B 1 133 ? 11.234 -4.016 -1.902 1 96.81 133 HIS B N 1
ATOM 2823 C CA . HIS B 1 133 ? 11.055 -5.375 -1.411 1 96.81 133 HIS B CA 1
ATOM 2824 C C . HIS B 1 133 ? 9.695 -5.934 -1.818 1 96.81 133 HIS B C 1
ATOM 2826 O O . HIS B 1 133 ? 9.602 -7.074 -2.277 1 96.81 133 HIS B O 1
ATOM 2832 N N . GLN B 1 134 ? 8.672 -5.137 -1.694 1 98.38 134 GLN B N 1
ATOM 2833 C CA . GLN B 1 134 ? 7.312 -5.535 -2.033 1 98.38 134 GLN B CA 1
ATOM 2834 C C . GLN B 1 134 ? 7.184 -5.836 -3.523 1 98.38 134 GLN B C 1
ATOM 2836 O O . GLN B 1 134 ? 6.562 -6.832 -3.908 1 98.38 134 GLN B O 1
ATOM 2841 N N . LEU B 1 135 ? 7.781 -4.996 -4.324 1 98.25 135 LEU B N 1
ATOM 2842 C CA . LEU B 1 135 ? 7.75 -5.227 -5.766 1 98.25 135 LEU B CA 1
ATOM 2843 C C . LEU B 1 135 ? 8.5 -6.504 -6.125 1 98.25 135 LEU B C 1
ATOM 2845 O O . LEU B 1 135 ? 8.062 -7.266 -6.988 1 98.25 135 LEU B O 1
ATOM 2849 N N . HIS B 1 136 ? 9.602 -6.723 -5.5 1 96.94 136 HIS B N 1
ATOM 2850 C CA . HIS B 1 136 ? 10.344 -7.965 -5.68 1 96.94 136 HIS B CA 1
ATOM 2851 C C . HIS B 1 136 ? 9.484 -9.18 -5.34 1 96.94 136 HIS B C 1
ATOM 2853 O O . HIS B 1 136 ? 9.438 -10.141 -6.109 1 96.94 136 HIS B O 1
ATOM 2859 N N . CYS B 1 137 ? 8.82 -9.086 -4.238 1 97.5 137 CYS B N 1
ATOM 2860 C CA . CYS B 1 137 ? 7.984 -10.203 -3.812 1 97.5 137 CYS B CA 1
ATOM 2861 C C . CYS B 1 137 ? 6.855 -10.445 -4.809 1 97.5 137 CYS B C 1
ATOM 2863 O O . CYS B 1 137 ? 6.508 -11.594 -5.09 1 97.5 137 CYS B O 1
ATOM 2865 N N . LEU B 1 138 ? 6.242 -9.383 -5.297 1 98.44 138 LEU B N 1
ATOM 2866 C CA . LEU B 1 138 ? 5.18 -9.562 -6.285 1 98.44 138 LEU B CA 1
ATOM 2867 C C . LEU B 1 138 ? 5.715 -10.227 -7.547 1 98.44 138 LEU B C 1
ATOM 2869 O O . LEU B 1 138 ? 5.066 -11.117 -8.102 1 98.44 138 LEU B O 1
ATOM 2873 N N . TYR B 1 139 ? 6.867 -9.797 -7.973 1 97.5 139 TYR B N 1
ATOM 2874 C CA . TYR B 1 139 ? 7.496 -10.414 -9.133 1 97.5 139 TYR B CA 1
ATOM 2875 C C . TYR B 1 139 ? 7.738 -11.898 -8.898 1 97.5 139 TYR B C 1
ATOM 2877 O O . TYR B 1 139 ? 7.473 -12.727 -9.773 1 97.5 139 TYR B O 1
ATOM 2885 N N . MET B 1 140 ? 8.266 -12.234 -7.746 1 96.62 140 MET B N 1
ATOM 2886 C CA . MET B 1 140 ? 8.562 -13.625 -7.438 1 96.62 140 MET B CA 1
ATOM 2887 C C . MET B 1 140 ? 7.285 -14.461 -7.41 1 96.62 140 MET B C 1
ATOM 2889 O O . MET B 1 140 ? 7.289 -15.617 -7.836 1 96.62 140 MET B O 1
ATOM 2893 N N . ALA B 1 141 ? 6.227 -13.898 -6.875 1 97.25 141 ALA B N 1
ATOM 2894 C CA . ALA B 1 141 ? 4.938 -14.578 -6.895 1 97.25 141 ALA B CA 1
ATOM 2895 C C . ALA B 1 141 ? 4.48 -14.836 -8.328 1 97.25 141 ALA B C 1
ATOM 2897 O O . ALA B 1 141 ? 4.074 -15.953 -8.664 1 97.25 141 ALA B O 1
ATOM 2898 N N . ARG B 1 142 ? 4.543 -13.789 -9.156 1 97.69 142 ARG B N 1
ATOM 2899 C CA . ARG B 1 142 ? 4.18 -13.906 -10.562 1 97.69 142 ARG B CA 1
ATOM 2900 C C . ARG B 1 142 ? 5.039 -14.953 -11.266 1 97.69 142 ARG B C 1
ATOM 2902 O O . ARG B 1 142 ? 4.516 -15.828 -11.953 1 97.69 142 ARG B O 1
ATOM 2909 N N . SER B 1 143 ? 6.316 -14.844 -11.07 1 96.31 143 SER B N 1
ATOM 2910 C CA . SER B 1 143 ? 7.246 -15.797 -11.672 1 96.31 143 SER B CA 1
ATOM 2911 C C . SER B 1 143 ? 6.969 -17.219 -11.203 1 96.31 143 SER B C 1
ATOM 2913 O O . SER B 1 143 ? 7.02 -18.156 -11.992 1 96.31 143 SER B O 1
ATOM 2915 N N . GLY B 1 144 ? 6.727 -17.312 -9.93 1 96.44 144 GLY B N 1
ATOM 2916 C CA . GLY B 1 144 ? 6.395 -18.625 -9.391 1 96.44 144 GLY B CA 1
ATOM 2917 C C . GLY B 1 144 ? 5.164 -19.234 -10.023 1 96.44 144 GLY B C 1
ATOM 2918 O O . GLY B 1 144 ? 5.152 -20.438 -10.344 1 96.44 144 GLY B O 1
ATOM 2919 N N . TYR B 1 145 ? 4.137 -18.484 -10.219 1 97.88 145 TYR B N 1
ATOM 2920 C CA . TYR B 1 145 ? 2.924 -18.969 -10.867 1 97.88 145 TYR B CA 1
ATOM 2921 C C . TYR B 1 145 ? 3.225 -19.469 -12.273 1 97.88 145 TYR B C 1
ATOM 2923 O O . TYR B 1 145 ? 2.82 -20.578 -12.633 1 97.88 145 TYR B O 1
ATOM 2931 N N . PHE B 1 146 ? 3.883 -18.656 -13.078 1 97.62 146 PHE B N 1
ATOM 2932 C CA . PHE B 1 146 ? 4.117 -19.031 -14.469 1 97.62 146 PHE B CA 1
ATOM 2933 C C . PHE B 1 146 ? 5.023 -20.25 -14.547 1 97.62 146 PHE B C 1
ATOM 2935 O O . PHE B 1 146 ? 4.844 -21.109 -15.414 1 97.62 146 PHE B O 1
ATOM 2942 N N . ALA B 1 147 ? 6.035 -20.312 -13.648 1 96.94 147 ALA B N 1
ATOM 2943 C CA . ALA B 1 147 ? 6.867 -21.516 -13.586 1 96.94 147 ALA B CA 1
ATOM 2944 C C . ALA B 1 147 ? 6.023 -22.75 -13.273 1 96.94 147 ALA B C 1
ATOM 2946 O O . ALA B 1 147 ? 6.16 -23.781 -13.938 1 96.94 147 ALA B O 1
ATOM 2947 N N . ALA B 1 148 ? 5.18 -22.641 -12.32 1 97.69 148 ALA B N 1
ATOM 2948 C CA . ALA B 1 148 ? 4.316 -23.766 -11.938 1 97.69 148 ALA B CA 1
ATOM 2949 C C . ALA B 1 148 ? 3.373 -24.141 -13.078 1 97.69 148 ALA B C 1
ATOM 2951 O O . ALA B 1 148 ? 3.188 -25.328 -13.375 1 97.69 148 ALA B O 1
ATOM 2952 N N . ARG B 1 149 ? 2.773 -23.172 -13.688 1 97.38 149 ARG B N 1
ATOM 2953 C CA . ARG B 1 149 ? 1.866 -23.375 -14.812 1 97.38 149 ARG B CA 1
ATOM 2954 C C . ARG B 1 149 ? 2.553 -24.156 -15.93 1 97.38 149 ARG B C 1
ATOM 2956 O O . ARG B 1 149 ? 1.943 -25.016 -16.562 1 97.38 149 ARG B O 1
ATOM 2963 N N . ASP B 1 150 ? 3.766 -23.875 -16.094 1 97.12 150 ASP B N 1
ATOM 2964 C CA . ASP B 1 150 ? 4.52 -24.453 -17.203 1 97.12 150 ASP B CA 1
ATOM 2965 C C . ASP B 1 150 ? 5.145 -25.781 -16.797 1 97.12 150 ASP B C 1
ATOM 2967 O O . ASP B 1 150 ? 5.875 -26.406 -17.578 1 97.12 150 ASP B O 1
ATOM 2971 N N . GLY B 1 151 ? 4.973 -26.188 -15.609 1 96.06 151 GLY B N 1
ATOM 2972 C CA . GLY B 1 151 ? 5.445 -27.484 -15.164 1 96.06 151 GLY B CA 1
ATOM 2973 C C . GLY B 1 151 ? 6.832 -27.438 -14.547 1 96.06 151 GLY B C 1
ATOM 2974 O O . GLY B 1 151 ? 7.43 -28.484 -14.273 1 96.06 151 GLY B O 1
ATOM 2975 N N . ASP B 1 152 ? 7.395 -26.25 -14.297 1 96 152 ASP B N 1
ATOM 2976 C CA . ASP B 1 152 ? 8.734 -26.062 -13.734 1 96 152 ASP B CA 1
ATOM 2977 C C . ASP B 1 152 ? 8.664 -25.797 -12.227 1 96 152 ASP B C 1
ATOM 2979 O O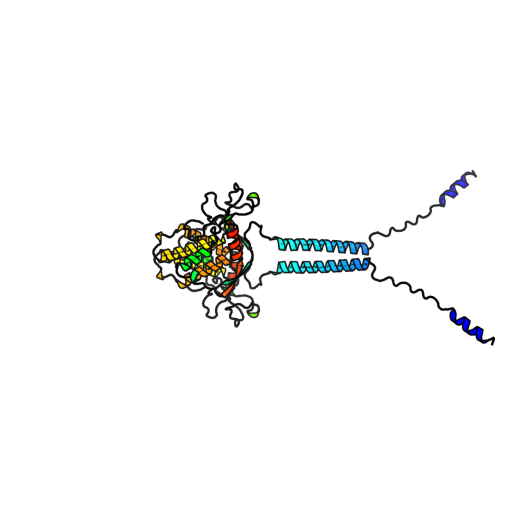 . ASP B 1 152 ? 9.273 -24.844 -11.734 1 96 152 ASP B O 1
ATOM 2983 N N . VAL B 1 153 ? 7.949 -26.609 -11.492 1 95 153 VAL B N 1
ATOM 2984 C CA . VAL B 1 153 ? 7.672 -26.422 -10.078 1 95 153 VAL B CA 1
ATOM 2985 C C . VAL B 1 153 ? 8.969 -26.5 -9.281 1 95 153 VAL B C 1
ATOM 2987 O O . VAL B 1 153 ? 9.133 -25.812 -8.273 1 95 153 VAL B O 1
ATOM 2990 N N . SER B 1 154 ? 9.914 -27.266 -9.766 1 93.94 154 SER B N 1
ATOM 2991 C CA . SER B 1 154 ? 11.164 -27.484 -9.039 1 93.94 154 SER B CA 1
ATOM 2992 C C . SER B 1 154 ? 12.016 -26.219 -9.008 1 93.94 154 SER B C 1
ATOM 2994 O O . SER B 1 154 ? 12.914 -26.094 -8.172 1 93.94 154 SER B O 1
ATOM 2996 N N . THR B 1 155 ? 11.75 -25.266 -9.844 1 91.31 155 THR B N 1
ATOM 2997 C CA . THR B 1 155 ? 12.539 -24.031 -9.922 1 91.31 155 THR B CA 1
ATOM 2998 C C . THR B 1 155 ? 12 -22.984 -8.961 1 91.31 155 THR B C 1
ATOM 3000 O O . THR B 1 155 ? 12.633 -21.938 -8.75 1 91.31 155 THR B O 1
ATOM 3003 N N . VAL B 1 156 ? 10.836 -23.281 -8.391 1 92 156 VAL B N 1
ATOM 3004 C CA . VAL B 1 156 ? 10.203 -22.297 -7.523 1 92 156 VAL B CA 1
ATOM 3005 C C . VAL B 1 156 ? 10.734 -22.438 -6.098 1 92 156 VAL B C 1
ATOM 3007 O O . VAL B 1 156 ? 10.727 -23.531 -5.535 1 92 156 VAL B O 1
ATOM 3010 N N . ASN B 1 157 ? 11.25 -21.375 -5.57 1 92.56 157 ASN B N 1
ATOM 3011 C CA . ASN B 1 157 ? 11.609 -21.344 -4.156 1 92.56 157 ASN B CA 1
ATOM 3012 C C . ASN B 1 157 ? 10.375 -21.156 -3.273 1 92.56 157 ASN B C 1
ATOM 3014 O O . ASN B 1 157 ? 9.93 -20.031 -3.051 1 92.56 157 ASN B O 1
ATOM 3018 N N . THR B 1 158 ? 9.883 -22.234 -2.666 1 94.06 158 THR B N 1
ATOM 3019 C CA . THR B 1 158 ? 8.609 -22.234 -1.957 1 94.06 158 THR B CA 1
ATOM 3020 C C . THR B 1 158 ? 8.719 -21.453 -0.65 1 94.06 158 THR B C 1
ATOM 3022 O O . THR B 1 158 ? 7.754 -20.812 -0.218 1 94.06 158 THR B O 1
ATOM 3025 N N . THR B 1 159 ? 9.859 -21.516 -0.019 1 93.75 159 THR B N 1
ATOM 3026 C CA . THR B 1 159 ? 10.062 -20.75 1.204 1 93.75 159 THR B CA 1
ATOM 3027 C C . THR B 1 159 ? 10 -19.25 0.921 1 93.75 159 THR B C 1
ATOM 3029 O O . THR B 1 159 ? 9.383 -18.484 1.679 1 93.75 159 THR B O 1
ATOM 3032 N N . HIS B 1 160 ? 10.609 -18.875 -0.182 1 93.94 160 HIS B N 1
ATOM 3033 C CA . HIS B 1 160 ? 10.57 -17.469 -0.594 1 93.94 160 HIS B CA 1
ATOM 3034 C C . HIS B 1 160 ? 9.141 -17.031 -0.912 1 93.94 160 HIS B C 1
ATOM 3036 O O . HIS B 1 160 ? 8.711 -15.961 -0.496 1 93.94 160 HIS B O 1
ATOM 3042 N N . LEU B 1 161 ? 8.43 -17.891 -1.614 1 96.06 161 LEU B N 1
ATOM 3043 C CA . LEU B 1 161 ? 7.055 -17.531 -1.956 1 96.06 161 LEU B CA 1
ATOM 3044 C C . LEU B 1 161 ? 6.188 -17.453 -0.705 1 96.06 161 LEU B C 1
ATOM 3046 O O . LEU B 1 161 ? 5.312 -16.578 -0.608 1 96.06 161 LEU B O 1
ATOM 3050 N N . SER B 1 162 ? 6.43 -18.375 0.214 1 96.88 162 SER B N 1
ATOM 3051 C CA . SER B 1 162 ? 5.719 -18.312 1.488 1 96.88 162 SER B CA 1
ATOM 3052 C C . SER B 1 162 ? 5.941 -16.984 2.188 1 96.88 162 SER B C 1
ATOM 3054 O O . SER B 1 162 ? 4.992 -16.375 2.686 1 96.88 162 SER B O 1
ATOM 3056 N N . HIS B 1 163 ? 7.117 -16.531 2.234 1 96.38 163 HIS B N 1
ATOM 3057 C CA . HIS B 1 163 ? 7.469 -15.211 2.738 1 96.38 163 HIS B CA 1
ATOM 3058 C C . HIS B 1 163 ? 6.711 -14.117 1.993 1 96.38 163 HIS B C 1
ATOM 3060 O O . HIS B 1 163 ? 6.117 -13.234 2.613 1 96.38 163 HIS B O 1
ATOM 3066 N N . CYS B 1 164 ? 6.688 -14.203 0.656 1 97.44 164 CYS B N 1
ATOM 3067 C CA . CYS B 1 164 ? 6.113 -13.148 -0.18 1 97.44 164 CYS B CA 1
ATOM 3068 C C . CYS B 1 164 ? 4.613 -13.023 0.054 1 97.44 164 CYS B C 1
ATOM 3070 O O . CYS B 1 164 ? 4.082 -11.914 0.131 1 97.44 164 CYS B O 1
ATOM 3072 N N . TRP B 1 165 ? 3.934 -14.156 0.217 1 98.62 165 TRP B N 1
ATOM 3073 C CA . TRP B 1 165 ? 2.488 -14.117 0.416 1 98.62 165 TRP B CA 1
ATOM 3074 C C . TRP B 1 165 ? 2.137 -13.336 1.677 1 98.62 165 TRP B C 1
ATOM 3076 O O . TRP B 1 165 ? 1.287 -12.438 1.643 1 98.62 165 TRP B O 1
ATOM 3086 N N . ASP B 1 166 ? 2.793 -13.664 2.725 1 98.75 166 ASP B N 1
ATOM 3087 C CA . ASP B 1 166 ? 2.467 -13.016 3.99 1 98.75 166 ASP B CA 1
ATOM 3088 C C . ASP B 1 166 ? 2.979 -11.578 4.016 1 98.75 166 ASP B C 1
ATOM 3090 O O . ASP B 1 166 ? 2.322 -10.688 4.562 1 98.75 166 ASP B O 1
ATOM 3094 N N . TYR B 1 167 ? 4.137 -11.344 3.479 1 98.38 167 TYR B N 1
ATOM 3095 C CA . TYR B 1 167 ? 4.707 -10.008 3.465 1 98.38 167 TYR B CA 1
ATOM 3096 C C . TYR B 1 167 ? 3.832 -9.047 2.67 1 98.38 167 TYR B C 1
ATOM 3098 O O . TYR B 1 167 ? 3.539 -7.938 3.127 1 98.38 167 TYR B O 1
ATOM 3106 N N . LEU B 1 168 ? 3.35 -9.5 1.468 1 98.88 168 LEU B N 1
ATOM 3107 C CA . LEU B 1 168 ? 2.484 -8.672 0.63 1 98.88 168 LEU B CA 1
ATOM 3108 C C . LEU B 1 168 ? 1.126 -8.469 1.292 1 98.88 168 LEU B C 1
ATOM 3110 O O . LEU B 1 168 ? 0.547 -7.383 1.204 1 98.88 168 LEU B O 1
ATOM 3114 N N . ARG B 1 169 ? 0.629 -9.531 1.962 1 98.94 169 ARG B N 1
ATOM 3115 C CA . ARG B 1 169 ? -0.628 -9.398 2.691 1 98.94 169 ARG B CA 1
ATOM 3116 C C . ARG B 1 169 ? -0.552 -8.273 3.717 1 98.94 169 ARG B C 1
ATOM 3118 O O . ARG B 1 169 ? -1.411 -7.391 3.742 1 98.94 169 ARG B O 1
ATOM 3125 N N . GLN B 1 170 ? 0.455 -8.297 4.512 1 98.88 170 GLN B N 1
ATOM 3126 C CA . GLN B 1 170 ? 0.626 -7.281 5.547 1 98.88 170 GLN B CA 1
ATOM 3127 C C . GLN B 1 170 ? 0.874 -5.906 4.934 1 98.88 170 GLN B C 1
ATOM 3129 O O . GLN B 1 170 ? 0.392 -4.895 5.449 1 98.88 170 GLN B O 1
ATOM 3134 N N . SER B 1 171 ? 1.592 -5.863 3.809 1 98.88 171 SER B N 1
ATOM 3135 C CA . SER B 1 171 ? 1.867 -4.605 3.125 1 98.88 171 SER B CA 1
ATOM 3136 C C . SER B 1 171 ? 0.584 -3.969 2.602 1 98.88 171 SER B C 1
ATOM 3138 O O . SER B 1 171 ? 0.389 -2.758 2.725 1 98.88 171 SER B O 1
ATOM 3140 N N . ILE B 1 172 ? -0.293 -4.777 2.006 1 98.88 172 ILE B N 1
ATOM 3141 C CA . ILE B 1 172 ? -1.562 -4.301 1.467 1 98.88 172 ILE B CA 1
ATOM 3142 C C . ILE B 1 172 ? -2.439 -3.775 2.6 1 98.88 172 ILE B C 1
ATOM 3144 O O . ILE B 1 172 ? -2.996 -2.678 2.506 1 98.88 172 ILE B O 1
ATOM 3148 N N . MET B 1 173 ? -2.541 -4.488 3.689 1 98.81 173 MET B N 1
ATOM 3149 C CA . MET B 1 173 ? -3.32 -4.07 4.852 1 98.81 173 MET B CA 1
ATOM 3150 C C . MET B 1 173 ? -2.758 -2.785 5.449 1 98.81 173 MET B C 1
ATOM 3152 O O . MET B 1 173 ? -3.516 -1.91 5.871 1 98.81 173 MET B O 1
ATOM 3156 N N . CYS B 1 174 ? -1.432 -2.703 5.492 1 98.81 174 CYS B N 1
ATOM 3157 C CA . CYS B 1 174 ? -0.761 -1.522 6.023 1 98.81 174 CYS B CA 1
ATOM 3158 C C . CYS B 1 174 ? -1.045 -0.3 5.16 1 98.81 174 CYS B C 1
ATOM 3160 O O . CYS B 1 174 ? -1.303 0.787 5.68 1 98.81 174 CYS B O 1
ATOM 3162 N N . ALA B 1 175 ? -0.933 -0.461 3.807 1 98.5 175 ALA B N 1
ATOM 3163 C CA . ALA B 1 175 ? -1.23 0.646 2.902 1 98.5 175 ALA B CA 1
ATOM 3164 C C . ALA B 1 175 ? -2.668 1.127 3.08 1 98.5 175 ALA B C 1
ATOM 3166 O O . ALA B 1 175 ? -2.926 2.332 3.121 1 98.5 175 ALA B O 1
ATOM 3167 N N . GLY B 1 176 ? -3.623 0.184 3.215 1 98.44 176 GLY B N 1
ATOM 3168 C CA . GLY B 1 176 ? -5.016 0.51 3.484 1 98.44 176 GLY B CA 1
ATOM 3169 C C . GLY B 1 176 ? -5.602 1.489 2.486 1 98.44 176 GLY B C 1
ATOM 3170 O O . GLY B 1 176 ? -6.191 2.502 2.875 1 98.44 176 GLY B O 1
ATOM 3171 N N . ASP B 1 177 ? -5.496 1.198 1.196 1 98.25 177 ASP B N 1
ATOM 3172 C CA . ASP B 1 177 ? -5.977 2.092 0.148 1 98.25 177 ASP B CA 1
ATOM 3173 C C . ASP B 1 177 ? -7.484 2.311 0.265 1 98.25 177 ASP B C 1
ATOM 3175 O O . ASP B 1 177 ? -8.266 1.371 0.115 1 98.25 177 ASP B O 1
ATOM 3179 N N . THR B 1 178 ? -7.902 3.58 0.429 1 97 178 THR B N 1
ATOM 3180 C CA . THR B 1 178 ? -9.297 3.885 0.722 1 97 178 THR B CA 1
ATOM 3181 C C . THR B 1 178 ? -10.016 4.383 -0.529 1 97 178 THR B C 1
ATOM 3183 O O . THR B 1 178 ? -11.133 4.902 -0.446 1 97 178 THR B O 1
ATOM 3186 N N . THR B 1 179 ? -9.344 4.293 -1.637 1 95.31 179 THR B N 1
ATOM 3187 C CA . THR B 1 179 ? -10 4.699 -2.873 1 95.31 179 THR B CA 1
ATOM 3188 C C . THR B 1 179 ? -11.312 3.949 -3.057 1 95.31 179 THR B C 1
ATOM 3190 O O . THR B 1 179 ? -11.383 2.742 -2.814 1 95.31 179 THR B O 1
ATOM 3193 N N . LEU B 1 180 ? -12.305 4.668 -3.457 1 94.19 180 LEU B N 1
ATOM 3194 C CA . LEU B 1 180 ? -13.609 4.066 -3.73 1 94.19 180 LEU B CA 1
ATOM 3195 C C . LEU B 1 180 ? -13.758 3.742 -5.215 1 94.19 180 LEU B C 1
ATOM 3197 O O . LEU B 1 180 ? -13.602 4.621 -6.062 1 94.19 180 LEU B O 1
ATOM 3201 N N . GLU B 1 181 ? -14.039 2.477 -5.457 1 93.56 181 GLU B N 1
ATOM 3202 C CA . GLU B 1 181 ? -14.328 2.006 -6.809 1 93.56 181 GLU B CA 1
ATOM 3203 C C . GLU B 1 181 ? -15.82 1.792 -7.012 1 93.56 181 GLU B C 1
ATOM 3205 O O . GLU B 1 181 ? -16.406 0.851 -6.461 1 93.56 181 GLU B O 1
ATOM 3210 N N . TRP B 1 182 ? -16.359 2.521 -7.859 1 91.5 182 TRP B N 1
ATOM 3211 C CA . TRP B 1 182 ? -17.812 2.545 -8.008 1 91.5 182 TRP B CA 1
ATOM 3212 C C . TRP B 1 182 ? -18.328 1.243 -8.617 1 91.5 182 TRP B C 1
ATOM 3214 O O . TRP B 1 182 ? -17.672 0.664 -9.492 1 91.5 182 TRP B O 1
ATOM 3224 N N . LEU B 1 183 ? -19.469 0.845 -8.156 1 87.12 183 LEU B N 1
ATOM 3225 C CA . LEU B 1 183 ? -20.125 -0.289 -8.789 1 87.12 183 LEU B CA 1
ATOM 3226 C C . LEU B 1 183 ? -20.562 0.064 -10.211 1 87.12 183 LEU B C 1
ATOM 3228 O O . LEU B 1 183 ? -21.312 1.021 -10.414 1 87.12 183 LEU B O 1
ATOM 3232 N N . PRO B 1 184 ? -20.125 -0.787 -11.117 1 79.44 184 PRO B N 1
ATOM 3233 C CA . PRO B 1 184 ? -20.547 -0.495 -12.484 1 79.44 184 PRO B CA 1
ATOM 3234 C C . PRO B 1 184 ? -22.031 -0.781 -12.719 1 79.44 184 PRO B C 1
ATOM 3236 O O . PRO B 1 184 ? -22.656 -1.53 -11.953 1 79.44 184 PRO B O 1
ATOM 3239 N N . PRO B 1 185 ? -22.578 -0.191 -13.719 1 76 185 PRO B N 1
ATOM 3240 C CA . PRO B 1 185 ? -24 -0.356 -14.008 1 76 185 PRO B CA 1
ATOM 3241 C C . PRO B 1 185 ? -24.391 -1.805 -14.312 1 76 185 PRO B C 1
ATOM 3243 O O . PRO B 1 185 ? -25.5 -2.23 -14.016 1 76 185 PRO B O 1
ATOM 3246 N N . ASN B 1 186 ? -23.484 -2.521 -14.859 1 71.88 186 ASN B N 1
ATOM 3247 C CA . ASN B 1 186 ? -23.828 -3.889 -15.242 1 71.88 186 ASN B CA 1
ATOM 3248 C C . ASN B 1 186 ? -23.766 -4.836 -14.047 1 71.88 186 ASN B C 1
ATOM 3250 O O . ASN B 1 186 ? -24.094 -6.016 -14.164 1 71.88 186 ASN B O 1
ATOM 3254 N N . GLY B 1 187 ? -23.391 -4.234 -12.922 1 66.5 187 GLY B N 1
ATOM 3255 C CA . GLY B 1 187 ? -23.391 -4.98 -11.68 1 66.5 187 GLY B CA 1
ATOM 3256 C C . GLY B 1 187 ? -22.219 -5.934 -11.539 1 66.5 187 GLY B C 1
ATOM 3257 O O . GLY B 1 187 ? -22.125 -6.68 -10.562 1 66.5 187 GLY B O 1
ATOM 3258 N N . VAL B 1 188 ? -21.5 -5.902 -12.648 1 69.44 188 VAL B N 1
ATOM 3259 C CA . VAL B 1 188 ? -20.328 -6.785 -12.586 1 69.44 188 VAL B CA 1
ATOM 3260 C C . VAL B 1 188 ? -19.219 -6.121 -11.766 1 69.44 188 VAL B C 1
ATOM 3262 O O . VAL B 1 188 ? -19.125 -4.891 -11.734 1 69.44 188 VAL B O 1
ATOM 3265 N N . GLY B 1 189 ? -18.75 -6.68 -10.688 1 82.19 189 GLY B N 1
ATOM 3266 C CA . GLY B 1 189 ? -17.672 -6.305 -9.781 1 82.19 189 GLY B CA 1
ATOM 3267 C C . GLY B 1 189 ? -16.828 -5.156 -10.297 1 82.19 189 GLY B C 1
ATOM 3268 O O . GLY B 1 189 ? -17.125 -4.59 -11.352 1 82.19 189 GLY B O 1
ATOM 3269 N N . SER B 1 190 ? -15.914 -4.574 -9.586 1 86.19 190 SER B N 1
ATOM 3270 C CA . SER B 1 190 ? -15.039 -3.473 -9.977 1 86.19 190 SER B CA 1
ATOM 3271 C C . SER B 1 190 ? -13.789 -3.982 -10.695 1 86.19 190 SER B C 1
ATOM 3273 O O . SER B 1 190 ? -13.164 -4.945 -10.25 1 86.19 190 SER B O 1
ATOM 3275 N N . THR B 1 191 ? -13.398 -3.311 -11.789 1 88.56 191 THR B N 1
ATOM 3276 C CA . THR B 1 191 ? -12.148 -3.611 -12.469 1 88.56 191 THR B CA 1
ATOM 3277 C C . THR B 1 191 ? -10.977 -2.92 -11.781 1 88.56 191 THR B C 1
ATOM 3279 O O . THR B 1 191 ? -9.82 -3.316 -11.953 1 88.56 191 THR B O 1
ATOM 3282 N N . GLY B 1 192 ? -11.297 -1.888 -11.055 1 91.69 192 GLY B N 1
ATOM 3283 C CA . GLY B 1 192 ? -10.242 -1.108 -10.43 1 91.69 192 GLY B CA 1
ATOM 3284 C C . GLY B 1 192 ? -9.531 -0.174 -11.398 1 91.69 192 GLY B C 1
ATOM 3285 O O . GLY B 1 192 ? -8.656 0.597 -10.992 1 91.69 192 GLY B O 1
ATOM 3286 N N . TRP B 1 193 ? -9.883 -0.24 -12.703 1 93.94 193 TRP B N 1
ATOM 3287 C CA . TRP B 1 193 ? -9.258 0.615 -13.703 1 93.94 193 TRP B CA 1
ATOM 3288 C C . TRP B 1 193 ? -10.055 1.9 -13.898 1 93.94 193 TRP B C 1
ATOM 3290 O O . TRP B 1 193 ? -11.281 1.899 -13.789 1 93.94 193 TRP B O 1
ATOM 3300 N N . GLY B 1 194 ? -9.32 3.027 -14.133 1 91.5 194 GLY B N 1
ATOM 3301 C CA . GLY B 1 194 ? -9.953 4.305 -14.398 1 91.5 194 GLY B CA 1
ATOM 3302 C C . GLY B 1 194 ? -10.219 5.113 -13.141 1 91.5 194 GLY B C 1
ATOM 3303 O O . GLY B 1 194 ? -10.891 6.148 -13.188 1 91.5 194 GLY B O 1
ATOM 3304 N N . TYR B 1 195 ? -9.617 4.68 -12.062 1 92 195 TYR B N 1
ATOM 3305 C CA . TYR B 1 195 ? -9.797 5.379 -10.797 1 92 195 TYR B CA 1
ATOM 3306 C C . TYR B 1 195 ? -8.516 6.086 -10.375 1 92 195 TYR B C 1
ATOM 3308 O O . TYR B 1 195 ? -7.418 5.535 -10.516 1 92 195 TYR B O 1
ATOM 3316 N N . GLN B 1 196 ? -8.734 7.332 -9.898 1 92.75 196 GLN B N 1
ATOM 3317 C CA . GLN B 1 196 ? -7.594 8.094 -9.391 1 92.75 196 GLN B CA 1
ATOM 3318 C C . GLN B 1 196 ? -7.312 7.758 -7.93 1 92.75 196 GLN B C 1
ATOM 3320 O O . GLN B 1 196 ? -8.219 7.797 -7.094 1 92.75 196 GLN B O 1
ATOM 3325 N N . HIS B 1 197 ? -6.133 7.426 -7.656 1 95.19 197 HIS B N 1
ATOM 3326 C CA . HIS B 1 197 ? -5.676 7.121 -6.305 1 95.19 197 HIS B CA 1
ATOM 3327 C C . HIS B 1 197 ? -4.766 8.227 -5.773 1 95.19 197 HIS B C 1
ATOM 3329 O O . HIS B 1 197 ? -4.109 8.922 -6.547 1 95.19 197 HIS B O 1
ATOM 3335 N N . THR B 1 198 ? -4.832 8.477 -4.453 1 93.44 198 THR B N 1
ATOM 3336 C CA . THR B 1 198 ? -3.826 9.297 -3.781 1 93.44 198 THR B CA 1
ATOM 3337 C C . THR B 1 198 ? -2.633 8.445 -3.363 1 93.44 198 THR B C 1
ATOM 3339 O O . THR B 1 198 ? -2.764 7.551 -2.521 1 93.44 198 THR B O 1
ATOM 3342 N N . CYS B 1 199 ? -1.517 8.734 -4.027 1 97.5 199 CYS B N 1
ATOM 3343 C CA . CYS B 1 199 ? -0.336 7.883 -3.91 1 97.5 199 CYS B CA 1
ATOM 3344 C C . CYS B 1 199 ? 0.827 8.648 -3.293 1 97.5 199 CYS B C 1
ATOM 3346 O O . CYS B 1 199 ? 0.784 9.875 -3.193 1 97.5 199 CYS B O 1
ATOM 3348 N N . ARG B 1 200 ? 1.771 7.914 -2.766 1 96.06 200 ARG B N 1
ATOM 3349 C CA . ARG B 1 200 ? 3.111 8.477 -2.652 1 96.06 200 ARG B CA 1
ATOM 3350 C C . ARG B 1 200 ? 3.754 8.641 -4.027 1 96.06 200 ARG B C 1
ATOM 3352 O O . ARG B 1 200 ? 3.494 7.848 -4.938 1 96.06 200 ARG B O 1
ATOM 3359 N N . ASP B 1 201 ? 4.582 9.68 -4.109 1 96.5 201 ASP B N 1
ATOM 3360 C CA . ASP B 1 201 ? 5.27 9.938 -5.371 1 96.5 201 ASP B CA 1
ATOM 3361 C C . ASP B 1 201 ? 6.363 8.898 -5.621 1 96.5 201 ASP B C 1
ATOM 3363 O O . ASP B 1 201 ? 7.516 9.102 -5.234 1 96.5 201 ASP B O 1
ATOM 3367 N N . TYR B 1 202 ? 6.008 7.832 -6.316 1 98.19 202 TYR B N 1
ATOM 3368 C CA . TYR B 1 202 ? 6.914 6.719 -6.566 1 98.19 202 TYR B CA 1
ATOM 3369 C C . TYR B 1 202 ? 8.148 7.184 -7.34 1 98.19 202 TYR B C 1
ATOM 3371 O O . TYR B 1 202 ? 9.25 6.684 -7.117 1 98.19 202 TYR B O 1
ATOM 3379 N N . GLU B 1 203 ? 7.957 8.086 -8.289 1 97.44 203 GLU B N 1
ATOM 3380 C CA . GLU B 1 203 ? 9.086 8.594 -9.062 1 97.44 203 GLU B CA 1
ATOM 3381 C C . GLU B 1 203 ? 10.109 9.281 -8.156 1 97.44 203 GLU B C 1
ATOM 3383 O O . GLU B 1 203 ? 11.312 9.086 -8.32 1 97.44 203 GLU B O 1
ATOM 3388 N N . ALA B 1 204 ? 9.617 10.102 -7.262 1 96.44 204 ALA B N 1
ATOM 3389 C CA . ALA B 1 204 ? 10.523 10.75 -6.316 1 96.44 204 ALA B CA 1
ATOM 3390 C C . ALA B 1 204 ? 11.273 9.719 -5.477 1 96.44 204 ALA B C 1
ATOM 3392 O O . ALA B 1 204 ? 12.469 9.875 -5.215 1 96.44 204 ALA B O 1
ATOM 3393 N N . LEU B 1 205 ? 10.578 8.648 -5.055 1 97.31 205 LEU B N 1
ATOM 3394 C CA . LEU B 1 205 ? 11.195 7.574 -4.285 1 97.31 205 LEU B CA 1
ATOM 3395 C C . LEU B 1 205 ? 12.258 6.855 -5.102 1 97.31 205 LEU B C 1
ATOM 3397 O O . LEU B 1 205 ? 13.352 6.57 -4.598 1 97.31 205 LEU B O 1
ATOM 3401 N N . TYR B 1 206 ? 11.93 6.594 -6.328 1 98.19 206 TYR B N 1
ATOM 3402 C CA . TYR B 1 206 ? 12.82 5.922 -7.262 1 98.19 206 TYR B CA 1
ATOM 3403 C C . TYR B 1 206 ? 14.109 6.715 -7.449 1 98.19 206 TYR B C 1
ATOM 3405 O O . TYR B 1 206 ? 15.211 6.168 -7.32 1 98.19 206 TYR B O 1
ATOM 3413 N N . ILE B 1 207 ? 14.016 7.988 -7.66 1 97.44 207 ILE B N 1
ATOM 3414 C CA . ILE B 1 207 ? 15.156 8.867 -7.863 1 97.44 207 ILE B CA 1
ATOM 3415 C C . ILE B 1 207 ? 15.992 8.938 -6.586 1 97.44 207 ILE B C 1
ATOM 3417 O O . ILE B 1 207 ? 17.219 8.852 -6.637 1 97.44 207 ILE B O 1
ATOM 3421 N N . TYR B 1 208 ? 15.375 9.102 -5.484 1 97.62 208 TYR B N 1
ATOM 3422 C CA . TYR B 1 208 ? 16.062 9.125 -4.199 1 97.62 208 TYR B CA 1
ATOM 3423 C C . TYR B 1 208 ? 16.875 7.852 -3.996 1 97.62 208 TYR B C 1
ATOM 3425 O O . TYR B 1 208 ? 18.047 7.914 -3.586 1 97.62 208 TYR B O 1
ATOM 3433 N N . ALA B 1 209 ? 16.234 6.652 -4.289 1 97.81 209 ALA B N 1
ATOM 3434 C CA . ALA B 1 209 ? 16.906 5.371 -4.113 1 97.81 209 ALA B CA 1
ATOM 3435 C C . ALA B 1 209 ? 18.141 5.273 -5.004 1 97.81 209 ALA B C 1
ATOM 3437 O O . ALA B 1 209 ? 19.188 4.793 -4.574 1 97.81 209 ALA B O 1
ATOM 3438 N N . GLU B 1 210 ? 18.031 5.746 -6.195 1 97.94 210 GLU B N 1
ATOM 3439 C CA . GLU B 1 210 ? 19.172 5.699 -7.102 1 97.94 210 GLU B CA 1
ATOM 3440 C C . GLU B 1 210 ? 20.281 6.652 -6.648 1 97.94 210 GLU B C 1
ATOM 3442 O O . GLU B 1 210 ? 21.453 6.316 -6.711 1 97.94 210 GLU B O 1
ATOM 3447 N N . GLN B 1 211 ? 19.906 7.789 -6.176 1 96.94 211 GLN B N 1
ATOM 3448 C CA . GLN B 1 211 ? 20.875 8.797 -5.742 1 96.94 211 GLN B CA 1
ATOM 3449 C C . GLN B 1 211 ? 21.672 8.312 -4.531 1 96.94 211 GLN B C 1
ATOM 3451 O O . GLN B 1 211 ? 22.828 8.672 -4.363 1 96.94 211 GLN B O 1
ATOM 3456 N N . HIS B 1 212 ? 21.078 7.484 -3.768 1 97.56 212 HIS B N 1
ATOM 3457 C CA . HIS B 1 212 ? 21.719 7.043 -2.537 1 97.56 212 HIS B CA 1
ATOM 3458 C C . HIS B 1 212 ? 22.031 5.555 -2.586 1 97.56 212 HIS B C 1
ATOM 3460 O O . HIS B 1 212 ? 22.234 4.922 -1.544 1 97.56 212 HIS B O 1
ATOM 3466 N N . ARG B 1 213 ? 22.109 5.008 -3.764 1 96.88 213 ARG B N 1
ATOM 3467 C CA . ARG B 1 213 ? 22.234 3.564 -3.939 1 96.88 213 ARG B CA 1
ATOM 3468 C C . ARG B 1 213 ? 23.531 3.047 -3.307 1 96.88 213 ARG B C 1
ATOM 3470 O O . ARG B 1 213 ? 24.562 3.721 -3.346 1 96.88 213 ARG B O 1
ATOM 3477 N N . SER B 1 214 ? 23.391 1.821 -2.818 1 94.06 214 SER B N 1
ATOM 3478 C CA . SER B 1 214 ? 24.547 1.193 -2.193 1 94.06 214 SER B CA 1
ATOM 3479 C C . SER B 1 214 ? 25.25 0.243 -3.158 1 94.06 214 SER B C 1
ATOM 3481 O O . SER B 1 214 ? 26.297 -0.322 -2.832 1 94.06 214 SER B O 1
ATOM 3483 N N . GLY B 1 215 ? 24.672 -0.048 -4.359 1 92.88 215 GLY B N 1
ATOM 3484 C CA . GLY B 1 215 ? 25.234 -0.928 -5.367 1 92.88 215 GLY B CA 1
ATOM 3485 C C . GLY B 1 215 ? 24.812 -0.567 -6.777 1 92.88 215 GLY B C 1
ATOM 3486 O O . GLY B 1 215 ? 24.031 0.363 -6.98 1 92.88 215 GLY B O 1
ATOM 3487 N N . ASP B 1 216 ? 25.312 -1.396 -7.781 1 93.56 216 ASP B N 1
ATOM 3488 C CA . ASP B 1 216 ? 25.078 -1.044 -9.18 1 93.56 216 ASP B CA 1
ATOM 3489 C C . ASP B 1 216 ? 24.375 -2.18 -9.922 1 93.56 216 ASP B C 1
ATOM 3491 O O . ASP B 1 216 ? 24.438 -2.25 -11.148 1 93.56 216 ASP B O 1
ATOM 3495 N N . LYS B 1 217 ? 23.781 -2.992 -9.172 1 90.5 217 LYS B N 1
ATOM 3496 C CA . LYS B 1 217 ? 23 -4.047 -9.812 1 90.5 217 LYS B CA 1
ATOM 3497 C C . LYS B 1 217 ? 21.547 -3.619 -10 1 90.5 217 LYS B C 1
ATOM 3499 O O . LYS B 1 217 ? 20.984 -2.936 -9.148 1 90.5 217 LYS B O 1
ATOM 3504 N N . LYS B 1 218 ? 21.062 -3.957 -11.18 1 91.75 218 LYS B N 1
ATOM 3505 C CA . LYS B 1 218 ? 19.656 -3.689 -11.477 1 91.75 218 LYS B CA 1
ATOM 3506 C C . LYS B 1 218 ? 18.953 -4.953 -11.938 1 91.75 218 LYS B C 1
ATOM 3508 O O . LYS B 1 218 ? 18.875 -5.23 -13.133 1 91.75 218 LYS B O 1
ATOM 3513 N N . VAL B 1 219 ? 18.453 -5.762 -11.008 1 88.31 219 VAL B N 1
ATOM 3514 C CA . VAL B 1 219 ? 17.766 -7.016 -11.281 1 88.31 219 VAL B CA 1
ATOM 3515 C C . VAL B 1 219 ? 16.672 -7.242 -10.234 1 88.31 219 VAL B C 1
ATOM 3517 O O . VAL B 1 219 ? 16.906 -7.062 -9.031 1 88.31 219 VAL B O 1
ATOM 3520 N N . ILE B 1 220 ? 15.539 -7.605 -10.773 1 87.5 220 ILE B N 1
ATOM 3521 C CA . ILE B 1 220 ? 14.43 -7.832 -9.852 1 87.5 220 ILE B CA 1
ATOM 3522 C C . ILE B 1 220 ? 14.375 -9.305 -9.461 1 87.5 220 ILE B C 1
ATOM 3524 O O . ILE B 1 220 ? 13.766 -9.664 -8.453 1 87.5 220 ILE B O 1
ATOM 3528 N N . HIS B 1 221 ? 15.055 -10.281 -10.195 1 75.25 221 HIS B N 1
ATOM 3529 C CA . HIS B 1 221 ? 14.812 -11.719 -10.227 1 75.25 221 HIS B CA 1
ATOM 3530 C C . HIS B 1 221 ? 15.812 -12.469 -9.352 1 75.25 221 HIS B C 1
ATOM 3532 O O . HIS B 1 221 ? 15.844 -13.695 -9.352 1 75.25 221 HIS B O 1
ATOM 3538 N N . GLU B 1 222 ? 16.469 -11.758 -8.609 1 64.56 222 GLU B N 1
ATOM 3539 C CA . GLU B 1 222 ? 17.453 -12.602 -7.926 1 64.56 222 GLU B CA 1
ATOM 3540 C C . GLU B 1 222 ? 16.781 -13.516 -6.906 1 64.56 222 GLU B C 1
ATOM 3542 O O . GLU B 1 222 ? 15.898 -13.086 -6.164 1 64.56 222 GLU B O 1
ATOM 3547 N N . ASP B 1 223 ? 16.844 -14.844 -7.188 1 60.47 223 ASP B N 1
ATOM 3548 C CA . ASP B 1 223 ? 16.125 -15.852 -6.414 1 60.47 223 ASP B CA 1
ATOM 3549 C C . ASP B 1 223 ? 16.453 -15.742 -4.926 1 60.47 223 ASP B C 1
ATOM 3551 O O . ASP B 1 223 ? 15.867 -16.438 -4.102 1 60.47 223 ASP B O 1
ATOM 3555 N N . LYS B 1 224 ? 17.562 -14.969 -4.754 1 57.69 224 LYS B N 1
ATOM 3556 C CA . LYS B 1 224 ? 17.859 -14.852 -3.332 1 57.69 224 LYS B CA 1
ATOM 3557 C C . LYS B 1 224 ? 17.156 -13.656 -2.711 1 57.69 224 LYS B C 1
ATOM 3559 O O . LYS B 1 224 ? 16.578 -12.828 -3.426 1 57.69 224 LYS B O 1
ATOM 3564 N N . VAL B 1 225 ? 16.953 -13.906 -1.344 1 55.78 225 VAL B N 1
ATOM 3565 C CA . VAL B 1 225 ? 16.453 -12.781 -0.558 1 55.78 225 VAL B CA 1
ATOM 3566 C C . VAL B 1 225 ? 17.141 -11.492 -1.001 1 55.78 225 VAL B C 1
ATOM 3568 O O . VAL B 1 225 ? 18.328 -11.5 -1.338 1 55.78 225 VAL B O 1
ATOM 3571 N N . LEU B 1 226 ? 16.297 -10.43 -1.319 1 60.09 226 LEU B N 1
ATOM 3572 C CA . LEU B 1 226 ? 16.953 -9.156 -1.611 1 60.09 226 LEU B CA 1
ATOM 3573 C C . LEU B 1 226 ? 17.766 -8.672 -0.418 1 60.09 226 LEU B C 1
ATOM 3575 O O . LEU B 1 226 ? 17.312 -8.766 0.727 1 60.09 226 LEU B O 1
#

Solvent-accessible surface area (backbone atoms only — not comparable to full-atom values): 25229 Å² total; per-residue (Å²): 132,77,79,73,62,69,72,70,66,69,72,67,64,76,71,68,76,75,75,76,69,76,74,72,64,89,68,41,70,64,56,51,52,45,52,51,38,51,52,50,34,51,53,40,52,51,51,44,50,52,50,52,45,56,68,60,47,78,53,71,58,85,60,50,70,72,80,48,73,34,82,43,71,38,66,89,48,61,60,63,18,51,74,88,44,72,67,25,51,51,55,58,29,66,73,42,35,48,17,50,27,26,20,48,42,74,47,47,40,88,75,48,75,92,55,75,69,57,64,74,88,38,68,56,44,44,26,34,34,40,35,42,54,50,52,34,32,52,50,50,48,53,50,40,27,55,32,13,58,71,67,42,48,87,77,45,58,62,70,59,44,21,50,29,45,31,54,48,52,53,48,48,45,29,51,38,45,66,44,72,36,46,52,34,90,84,66,54,38,51,86,68,58,60,41,71,35,88,17,31,35,43,66,60,38,45,52,51,28,43,75,28,34,67,49,85,50,66,64,58,74,60,91,53,73,82,134,75,78,74,63,68,70,70,64,69,74,69,64,75,75,72,78,76,77,76,72,77,73,74,64,86,69,42,72,66,55,51,52,45,53,52,38,52,50,51,34,52,52,41,53,50,49,43,48,52,51,53,45,55,67,60,46,76,54,72,58,85,61,50,70,72,81,48,72,36,81,43,70,38,66,90,49,60,60,64,20,49,74,89,44,73,66,27,51,52,55,58,28,65,75,40,34,48,18,50,26,26,20,48,42,74,47,46,41,87,76,48,76,91,55,76,70,56,64,74,87,36,68,56,44,44,25,34,33,39,36,43,54,49,52,35,32,51,49,51,48,52,51,38,27,55,33,13,60,70,68,42,49,87,76,44,59,61,70,60,44,21,49,29,46,30,52,48,51,52,48,47,44,30,50,38,46,64,44,73,35,46,51,35,90,86,66,53,38,52,85,68,58,62,42,70,36,87,16,32,36,42,66,60,37,43,52,52,29,43,76,30,35,68,49,85,48,66,63,56,72,59,89,54,72,82

Sequence (452 aa):
MDEEKHILLEATKGLEQTTCRPRRSPFSPTRVAIVLLVLSNIALVVALGVILRSQSGTSQPPWMPPQRTAKKLFMYQSVFGGEPDAKSEEMWTKLIPMGKGWINVTADTDELPYSPGMDRSLPKQRALISVFHQLHCLYMARSGYFAARDGDVSTVNTTHLSHCWDYLRQSIMCAGDTTLEWLPPNGVGSTGWGYQHTCRDYEALYIYAEQHRSGDKKVIHEDKVLMDEEKHILLEATKGLEQTTCRPRRSPFSPTRVAIVLLVLSNIALVVALGVILRSQSGTSQPPWMPPQRTAKKLFMYQSVFGGEPDAKSEEMWTKLIPMGKGWINVTADTDELPYSPGMDRSLPKQRALISVFHQLHCLYMARSGYFAARDGDVSTVNTTHLSHCWDYLRQSIMCAGDTTLEWLPPNGVGSTGWGYQHTCRDYEALYIYAEQHRSGDKKVIHEDKVL

Foldseek 3Di:
DPPPPPPPPPPPPDPPPPPPDPPPPPCDVVNVVVVVVVVVVVVVVVVVVVVVCVVVPVPPPPLDADFDKDKDAAADDCLQVDDDDPSSQVVLLVLAAFLLQKFKRPDFLVPDDDDPPDDSVDRTDIDHDVVSLLSLLVVLLVVCVVCVVVVNNVPRDVVSNVVNVVSNVVVCVVVVFPFDFDQDPVNDDGPSGGGMGIGGPSVSRNVVSNVGRPHGDRHSPDSDRD/DPPVPPPPPPPPPDPPPPPPDPPPPVCDVVNVVVVVVVVVVVVVVVVVVVVVCVVVPVPPPPLDADFDKDKDAAADDCLQVDDDDPSSQVVLLVLAAFLLQKFKRPDFLVPDDDDPPDDSVDRTDIDHDVVSLLSLLVVLLVVCVVCVVVPNNVPRDVVSNVVNVVSNVVVCVVVVFPFDFDQDPVNDDGPSGGGMGIGGPSVSRNVVSNVGRPHGDRHSPDSDRD

Radius of gyration: 39.11 Å; Cα contacts (8 Å, |Δi|>4)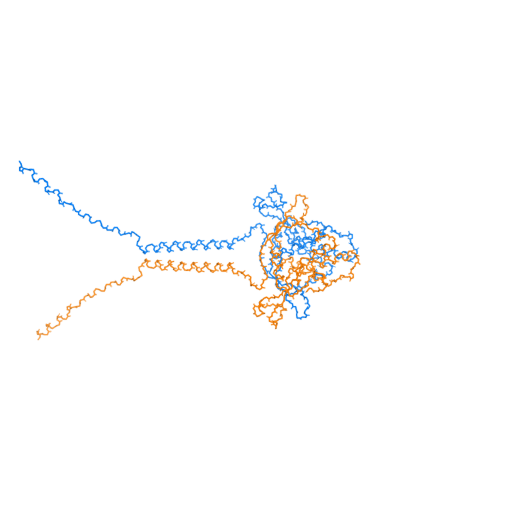: 671; chains: 2; bounding box: 58×148×112 Å

Organism: Colletotrichum orbiculare (strain 104-T / ATCC 96160 / CBS 514.97 / LARS 414 / MAFF 240422) (NCBI:txid1213857)

Nearest PDB structures (foldseek):
  6pmt-assembly1_A  TM=2.735E-01  e=9.035E+00  Homo sapiens
  6pmt-assembly1_A  TM=2.735E-01  e=9.009E+00  Homo sapiens

Secondary structure (DSSP, 8-state):
--GGGGGGGGGGTT-----------S--HHHHHHHHHHHHHHHHHHHHHHHHHHHH-----TTSPP--EEEEE----HHHHS---HHHHHHHHTTSPTTTTEEEEEEEGGGSPP-TT--TTSSEEEEEEHHHHHHHHHHHHHHHHHHHHTT-GGGS-HHHHHHHHHHHHHHHHHH----EEEPPTT------TT-EEEEE-HHHHHHHHHHTBS-----S--SS--/--GGGTTGGGGGTT-----------S--HHHHHHHHHHHHHHHHHHHHHHHHHHHH-----TTSPP--EEEEE----HHHHS---HHHHHHHHTTSPTTTTEEEEEEEGGGSPP-TT--TTSSEEEEEEHHHHHHHHHHHHHHHHHHHHTT-GGGS-HHHHHHHHHHHHHHHHHH---PEEEPPTT------TT-EEEEE-HHHHHHHHHHTBS-----S--SS--

pLDDT: mean 85.42, std 17.48, range [31.98, 98.94]